Protein AF-0000000066253822 (afdb_homodimer)

pLDDT: mean 93.33, std 9.47, range [41.06, 98.94]

Foldseek 3Di:
DPDDPLVLLLVLLLLLCVLLVFDAPLDFLVVLLVLLQLLQVLLLVVCLDPLNCVLLVDDLVVLLLLLNLLLLLLCLQLSPDDSQLSNLSSNLVSLLVSLLPDLDQCVVQCPCVVVCVVVVHAGSRSSSNVNVVSLCSNLVQADPVLSVLLVVLVVLQNVLSNVCSVVDLDAAQPQVVLLSSLLSNVSQSNVLSSLAGPVHDDCVVCVVVSVVSSVLSSQQLSLLCLSLLVVVLVPDPSNCRGSLNSCCRHHVDDSSVSSVVSSVVNSVSSNCLCVVPVPDDPVSNVSNSSNVNSNNLSSLAPCSSVVVVSLVVLPPPDDPSSVSSVVSSVSSCVRSHDDCVSRNPPRSVVSNVVVVVVVVVVVVVVVCVVDVVVVVVVVVVVD/DPDDPLVLLLVLLLLLCVLLVFDAPLDFLVVLLVLLQLLQVLLLVVCLDPLNCVLLVDDLVVLLLLLNLLLLLLCLQLSPDDSQLSNLSSNLVSLLVSLLPDLDQCVVQCPCVVVCVVVVHAGSRSSSNVNVVSLCSNLVQADPVLSVLLVVLVVLQNVLSNVCSVVDLDAAQPQVVLLSSLLSNVSQSNVLSSLAGPVHDDCVVCVVVSVVSSVLSSQQLSLLCLSLLVVVLVPDPSNCRGSLNSCCRHHVDDSSVSSVVSSVVNSVSSNCLCVVPVPDDPVSNVSNSSNVNSNNLSSLAPVSSVVVVSLVVLPPPDDPSSVSSVVSSVSSCVNSHDDCVSRNPPRSVVSNVVVVVVVVVVVVVVVCVVDVPVVVVVVVVVD

Secondary structure (DSSP, 8-state):
-PPP-HHHHHHHHHHHHHHTT----S--HHHHHHHHHHHHHHHHHHHTSHHHHHHH---HHHHHHHHHHHHHHHHHH-TTS-HHHHHHHHHHHHHHHHHHT-----GGGGTTHHHHHHHTPPPSSHHHHHHHHHHHHHHTTS-HHHHHHHHHHHHHHHHHHHHHTT-----TT-THHHHHHHHHHS-HHHHHHTT--TTT--TTTTHHHHHHHHHHHHHHHHHHHHHHTHHHHHT-GGGTT-HHHHHHHHH---HHHHHHHHHHHHHHHHHHHHHHHTTS-HHHHHHHHHHHHHHHHHHHH-GGG-HHHHHHHHTT--SHHHHHHHHHHHHHHHHH---GGGTS-S-HHHHHHHHHHHHHHHHHHHHHHH-HHHHHHHHHH--/-PPP-HHHHHHHHHHHHHHTT----S--HHHHHHHHHHHHHHHHHHHTSHHHHHHH---HHHHHHHHHHHHHHHHHH-TTS-HHHHHHHHHHHHHHHHHHT-----GGGGTTHHHHHHHTPPPSSHHHHHHHHHHHHHHTTS-HHHHHHHHHHHHHHHHHHHHHTT-----TT-THHHHHHHHHHS-HHHHHHTT--TTT--TTTTHHHHHHHHHHHHHHHHHHHHHHTHHHHHS-GGGTT-HHHHHHHHH---HHHHHHHHHHHHHHHHHHHHHHHTTS-HHHHHHHHHHHHHHHHHHHH-GGG-HHHHHHHHTT--SHHHHHHHHHHHHHHHHH---GGGT--S-HHHHHHHHHHHHHHHHHHHHHHH-HHHHHHHHHH--

Solvent-accessible surface area (backbone atoms only — not comparable to full-atom values): 39645 Å² total; per-residue (Å²): 127,86,73,79,60,58,70,61,49,34,44,48,52,38,51,45,40,60,68,65,60,63,68,76,73,81,61,54,66,69,55,46,46,52,48,37,25,52,22,33,47,52,31,38,54,57,55,46,34,68,66,47,50,69,58,70,70,67,57,53,66,60,50,44,55,44,44,55,53,31,29,45,43,34,49,38,16,55,62,84,59,56,65,67,55,39,17,38,48,23,42,53,50,30,54,51,52,55,51,66,71,52,81,75,78,59,65,80,40,37,69,50,47,65,61,21,38,58,63,33,43,77,52,70,35,56,69,55,39,54,49,60,68,47,43,60,69,48,39,71,46,34,47,44,70,36,33,48,32,36,53,50,23,51,52,32,25,54,54,27,45,59,55,53,68,65,68,59,42,50,53,61,48,33,68,45,32,36,60,44,47,46,52,23,52,44,34,12,35,28,55,30,28,68,74,51,39,44,91,81,33,59,57,82,83,41,39,67,61,50,51,50,45,20,33,45,24,35,48,39,59,38,41,48,48,51,62,60,33,38,71,49,34,69,79,31,79,86,44,60,61,37,62,46,51,11,36,21,46,8,64,70,45,52,65,68,57,25,48,48,52,51,46,51,53,38,47,51,44,48,47,25,56,52,61,50,34,68,83,46,61,63,68,59,37,49,49,51,50,41,24,55,29,18,44,49,29,34,49,60,41,38,72,86,26,47,41,61,60,52,52,61,64,32,72,83,42,85,49,70,42,38,49,51,37,47,51,52,48,51,56,36,37,75,71,48,60,66,63,57,85,78,28,57,64,79,41,41,57,56,48,40,52,51,50,52,49,50,50,50,49,51,52,50,50,49,49,40,67,73,39,52,66,63,53,53,49,58,55,53,70,77,94,128,85,73,79,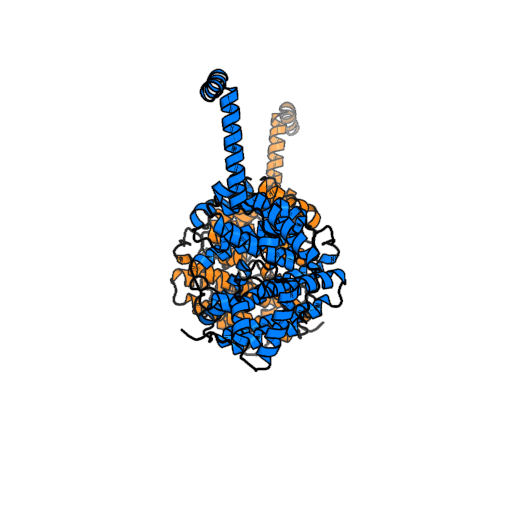62,59,70,60,49,34,45,49,52,38,52,46,41,59,67,64,61,66,68,76,72,83,60,54,66,69,56,46,45,53,47,38,26,53,21,33,47,53,30,36,55,56,55,46,33,68,66,48,48,69,57,68,69,66,56,53,68,59,50,42,54,43,43,55,54,31,28,45,44,34,51,38,18,56,61,85,58,56,66,68,55,39,16,39,48,22,41,53,50,29,54,51,53,55,52,64,71,51,80,74,77,60,64,80,40,37,67,50,46,65,63,22,37,57,62,33,43,79,51,69,35,57,68,55,38,55,50,62,68,46,43,61,70,46,38,71,46,35,47,45,70,35,33,49,31,36,53,51,23,50,53,32,25,54,53,27,44,60,54,53,69,65,68,59,40,53,53,62,48,32,69,43,32,35,61,45,48,46,53,22,51,45,35,12,34,28,55,31,28,68,72,49,38,46,90,81,34,58,59,81,84,42,39,68,62,51,53,50,44,20,33,45,25,36,48,38,58,36,41,48,48,52,62,60,33,39,70,47,34,68,78,31,79,87,45,60,61,38,60,46,51,10,37,22,48,8,66,69,45,52,66,67,57,26,47,48,51,52,47,51,52,36,47,52,43,47,47,26,54,51,62,50,33,68,80,46,62,63,69,57,36,49,50,51,51,40,25,56,30,17,44,50,30,34,51,60,41,38,72,85,26,47,42,58,57,51,50,61,64,32,73,84,41,85,48,70,42,39,49,50,37,48,52,53,48,51,56,35,37,73,70,48,58,68,65,58,86,77,29,58,62,79,41,40,58,54,47,41,52,50,50,52,49,50,49,51,49,52,53,49,49,50,49,40,66,71,40,53,66,63,52,52,48,57,55,52,69,77,93

Structure (mmCIF, N/CA/C/O backbone):
data_AF-0000000066253822-model_v1
#
loop_
_entity.id
_entity.type
_entity.pdbx_description
1 polymer 'Trichodiene synthase'
#
loop_
_atom_site.group_PDB
_atom_site.id
_atom_site.type_symbol
_atom_site.label_atom_id
_atom_site.label_alt_id
_atom_site.label_comp_id
_atom_site.label_asym_id
_atom_site.label_entity_id
_atom_site.label_seq_id
_atom_site.pdbx_PDB_ins_code
_atom_site.Cartn_x
_atom_site.Cartn_y
_atom_site.Cartn_z
_atom_site.occupancy
_atom_site.B_iso_or_equiv
_atom_site.auth_seq_id
_atom_site.auth_comp_id
_atom_site.auth_asym_id
_atom_site.auth_atom_id
_atom_site.pdbx_PDB_model_num
ATOM 1 N N . MET A 1 1 ? 24.234 26.953 -7.176 1 48.47 1 MET A N 1
ATOM 2 C CA . MET A 1 1 ? 22.922 26.422 -6.82 1 48.47 1 MET A CA 1
ATOM 3 C C . MET A 1 1 ? 21.844 27.016 -7.719 1 48.47 1 MET A C 1
ATOM 5 O O . MET A 1 1 ? 21.859 28.203 -8.023 1 48.47 1 MET A O 1
ATOM 9 N N . GLU A 1 2 ? 21.219 26.219 -8.531 1 67.94 2 GLU A N 1
ATOM 10 C CA . GLU A 1 2 ? 20.188 26.734 -9.438 1 67.94 2 GLU A CA 1
ATOM 11 C C . GLU A 1 2 ? 19.125 27.516 -8.688 1 67.94 2 GLU A C 1
ATOM 13 O O . GLU A 1 2 ? 18.766 27.172 -7.559 1 67.94 2 GLU A O 1
ATOM 18 N N . ALA A 1 3 ? 18.953 28.734 -9.016 1 83.19 3 ALA A N 1
ATOM 19 C CA . ALA A 1 3 ? 17.938 29.609 -8.422 1 83.19 3 ALA A CA 1
ATOM 20 C C . ALA A 1 3 ? 16.562 28.953 -8.469 1 83.19 3 ALA A C 1
ATOM 22 O O . ALA A 1 3 ? 16.25 28.234 -9.414 1 83.19 3 ALA A O 1
ATOM 23 N N . PHE A 1 4 ? 15.828 29.141 -7.336 1 88.69 4 PHE A N 1
ATOM 24 C CA . PHE A 1 4 ? 14.461 28.641 -7.293 1 88.69 4 PHE A CA 1
ATOM 25 C C . PHE A 1 4 ? 13.633 29.203 -8.445 1 88.69 4 PHE A C 1
ATOM 27 O O . PHE A 1 4 ? 13.648 30.406 -8.695 1 88.69 4 PHE A O 1
ATOM 34 N N . PRO A 1 5 ? 13.016 28.328 -9.172 1 88.62 5 PRO A N 1
ATOM 35 C CA . PRO A 1 5 ? 12.219 28.781 -10.305 1 88.62 5 PRO A CA 1
ATOM 36 C C . PRO A 1 5 ? 10.898 29.422 -9.883 1 88.62 5 PRO A C 1
ATOM 38 O O . PRO A 1 5 ? 9.828 28.828 -10.07 1 88.62 5 PRO A O 1
ATOM 41 N N . THR A 1 6 ? 10.945 30.641 -9.469 1 91.06 6 THR A N 1
ATOM 42 C CA . THR A 1 6 ? 9.828 31.344 -8.844 1 91.06 6 THR A CA 1
ATOM 43 C C . THR A 1 6 ? 8.656 31.453 -9.812 1 91.06 6 THR A C 1
ATOM 45 O O . THR A 1 6 ? 7.516 31.125 -9.461 1 91.06 6 THR A O 1
ATOM 48 N N . GLU A 1 7 ? 8.891 31.906 -11.008 1 90.31 7 GLU A N 1
ATOM 49 C CA . GLU A 1 7 ? 7.82 32.125 -11.977 1 90.31 7 GLU A CA 1
ATOM 50 C C . GLU A 1 7 ? 7.129 30.812 -12.344 1 90.31 7 GLU A C 1
ATOM 52 O O . GLU A 1 7 ? 5.906 30.766 -12.492 1 90.31 7 GLU A O 1
ATOM 57 N N . TYR A 1 8 ? 7.914 29.875 -12.5 1 90.44 8 TYR A N 1
ATOM 58 C CA . TYR A 1 8 ? 7.352 28.562 -12.812 1 90.44 8 TYR A CA 1
ATOM 59 C C . TYR A 1 8 ? 6.496 28.047 -11.664 1 90.44 8 TYR A C 1
ATOM 61 O O . TYR A 1 8 ? 5.402 27.516 -11.891 1 90.44 8 TYR A O 1
ATOM 69 N N . PHE A 1 9 ? 7 28.188 -10.477 1 92.5 9 PHE A N 1
ATOM 70 C CA . PHE A 1 9 ? 6.262 27.75 -9.305 1 92.5 9 PHE A CA 1
ATOM 71 C C . PHE A 1 9 ? 4.941 28.5 -9.18 1 92.5 9 PHE A C 1
ATOM 73 O O . PHE A 1 9 ? 3.904 27.906 -8.891 1 92.5 9 PHE A O 1
ATOM 80 N N . LEU A 1 10 ? 4.949 29.781 -9.383 1 95.38 10 LEU A N 1
ATOM 81 C CA . LEU A 1 10 ? 3.74 30.594 -9.312 1 95.38 10 LEU A CA 1
ATOM 82 C C . LEU A 1 10 ? 2.699 30.109 -10.312 1 95.38 10 LEU A C 1
ATOM 84 O O . LEU A 1 10 ? 1.519 29.984 -9.984 1 95.38 10 LEU A O 1
ATOM 88 N N . GLY A 1 11 ? 3.152 29.812 -11.484 1 94.88 11 GLY A N 1
ATOM 89 C CA . GLY A 1 11 ? 2.252 29.297 -12.5 1 94.88 11 GLY A CA 1
ATOM 90 C C . GLY A 1 11 ? 1.6 27.984 -12.094 1 94.88 11 GLY A C 1
ATOM 91 O O . GLY A 1 11 ? 0.403 27.781 -12.32 1 94.88 11 GLY A O 1
ATOM 92 N N . THR A 1 12 ? 2.385 27.125 -11.484 1 93.81 12 THR A N 1
ATOM 93 C CA . THR A 1 12 ? 1.901 25.828 -11.031 1 93.81 12 THR A CA 1
ATOM 94 C C . THR A 1 12 ? 0.888 26 -9.898 1 93.81 12 THR A C 1
ATOM 96 O O . THR A 1 12 ? -0.165 25.359 -9.906 1 93.81 12 THR A O 1
ATOM 99 N N . ALA A 1 13 ? 1.227 26.797 -8.953 1 95.81 13 ALA A N 1
ATOM 100 C CA . ALA A 1 13 ? 0.346 27.031 -7.809 1 95.81 13 ALA A CA 1
ATOM 101 C C . ALA A 1 13 ? -0.989 27.625 -8.25 1 95.81 13 ALA A C 1
ATOM 103 O O . ALA A 1 13 ? -2.049 27.172 -7.801 1 95.81 13 ALA A O 1
ATOM 104 N N . VAL A 1 14 ? -0.952 28.578 -9.141 1 97.69 14 VAL A N 1
ATOM 105 C CA . VAL A 1 14 ? -2.156 29.25 -9.625 1 97.69 14 VAL A CA 1
ATOM 106 C C . VAL A 1 14 ? -3.023 28.266 -10.398 1 97.69 14 VAL A C 1
ATOM 108 O O . VAL A 1 14 ? -4.242 28.219 -10.219 1 97.69 14 VAL A O 1
ATOM 111 N N . ARG A 1 15 ? -2.408 27.484 -11.25 1 97.38 15 ARG A N 1
ATOM 112 C CA . ARG A 1 15 ? -3.15 26.469 -12.008 1 97.38 15 ARG A CA 1
ATOM 113 C C . ARG A 1 15 ? -3.875 25.516 -11.078 1 97.38 15 ARG A C 1
ATOM 115 O O . ARG A 1 15 ? -5.02 25.141 -11.336 1 97.38 15 ARG A O 1
ATOM 122 N N . LEU A 1 16 ? -3.168 25.094 -10.023 1 96.94 16 LEU A N 1
ATOM 123 C CA . LEU A 1 16 ? -3.797 24.219 -9.039 1 96.94 16 LEU A CA 1
ATOM 124 C C . LEU A 1 16 ? -4.984 24.906 -8.375 1 96.94 16 LEU A C 1
ATOM 126 O O . LEU A 1 16 ? -6.07 24.328 -8.289 1 96.94 16 LEU A O 1
ATOM 130 N N . LEU A 1 17 ? -4.812 26.125 -7.906 1 98.12 17 LEU A N 1
ATOM 131 C CA . LEU A 1 17 ? -5.836 26.859 -7.168 1 98.12 17 LEU A CA 1
ATOM 132 C C . LEU A 1 17 ? -7.051 27.141 -8.047 1 98.12 17 LEU A C 1
ATOM 134 O O . LEU A 1 17 ? -8.188 27.031 -7.586 1 98.12 17 LEU A O 1
ATOM 138 N N . GLU A 1 18 ? -6.809 27.422 -9.289 1 97.69 18 GLU A N 1
ATOM 139 C CA . GLU A 1 18 ? -7.902 27.625 -10.234 1 97.69 18 GLU A CA 1
ATOM 140 C C . GLU A 1 18 ? -8.617 26.312 -10.539 1 97.69 18 GLU A C 1
ATOM 142 O O . GLU A 1 18 ? -9.844 26.281 -10.648 1 97.69 18 GLU A O 1
ATOM 147 N N . ASN A 1 19 ? -7.812 25.281 -10.688 1 96.38 19 ASN A N 1
ATOM 148 C CA . ASN A 1 19 ? -8.352 23.969 -11.039 1 96.38 19 ASN A CA 1
ATOM 149 C C . ASN A 1 19 ? -9.312 23.469 -9.969 1 96.38 19 ASN A C 1
ATOM 151 O O . ASN A 1 19 ? -10.344 22.859 -10.289 1 96.38 19 ASN A O 1
ATOM 155 N N . VAL A 1 20 ? -9.055 23.719 -8.703 1 95.88 20 VAL A N 1
ATOM 156 C CA . VAL A 1 20 ? -9.891 23.203 -7.621 1 95.88 20 VAL A CA 1
ATOM 157 C C . VAL A 1 20 ? -10.93 24.266 -7.234 1 95.88 20 VAL A C 1
ATOM 159 O O . VAL A 1 20 ? -11.672 24.078 -6.266 1 95.88 20 VAL A O 1
ATOM 162 N N . LYS A 1 21 ? -10.977 25.375 -7.977 1 95.81 21 LYS A N 1
ATOM 163 C CA . LYS A 1 21 ? -11.875 26.484 -7.633 1 95.81 21 LYS A CA 1
ATOM 164 C C . LYS A 1 21 ? -11.734 26.859 -6.16 1 95.81 21 LYS A C 1
ATOM 166 O O . LYS A 1 21 ? -12.727 26.891 -5.43 1 95.81 21 LYS A O 1
ATOM 171 N N . TYR A 1 22 ? -10.562 27.219 -5.777 1 97.44 22 TYR A N 1
ATOM 172 C CA . TYR A 1 22 ? -10.195 27.391 -4.375 1 97.44 22 TYR A CA 1
ATOM 173 C C . TYR A 1 22 ? -11.047 28.484 -3.721 1 97.44 22 TYR A C 1
ATOM 175 O O . TYR A 1 22 ? -11.133 29.594 -4.23 1 97.44 22 TYR A O 1
ATOM 183 N N . ARG A 1 23 ? -11.695 28.172 -2.727 1 95.62 23 ARG A N 1
ATOM 184 C CA . ARG A 1 23 ? -12.492 29.016 -1.855 1 95.62 23 ARG A CA 1
ATOM 185 C C . ARG A 1 23 ? -12.719 28.359 -0.498 1 95.62 23 ARG A C 1
ATOM 187 O O . ARG A 1 23 ? -13.68 27.609 -0.316 1 95.62 23 ARG A O 1
ATOM 194 N N . ASP A 1 24 ? -11.914 28.703 0.469 1 96.69 24 ASP A N 1
ATOM 195 C CA . ASP A 1 24 ? -12.062 28.094 1.787 1 96.69 24 ASP A CA 1
ATOM 196 C C . ASP A 1 24 ? -13.125 28.828 2.613 1 96.69 24 ASP A C 1
ATOM 198 O O . ASP A 1 24 ? -12.883 29.938 3.09 1 96.69 24 ASP A O 1
ATOM 202 N N . SER A 1 25 ? -14.242 28.234 2.781 1 94.81 25 SER A N 1
ATOM 203 C CA . SER A 1 25 ? -15.328 28.766 3.596 1 94.81 25 SER A CA 1
ATOM 204 C C . SER A 1 25 ? -15.695 27.797 4.723 1 94.81 25 SER A C 1
ATOM 206 O O . SER A 1 25 ? -16.828 27.812 5.207 1 94.81 25 SER A O 1
ATOM 208 N N . ASN A 1 26 ? -14.789 26.969 5.121 1 96.69 26 ASN A N 1
ATOM 209 C CA . ASN A 1 26 ? -15.047 25.875 6.059 1 96.69 26 ASN A CA 1
ATOM 210 C C . ASN A 1 26 ? -15.477 26.391 7.426 1 96.69 26 ASN A C 1
ATOM 212 O O . ASN A 1 26 ? -16.328 25.797 8.086 1 96.69 26 ASN A O 1
ATOM 216 N N . TYR A 1 27 ? -14.852 27.453 7.91 1 95.69 27 TYR A N 1
ATOM 217 C CA . TYR A 1 27 ? -15.055 27.938 9.273 1 95.69 27 TYR A CA 1
ATOM 218 C C . TYR A 1 27 ? -15.094 29.469 9.297 1 95.69 27 TYR A C 1
ATOM 220 O O . TYR A 1 27 ? -14.477 30.125 8.461 1 95.69 27 TYR A O 1
ATOM 228 N N . THR A 1 28 ? -15.805 29.938 10.32 1 94.69 28 THR A N 1
ATOM 229 C CA . THR A 1 28 ? -15.5 31.281 10.781 1 94.69 28 THR A CA 1
ATOM 230 C C . THR A 1 28 ? -14.188 31.297 11.57 1 94.69 28 THR A C 1
ATOM 232 O O . THR A 1 28 ? -13.664 30.25 11.938 1 94.69 28 THR A O 1
ATOM 235 N N . ARG A 1 29 ? -13.641 32.469 11.727 1 94.12 29 ARG A N 1
ATOM 236 C CA . ARG A 1 29 ? -12.414 32.594 12.5 1 94.12 29 ARG A CA 1
ATOM 237 C C . ARG A 1 29 ? -12.586 32.031 13.906 1 94.12 29 ARG A C 1
ATOM 239 O O . ARG A 1 29 ? -11.719 31.312 14.398 1 94.12 29 ARG A O 1
ATOM 246 N N . GLU A 1 30 ? -13.75 32.312 14.539 1 95.38 30 GLU A N 1
ATOM 247 C CA . GLU A 1 30 ? -14.023 31.875 15.906 1 95.38 30 GLU A CA 1
ATOM 248 C C . GLU A 1 30 ? -14.094 30.344 15.984 1 95.38 30 GLU A C 1
ATOM 250 O O . GLU A 1 30 ? -13.531 29.734 16.906 1 95.38 30 GLU A O 1
ATOM 255 N N . GLU A 1 31 ? -14.75 29.781 15.055 1 96.81 31 GLU A N 1
ATOM 256 C CA . GLU A 1 31 ? -14.859 28.328 15.016 1 96.81 31 GLU A CA 1
ATOM 257 C C . GLU A 1 31 ? -13.492 27.672 14.836 1 96.81 31 GLU A C 1
ATOM 259 O O . GLU A 1 31 ? -13.203 26.656 15.461 1 96.81 31 GLU A O 1
ATOM 264 N N . ARG A 1 32 ? -12.711 28.203 13.953 1 97.31 32 ARG A N 1
ATOM 265 C CA . ARG A 1 32 ? -11.383 27.672 13.68 1 97.31 32 ARG A CA 1
ATOM 266 C C . ARG A 1 32 ? -10.508 27.734 14.922 1 97.31 32 ARG A C 1
ATOM 268 O O . ARG A 1 32 ? -9.812 26.766 15.25 1 97.31 32 ARG A O 1
ATOM 275 N N . VAL A 1 33 ? -10.492 28.875 15.602 1 97.69 33 VAL A N 1
ATOM 276 C CA . VAL A 1 33 ? -9.695 29.031 16.812 1 97.69 33 VAL A CA 1
ATOM 277 C C . VAL A 1 33 ? -10.141 28.031 17.875 1 97.69 33 VAL A C 1
ATOM 279 O O . VAL A 1 33 ? -9.312 27.406 18.547 1 97.69 33 VAL A O 1
ATOM 282 N N . GLU A 1 34 ? -11.422 27.875 18.031 1 98.12 34 GLU A N 1
ATOM 283 C CA . GLU A 1 34 ? -11.969 26.938 19.016 1 98.12 34 GLU A CA 1
ATOM 284 C C . GLU A 1 34 ? -11.531 25.516 18.719 1 98.12 34 GLU A C 1
ATOM 286 O O . GLU A 1 34 ? -11.133 24.781 19.625 1 98.12 34 GLU A O 1
ATOM 291 N N . ASN A 1 35 ? -11.648 25.125 17.469 1 98.56 35 ASN A N 1
ATOM 292 C CA . ASN A 1 35 ? -11.25 23.781 17.078 1 98.56 35 ASN A CA 1
ATOM 293 C C . ASN A 1 35 ? -9.75 23.562 17.234 1 98.56 35 ASN A C 1
ATOM 295 O O . ASN A 1 35 ? -9.312 22.484 17.641 1 98.56 35 ASN A O 1
ATOM 299 N N . LEU A 1 36 ? -8.938 24.578 16.875 1 98.69 36 LEU A N 1
ATOM 300 C CA . LEU A 1 36 ? -7.492 24.5 17.062 1 98.69 36 LEU A CA 1
ATOM 301 C C . LEU A 1 36 ? -7.145 24.312 18.531 1 98.69 36 LEU A C 1
ATOM 303 O O . LEU A 1 36 ? -6.336 23.438 18.875 1 98.69 36 LEU A O 1
ATOM 307 N N . GLN A 1 37 ? -7.785 25.109 19.344 1 98.56 37 GLN A N 1
ATOM 308 C CA . GLN A 1 37 ? -7.52 25.047 20.766 1 98.56 37 GLN A CA 1
ATOM 309 C C . GLN A 1 37 ? -7.875 23.688 21.344 1 98.56 37 GLN A C 1
ATOM 311 O O . GLN A 1 37 ? -7.117 23.125 22.141 1 98.56 37 GLN A O 1
ATOM 316 N N . TYR A 1 38 ? -9 23.188 20.984 1 98.69 38 TYR A N 1
ATOM 317 C CA . TYR A 1 38 ? -9.453 21.906 21.5 1 98.69 38 TYR A CA 1
ATOM 318 C C . TYR A 1 38 ? -8.492 20.797 21.094 1 98.69 38 TYR A C 1
ATOM 320 O O . TYR A 1 38 ? -8.023 20.031 21.953 1 98.69 38 TYR A O 1
ATOM 328 N N . ALA A 1 39 ? -8.211 20.688 19.797 1 98.75 39 ALA A N 1
ATOM 329 C CA . ALA A 1 39 ? -7.344 19.625 19.297 1 98.75 39 ALA A CA 1
ATOM 330 C C . ALA A 1 39 ? -5.938 19.75 19.875 1 98.75 39 ALA A C 1
ATOM 332 O O . ALA A 1 39 ? -5.332 18.75 20.25 1 98.75 39 ALA A O 1
ATOM 333 N N . TYR A 1 40 ? -5.48 20.984 19.953 1 98.75 40 TYR A N 1
ATOM 334 C CA . TYR A 1 40 ? -4.141 21.219 20.484 1 98.75 40 TYR A CA 1
ATOM 335 C C . TYR A 1 40 ? -4.055 20.797 21.938 1 98.75 40 TYR A C 1
ATOM 337 O O . TYR A 1 40 ? -3.117 20.094 22.344 1 98.75 40 TYR A O 1
ATOM 345 N N . ASN A 1 41 ? -4.965 21.203 22.734 1 98.44 41 ASN A N 1
ATOM 346 C CA . ASN A 1 41 ? -4.91 20.938 24.156 1 98.44 41 ASN A CA 1
ATOM 347 C C . ASN A 1 41 ? -4.961 19.438 24.453 1 98.44 41 ASN A C 1
ATOM 349 O O . ASN A 1 41 ? -4.242 18.953 25.328 1 98.44 41 ASN A O 1
ATOM 353 N N . LYS A 1 42 ? -5.773 18.781 23.75 1 98.5 42 LYS A N 1
ATOM 354 C CA . LYS A 1 42 ? -5.844 17.328 23.938 1 98.5 42 LYS A CA 1
ATOM 355 C C . LYS A 1 42 ? -4.539 16.656 23.5 1 98.5 42 LYS A C 1
ATOM 357 O O . LYS A 1 42 ? -4.039 15.773 24.188 1 98.5 42 LYS A O 1
ATOM 362 N N . ALA A 1 43 ? -4.012 17.062 22.359 1 98.56 43 ALA A N 1
ATOM 363 C CA . ALA A 1 43 ? -2.777 16.469 21.844 1 98.56 43 ALA A CA 1
ATOM 364 C C . ALA A 1 43 ? -1.589 16.828 22.734 1 98.56 43 ALA A C 1
ATOM 366 O O . ALA A 1 43 ? -0.753 15.969 23.031 1 98.56 43 ALA A O 1
ATOM 367 N N . ALA A 1 44 ? -1.542 18.094 23.141 1 98.06 44 ALA A N 1
ATOM 368 C CA . ALA A 1 44 ? -0.457 18.531 24.016 1 98.06 44 ALA A CA 1
ATOM 369 C C . ALA A 1 44 ? -0.478 17.781 25.344 1 98.06 44 ALA A C 1
ATOM 371 O O . ALA A 1 44 ? 0.573 17.391 25.859 1 98.06 44 ALA A O 1
ATOM 372 N N . ALA A 1 45 ? -1.621 17.641 25.906 1 97.19 45 ALA A N 1
ATOM 373 C CA . ALA A 1 45 ? -1.761 16.891 27.141 1 97.19 45 ALA A CA 1
ATOM 374 C C . ALA A 1 45 ? -1.288 15.445 26.969 1 97.19 45 ALA A C 1
ATOM 376 O O . ALA A 1 45 ? -0.644 14.883 27.859 1 97.19 45 ALA A O 1
ATOM 377 N N . HIS A 1 46 ? -1.622 14.82 25.875 1 97.75 46 HIS A N 1
ATOM 378 C CA . HIS A 1 46 ? -1.201 13.461 25.547 1 97.75 46 HIS A CA 1
ATOM 379 C C . HIS A 1 46 ? 0.319 13.344 25.531 1 97.75 46 HIS A C 1
ATOM 381 O O . HIS A 1 46 ? 0.888 12.445 26.156 1 97.75 46 HIS A O 1
ATOM 387 N N . PHE A 1 47 ? 0.981 14.234 24.859 1 97.44 47 PHE A N 1
ATOM 388 C CA . PHE A 1 47 ? 2.42 14.117 24.656 1 97.44 47 PHE A CA 1
ATOM 389 C C . PHE A 1 47 ? 3.188 14.594 25.875 1 97.44 47 PHE A C 1
ATOM 391 O O . PHE A 1 47 ? 4.383 14.328 26.016 1 97.44 47 PHE A O 1
ATOM 398 N N . ALA A 1 48 ? 2.525 15.336 26.781 1 95.56 48 ALA A N 1
ATOM 399 C CA . ALA A 1 48 ? 3.16 15.805 28 1 95.56 48 ALA A CA 1
ATOM 400 C C . ALA A 1 48 ? 3.176 14.719 29.062 1 95.56 48 ALA A C 1
ATOM 402 O O . ALA A 1 48 ? 3.828 14.859 30.109 1 95.56 48 ALA A O 1
ATOM 403 N N . GLN A 1 49 ? 2.514 13.633 28.844 1 94.75 49 GLN A N 1
ATOM 404 C CA . GLN A 1 49 ? 2.504 12.539 29.812 1 94.75 49 GLN A CA 1
ATOM 405 C C . GLN A 1 49 ? 3.898 11.945 29.984 1 94.75 49 GLN A C 1
ATOM 407 O O . GLN A 1 49 ? 4.699 11.953 29.047 1 94.75 49 GLN A O 1
ATOM 412 N N . GLU A 1 50 ? 4.199 11.375 31.172 1 93.06 50 GLU A N 1
ATOM 413 C CA . GLU A 1 50 ? 5.504 10.82 31.516 1 93.06 50 GLU A CA 1
ATOM 414 C C . GLU A 1 50 ? 5.891 9.688 30.562 1 93.06 50 GLU A C 1
ATOM 416 O O . GLU A 1 50 ? 7.039 9.609 30.125 1 93.06 50 GLU A O 1
ATOM 421 N N . ARG A 1 51 ? 4.984 8.906 30.234 1 95 51 ARG A N 1
ATOM 422 C CA . ARG A 1 51 ? 5.242 7.754 29.375 1 95 51 ARG A CA 1
ATOM 423 C C . ARG A 1 51 ? 5.75 8.188 28.016 1 95 51 ARG A C 1
ATOM 425 O O . ARG A 1 51 ? 6.758 7.676 27.516 1 95 51 ARG A O 1
ATOM 432 N N . GLN A 1 52 ? 5.035 9.141 27.375 1 96.19 52 GLN A N 1
ATOM 433 C CA . GLN A 1 52 ? 5.426 9.641 26.078 1 96.19 52 GLN A CA 1
ATOM 434 C C . GLN A 1 52 ? 6.801 10.305 26.125 1 96.19 52 GLN A C 1
ATOM 436 O O . GLN A 1 52 ? 7.633 10.094 25.25 1 96.19 52 GLN A O 1
ATOM 441 N N . GLN A 1 53 ? 7.07 11.055 27.219 1 94.31 53 GLN A N 1
ATOM 442 C CA . GLN A 1 53 ? 8.336 11.758 27.375 1 94.31 53 GLN A CA 1
ATOM 443 C C . GLN A 1 53 ? 9.492 10.773 27.547 1 94.31 53 GLN A C 1
ATOM 445 O O . GLN A 1 53 ? 10.578 10.984 27 1 94.31 53 GLN A O 1
ATOM 450 N N . GLN A 1 54 ? 9.266 9.742 28.219 1 94.75 54 GLN A N 1
ATOM 451 C CA . GLN A 1 54 ? 10.305 8.766 28.5 1 94.75 54 GLN A CA 1
ATOM 452 C C . GLN A 1 54 ? 10.625 7.922 27.266 1 94.75 54 GLN A C 1
ATOM 454 O O . GLN A 1 54 ? 11.773 7.543 27.047 1 94.75 54 GLN A O 1
ATOM 459 N N . ILE A 1 55 ? 9.648 7.684 26.469 1 95.5 55 ILE A N 1
ATOM 460 C CA . ILE A 1 55 ? 9.812 6.727 25.391 1 95.5 55 ILE A CA 1
ATOM 461 C C . ILE A 1 55 ? 10.289 7.449 24.125 1 95.5 55 ILE A C 1
ATOM 463 O O . ILE A 1 55 ? 11.18 6.969 23.422 1 95.5 55 ILE A O 1
ATOM 467 N N . LEU A 1 56 ? 9.711 8.586 23.656 1 91.5 56 LEU A N 1
ATOM 468 C CA . LEU A 1 56 ? 10.016 9.266 22.406 1 91.5 56 LEU A CA 1
ATOM 469 C C . LEU A 1 56 ? 11.336 10.023 22.516 1 91.5 56 LEU A C 1
ATOM 471 O O . LEU A 1 56 ? 12.086 10.102 21.531 1 91.5 56 LEU A O 1
ATOM 475 N N . LYS A 1 57 ? 11.75 10.469 23.609 1 88 57 LYS A N 1
ATOM 476 C CA . LYS A 1 57 ? 12.977 11.219 23.859 1 88 57 LYS A CA 1
ATOM 477 C C . LYS A 1 57 ? 13.125 12.375 22.875 1 88 57 LYS A C 1
ATOM 479 O O . LYS A 1 57 ? 14.188 12.555 22.281 1 88 57 LYS A O 1
ATOM 484 N N . VAL A 1 58 ? 12.125 13.086 22.453 1 91.75 58 VAL A N 1
ATOM 485 C CA . VAL A 1 58 ? 12.102 14.266 21.594 1 91.75 58 VAL A CA 1
ATOM 486 C C . VAL A 1 58 ? 12.062 15.523 22.469 1 91.75 58 VAL A C 1
ATOM 488 O O . VAL A 1 58 ? 11.375 15.562 23.484 1 91.75 58 VAL A O 1
ATOM 491 N N . SER A 1 59 ? 12.812 16.5 22.062 1 92.31 59 SER A N 1
ATOM 492 C CA . SER A 1 59 ? 12.828 17.734 22.812 1 92.31 59 SER A CA 1
ATOM 493 C C . SER A 1 59 ? 11.445 18.391 22.844 1 92.31 59 SER A C 1
ATOM 495 O O . SER A 1 59 ? 10.711 18.328 21.859 1 92.31 59 SER A O 1
ATOM 497 N N . PRO A 1 60 ? 11.07 19.016 23.891 1 91.81 60 PRO A N 1
ATOM 498 C CA . PRO A 1 60 ? 9.766 19.672 24 1 91.81 60 PRO A CA 1
ATOM 499 C C . PRO A 1 60 ? 9.562 20.734 22.906 1 91.81 60 PRO A C 1
ATOM 501 O O . PRO A 1 60 ? 8.438 20.922 22.422 1 91.81 60 PRO A O 1
ATOM 504 N N . LYS A 1 61 ? 10.594 21.406 22.594 1 91.38 61 LYS A N 1
ATOM 505 C CA . LYS A 1 61 ? 10.5 22.422 21.562 1 91.38 61 LYS A CA 1
ATOM 506 C C . LYS A 1 61 ? 10.133 21.812 20.219 1 91.38 61 LYS A C 1
ATOM 508 O O . LYS A 1 61 ? 9.273 22.344 19.5 1 91.38 61 LYS A O 1
ATOM 513 N N . ARG A 1 62 ? 10.781 20.766 19.891 1 91.94 62 ARG A N 1
ATOM 514 C CA . ARG A 1 62 ? 10.492 20.062 18.641 1 91.94 62 ARG A CA 1
ATOM 515 C C . ARG A 1 62 ? 9.078 19.484 18.656 1 91.94 62 ARG A C 1
ATOM 517 O O . ARG A 1 62 ? 8.375 19.516 17.641 1 91.94 62 ARG A O 1
ATOM 524 N N . LEU A 1 63 ? 8.789 18.953 19.734 1 94.69 63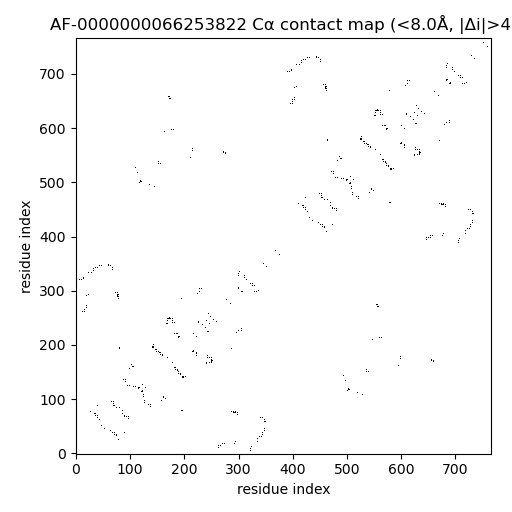 LEU A N 1
ATOM 525 C CA . LEU A 1 63 ? 7.445 18.406 19.891 1 94.69 63 LEU A CA 1
ATOM 526 C C . LEU A 1 63 ? 6.387 19.5 19.703 1 94.69 63 LEU A C 1
ATOM 528 O O . LEU A 1 63 ? 5.371 19.266 19.047 1 94.69 63 LEU A O 1
ATOM 532 N N . GLU A 1 64 ? 6.641 20.656 20.297 1 94.81 64 GLU A N 1
ATOM 533 C CA . GLU A 1 64 ? 5.723 21.781 20.172 1 94.81 64 GLU A CA 1
ATOM 534 C C . GLU A 1 64 ? 5.57 22.203 18.719 1 94.81 64 GLU A C 1
ATOM 536 O O . GLU A 1 64 ? 4.457 22.469 18.266 1 94.81 64 GLU A O 1
ATOM 541 N N . ALA A 1 65 ? 6.613 22.312 18.031 1 93.69 65 ALA A N 1
ATOM 542 C CA . ALA A 1 65 ? 6.582 22.688 16.625 1 93.69 65 ALA A CA 1
ATOM 543 C C . ALA A 1 65 ? 5.785 21.672 15.805 1 93.69 65 ALA A C 1
ATOM 545 O O . ALA A 1 65 ? 4.98 22.047 14.945 1 93.69 65 ALA A O 1
ATOM 546 N N . SER A 1 66 ? 5.977 20.375 16.062 1 95.25 66 SER A N 1
ATOM 547 C CA . SER A 1 66 ? 5.258 19.312 15.383 1 95.25 66 SER A CA 1
ATOM 548 C C . SER A 1 66 ? 3.762 19.375 15.672 1 95.25 66 SER A C 1
ATOM 550 O O . SER A 1 66 ? 2.943 19.219 14.766 1 95.25 66 SER A O 1
ATOM 552 N N . LEU A 1 67 ? 3.451 19.641 16.875 1 97 67 LEU A N 1
ATOM 553 C CA . LEU A 1 67 ? 2.055 19.719 17.281 1 97 67 LEU A CA 1
ATOM 554 C C . LEU A 1 67 ? 1.336 20.859 16.578 1 97 67 LEU A C 1
ATOM 556 O O . LEU A 1 67 ? 0.225 20.688 16.062 1 97 67 LEU A O 1
ATOM 560 N N . ARG A 1 68 ? 1.966 21.969 16.594 1 96.81 68 ARG A N 1
ATOM 561 C CA . ARG A 1 68 ? 1.341 23.125 15.977 1 96.81 68 ARG A CA 1
ATOM 562 C C . ARG A 1 68 ? 1.07 22.891 14.492 1 96.81 68 ARG A C 1
ATOM 564 O O . ARG A 1 68 ? -0.013 23.203 13.992 1 96.81 68 ARG A O 1
ATOM 571 N N . THR A 1 69 ? 2.027 22.297 13.844 1 96.5 69 THR A N 1
ATOM 572 C CA . THR A 1 69 ? 1.895 22.016 12.414 1 96.5 69 THR A CA 1
ATOM 573 C C . THR A 1 69 ? 0.779 21.016 12.164 1 96.5 69 THR A C 1
ATOM 575 O O . THR A 1 69 ? -0.081 21.234 11.312 1 96.5 69 THR A O 1
ATOM 578 N N . ILE A 1 70 ? 0.749 19.969 12.922 1 98.25 70 ILE A N 1
ATOM 579 C CA . ILE A 1 70 ? -0.172 18.859 12.664 1 98.25 70 ILE A CA 1
ATOM 580 C C . ILE A 1 70 ? -1.585 19.266 13.078 1 98.25 70 ILE A C 1
ATOM 582 O O . ILE A 1 70 ? -2.559 18.938 12.398 1 98.25 70 ILE A O 1
ATOM 586 N N . VAL A 1 71 ? -1.702 19.906 14.195 1 98.62 71 VAL A N 1
ATOM 587 C CA . VAL A 1 71 ? -3.02 20.359 14.617 1 98.62 71 VAL A CA 1
ATOM 588 C C . VAL A 1 71 ? -3.602 21.297 13.562 1 98.62 71 VAL A C 1
ATOM 590 O O . VAL A 1 71 ? -4.781 21.203 13.219 1 98.62 71 VAL A O 1
ATOM 593 N N . GLY A 1 72 ? -2.756 22.234 13.086 1 98.38 72 GLY A N 1
ATOM 594 C CA . GLY A 1 72 ? -3.195 23.062 11.977 1 98.38 72 GLY A CA 1
ATOM 595 C C . GLY A 1 72 ? -3.699 22.266 10.789 1 98.38 72 GLY A C 1
ATOM 596 O O . GLY A 1 72 ? -4.797 22.5 10.289 1 98.38 72 GLY A O 1
ATOM 597 N N . MET A 1 73 ? -2.971 21.266 10.367 1 98.56 73 MET A N 1
ATOM 598 C CA . MET A 1 73 ? -3.346 20.422 9.234 1 98.56 73 MET A CA 1
ATOM 599 C C . MET A 1 73 ? -4.711 19.781 9.453 1 98.56 73 MET A C 1
ATOM 601 O O . MET A 1 73 ? -5.582 19.844 8.586 1 98.56 73 MET A O 1
ATOM 605 N N . VAL A 1 74 ? -4.852 19.188 10.641 1 98.81 74 VAL A N 1
ATOM 606 C CA . VAL A 1 74 ? -6.047 18.406 10.906 1 98.81 74 VAL A CA 1
ATOM 607 C C . VAL A 1 74 ? -7.266 19.312 10.984 1 98.81 74 VAL A C 1
ATOM 609 O O . VAL A 1 74 ? -8.281 19.062 10.336 1 98.81 74 VAL A O 1
ATOM 612 N N . VAL A 1 75 ? -7.18 20.375 11.719 1 98.75 75 VAL A N 1
ATOM 613 C CA . VAL A 1 75 ? -8.32 21.25 11.93 1 98.75 75 VAL A CA 1
ATOM 614 C C . VAL A 1 75 ? -8.719 21.906 10.609 1 98.75 75 VAL A C 1
ATOM 616 O O . VAL A 1 75 ? -9.906 22.062 10.312 1 98.75 75 VAL A O 1
ATOM 619 N N . TYR A 1 76 ? -7.77 22.297 9.812 1 98.5 76 TYR A N 1
ATOM 620 C CA . TYR A 1 76 ? -8.086 22.969 8.555 1 98.5 76 TYR A CA 1
ATOM 621 C C . TYR A 1 76 ? -8.688 22 7.555 1 98.5 76 TYR A C 1
ATOM 623 O O . TYR A 1 76 ? -9.609 22.344 6.812 1 98.5 76 TYR A O 1
ATOM 631 N N . SER A 1 77 ? -8.227 20.766 7.555 1 98.5 77 SER A N 1
ATOM 632 C CA . SER A 1 77 ? -8.547 19.844 6.473 1 98.5 77 SER A CA 1
ATOM 633 C C . SER A 1 77 ? -9.773 19.016 6.809 1 98.5 77 SER A C 1
ATOM 635 O O . SER A 1 77 ? -10.648 18.812 5.965 1 98.5 77 SER A O 1
ATOM 637 N N . TRP A 1 78 ? -9.836 18.453 8.031 1 98.62 78 TRP A N 1
ATOM 638 C CA . TRP A 1 78 ? -10.961 17.625 8.445 1 98.62 78 TRP A CA 1
ATOM 639 C C . TRP A 1 78 ? -12.078 18.484 9.031 1 98.62 78 TRP A C 1
ATOM 641 O O . TRP A 1 78 ? -12.484 18.281 10.18 1 98.62 78 TRP A O 1
ATOM 651 N N . ALA A 1 79 ? -12.68 19.266 8.219 1 97.44 79 ALA A N 1
ATOM 652 C CA . ALA A 1 79 ? -13.57 20.344 8.656 1 97.44 79 ALA A CA 1
ATOM 653 C C . ALA A 1 79 ? -14.961 19.797 8.984 1 97.44 79 ALA A C 1
ATOM 655 O O . ALA A 1 79 ? -15.766 20.484 9.617 1 97.44 79 ALA A O 1
ATOM 656 N N . LYS A 1 80 ? -15.258 18.562 8.625 1 96.94 80 LYS A N 1
ATOM 657 C CA . LYS A 1 80 ? -16.609 18.047 8.758 1 96.94 80 LYS A CA 1
ATOM 658 C C . LYS A 1 80 ? -16.688 16.953 9.828 1 96.94 80 LYS A C 1
ATOM 660 O O . LYS A 1 80 ? -17.672 16.234 9.93 1 96.94 80 LYS A O 1
ATOM 665 N N . VAL A 1 81 ? -15.648 16.844 10.633 1 98.12 81 VAL A N 1
ATOM 666 C CA . VAL A 1 81 ? -15.641 15.766 11.625 1 98.12 81 VAL A CA 1
ATOM 667 C C . VAL A 1 81 ? -15.758 16.359 13.023 1 98.12 81 VAL A C 1
ATOM 669 O O . VAL A 1 81 ? -15.703 17.578 13.203 1 98.12 81 VAL A O 1
ATOM 672 N N . SER A 1 82 ? -15.977 15.516 14.07 1 98.31 82 SER A N 1
ATOM 673 C CA . SER A 1 82 ? -16.109 15.961 15.453 1 98.31 82 SER A CA 1
ATOM 674 C C . SER A 1 82 ? -14.773 16.469 16 1 98.31 82 SER A C 1
ATOM 676 O O . SER A 1 82 ? -13.711 16.062 15.516 1 98.31 82 SER A O 1
ATOM 678 N N . LYS A 1 83 ? -14.828 17.312 16.984 1 98.25 83 LYS A N 1
ATOM 679 C CA . LYS A 1 83 ? -13.625 17.812 17.656 1 98.25 83 LYS A CA 1
ATOM 680 C C . LYS A 1 83 ? -12.812 16.672 18.25 1 98.25 83 LYS A C 1
ATOM 682 O O . LYS A 1 83 ? -11.578 16.719 18.25 1 98.25 83 LYS A O 1
ATOM 687 N N . GLU A 1 84 ? -13.5 15.703 18.781 1 98.62 84 GLU A N 1
ATOM 688 C CA . GLU A 1 84 ? -12.82 14.562 19.375 1 98.62 84 GLU A CA 1
ATOM 689 C C . GLU A 1 84 ? -12 13.805 18.328 1 98.62 84 GLU A C 1
ATOM 691 O O . GLU A 1 84 ? -10.875 13.383 18.609 1 98.62 84 GLU A O 1
ATOM 696 N N . LEU A 1 85 ? -12.609 13.602 17.172 1 98.81 85 LEU A N 1
ATOM 697 C CA . LEU A 1 85 ? -11.867 12.945 16.094 1 98.81 85 LEU A CA 1
ATOM 698 C C . LEU A 1 85 ? -10.68 13.797 15.656 1 98.81 85 LEU A C 1
ATOM 700 O O . LEU A 1 85 ? -9.594 13.273 15.406 1 98.81 85 LEU A O 1
ATOM 704 N N . MET A 1 86 ? -10.844 15.125 15.555 1 98.81 86 MET A N 1
ATOM 705 C CA . MET A 1 86 ? -9.734 16.016 15.219 1 98.81 86 MET A CA 1
ATOM 706 C C . MET A 1 86 ? -8.578 15.836 16.188 1 98.81 86 MET A C 1
ATOM 708 O O . MET A 1 86 ? -7.414 15.797 15.781 1 98.81 86 MET A O 1
ATOM 712 N N . ALA A 1 87 ? -8.922 15.734 17.438 1 98.88 87 ALA A N 1
ATOM 713 C CA . ALA A 1 87 ? -7.898 15.578 18.469 1 98.88 87 ALA A CA 1
ATOM 714 C C . ALA A 1 87 ? -7.156 14.25 18.312 1 98.88 87 ALA A C 1
ATOM 716 O O . ALA A 1 87 ? -5.926 14.211 18.344 1 98.88 87 ALA A O 1
ATOM 717 N N . ASP A 1 88 ? -7.875 13.172 18.125 1 98.88 88 ASP A N 1
ATOM 718 C CA . ASP A 1 88 ? -7.266 11.852 18 1 98.88 88 ASP A CA 1
ATOM 719 C C . ASP A 1 88 ? -6.406 11.773 16.734 1 98.88 88 ASP A C 1
ATOM 721 O O . ASP A 1 88 ? -5.34 11.156 16.75 1 98.88 88 ASP A O 1
ATOM 725 N N . LEU A 1 89 ? -6.879 12.375 15.648 1 98.94 89 LEU A N 1
ATOM 726 C CA . LEU A 1 89 ? -6.09 12.422 14.422 1 98.94 89 LEU A CA 1
ATOM 727 C C . LEU A 1 89 ? -4.844 13.281 14.609 1 98.94 89 LEU A C 1
ATOM 729 O O . LEU A 1 89 ? -3.777 12.961 14.086 1 98.94 89 LEU A O 1
ATOM 733 N N . SER A 1 90 ? -4.984 14.414 15.305 1 98.88 90 SER A N 1
ATOM 734 C CA . SER A 1 90 ? -3.832 15.266 15.578 1 98.88 90 SER A CA 1
ATOM 735 C C . SER A 1 90 ? -2.736 14.5 16.312 1 98.88 90 SER A C 1
ATOM 737 O O . SER A 1 90 ? -1.555 14.625 15.977 1 98.88 90 SER A O 1
ATOM 739 N N . ILE A 1 91 ? -3.131 13.734 17.297 1 98.81 91 ILE A N 1
ATOM 740 C CA . ILE A 1 91 ? -2.17 12.914 18.031 1 98.81 91 ILE A CA 1
ATOM 741 C C . ILE A 1 91 ? -1.529 11.898 17.094 1 98.81 91 ILE A C 1
ATOM 743 O O . ILE A 1 91 ? -0.303 11.781 17.031 1 98.81 91 ILE A O 1
ATOM 747 N N . HIS A 1 92 ? -2.314 11.227 16.312 1 98.88 92 HIS A N 1
ATOM 748 C CA . HIS A 1 92 ? -1.822 10.195 15.406 1 98.88 92 HIS A CA 1
ATOM 749 C C . HIS A 1 92 ? -0.831 10.773 14.406 1 98.88 92 HIS A C 1
ATOM 751 O O . HIS A 1 92 ? 0.255 10.219 14.211 1 98.88 92 HIS A O 1
ATOM 757 N N . TYR A 1 93 ? -1.204 11.852 13.766 1 98.62 93 TYR A N 1
ATOM 758 C CA . TYR A 1 93 ? -0.36 12.422 12.727 1 98.62 93 TYR A CA 1
ATOM 759 C C . TYR A 1 93 ? 0.868 13.094 13.32 1 98.62 93 TYR A C 1
ATOM 761 O O . TYR A 1 93 ? 1.896 13.234 12.656 1 98.62 93 TYR A O 1
ATOM 769 N N . THR A 1 94 ? 0.795 13.539 14.57 1 98.38 94 THR A N 1
ATOM 770 C CA . THR A 1 94 ? 2.002 14.031 15.219 1 98.38 94 THR A CA 1
ATOM 771 C C . THR A 1 94 ? 3.016 12.914 15.406 1 98.38 94 THR A C 1
ATOM 773 O O . THR A 1 94 ? 4.215 13.102 15.195 1 98.38 94 THR A O 1
ATOM 776 N N . TYR A 1 95 ? 2.541 11.719 15.828 1 98.12 95 TYR A N 1
ATOM 777 C CA . TYR A 1 95 ? 3.434 10.562 15.883 1 98.12 95 TYR A CA 1
ATOM 778 C C . TYR A 1 95 ? 4.109 10.336 14.539 1 98.12 95 TYR A C 1
ATOM 780 O O . TYR A 1 95 ? 5.301 10.023 14.477 1 98.12 95 TYR A O 1
ATOM 788 N N . THR A 1 96 ? 3.371 10.453 13.461 1 97.38 96 THR A N 1
ATOM 789 C CA . THR A 1 96 ? 3.932 10.211 12.141 1 97.38 96 THR A CA 1
ATOM 790 C C . THR A 1 96 ? 5 11.242 11.805 1 97.38 96 THR A C 1
ATOM 792 O O . THR A 1 96 ? 6.043 10.914 11.242 1 97.38 96 THR A O 1
ATOM 795 N N . LEU A 1 97 ? 4.727 12.5 12.164 1 95.94 97 LEU A N 1
ATOM 796 C CA . LEU A 1 97 ? 5.711 13.547 11.891 1 95.94 97 LEU A CA 1
ATOM 797 C C . LEU A 1 97 ? 6.988 13.305 12.695 1 95.94 97 LEU A C 1
ATOM 799 O O . LEU A 1 97 ? 8.094 13.523 12.188 1 95.94 97 LEU A O 1
ATOM 803 N N . ILE A 1 98 ? 6.867 12.883 13.906 1 94.69 98 ILE A N 1
ATOM 804 C CA . ILE A 1 98 ? 8.016 12.586 14.758 1 94.69 98 ILE A CA 1
ATOM 805 C C . ILE A 1 98 ? 8.852 11.477 14.133 1 94.69 98 ILE A C 1
ATOM 807 O O . ILE A 1 98 ? 10.086 11.555 14.117 1 94.69 98 ILE A O 1
ATOM 811 N N . LEU A 1 99 ? 8.242 10.484 13.617 1 95.25 99 LEU A N 1
ATOM 812 C CA . LEU A 1 99 ? 8.953 9.391 12.969 1 95.25 99 LEU A CA 1
ATOM 813 C C . LEU A 1 99 ? 9.672 9.875 11.719 1 95.25 99 LEU A C 1
ATOM 815 O O . LEU A 1 99 ? 10.812 9.477 11.461 1 95.25 99 LEU A O 1
ATOM 819 N N . ASP A 1 100 ? 8.977 10.641 10.961 1 90.06 100 ASP A N 1
ATOM 820 C CA . ASP A 1 100 ? 9.508 11.172 9.711 1 90.06 100 ASP A CA 1
ATOM 821 C C . ASP A 1 100 ? 10.828 11.906 9.945 1 90.06 100 ASP A C 1
ATOM 823 O O . ASP A 1 100 ? 11.703 11.922 9.078 1 90.06 100 ASP A O 1
ATOM 827 N N . ASP A 1 101 ? 11.016 12.438 11.117 1 83.88 101 ASP A N 1
ATOM 828 C CA . ASP A 1 101 ? 12.203 13.234 11.445 1 83.88 101 ASP A CA 1
ATOM 829 C C . ASP A 1 101 ? 13.273 12.367 12.102 1 83.88 101 ASP A C 1
ATOM 831 O O . ASP A 1 101 ? 14.391 12.828 12.344 1 83.88 101 ASP A O 1
ATOM 835 N N . SER A 1 102 ? 12.938 11.125 12.312 1 85.06 102 SER A N 1
ATOM 836 C CA . SER A 1 102 ? 13.875 10.242 13 1 85.06 102 SER A CA 1
ATOM 837 C C . SER A 1 102 ? 14.953 9.734 12.055 1 85.06 102 SER A C 1
ATOM 839 O O . SER A 1 102 ? 14.711 9.578 10.852 1 85.06 102 SER A O 1
ATOM 841 N N . GLU A 1 103 ? 16.125 9.453 12.656 1 84.88 103 GLU A N 1
ATOM 842 C CA . GLU A 1 103 ? 17.234 8.898 11.898 1 84.88 103 GLU A CA 1
ATOM 843 C C . GLU A 1 103 ? 17.656 7.535 12.445 1 84.88 103 GLU A C 1
ATOM 845 O O . GLU A 1 103 ? 18.672 6.977 12.023 1 84.88 103 GLU A O 1
ATOM 850 N N . ASP A 1 104 ? 16.875 6.992 13.297 1 88.62 104 ASP A N 1
ATOM 851 C CA . ASP A 1 104 ? 17.234 5.727 13.93 1 88.62 104 ASP A CA 1
ATOM 852 C C . ASP A 1 104 ? 17.062 4.559 12.961 1 88.62 104 ASP A C 1
ATOM 854 O O . ASP A 1 104 ? 16.156 4.562 12.133 1 88.62 104 ASP A O 1
ATOM 858 N N . ASP A 1 105 ? 17.969 3.631 13.07 1 91.81 105 ASP A N 1
ATOM 859 C CA . ASP A 1 105 ? 17.844 2.375 12.336 1 91.81 105 ASP A CA 1
ATOM 860 C C . ASP A 1 105 ? 16.812 1.454 13 1 91.81 105 ASP A C 1
ATOM 862 O O . ASP A 1 105 ? 17.062 0.948 14.102 1 91.81 105 ASP A O 1
ATOM 866 N N . PRO A 1 106 ? 15.781 1.215 12.289 1 95.94 106 PRO A N 1
ATOM 867 C CA . PRO A 1 106 ? 14.742 0.421 12.945 1 95.94 106 PRO A CA 1
ATOM 868 C C . PRO A 1 106 ? 15.055 -1.073 12.953 1 95.94 106 PRO A C 1
ATOM 870 O O . PRO A 1 106 ? 14.391 -1.842 13.656 1 95.94 106 PRO A O 1
ATOM 873 N N . HIS A 1 107 ? 16.078 -1.526 12.281 1 96.38 107 HIS A N 1
ATOM 874 C CA . HIS A 1 107 ? 16.328 -2.938 12.023 1 96.38 107 HIS A CA 1
ATOM 875 C C . HIS A 1 107 ? 16.359 -3.74 13.32 1 96.38 107 HIS A C 1
ATOM 877 O O . HIS A 1 107 ? 15.648 -4.73 13.461 1 96.38 107 HIS A O 1
ATOM 883 N N . PRO A 1 108 ? 17.109 -3.355 14.336 1 96.38 108 PRO A N 1
ATOM 884 C CA . PRO A 1 108 ? 17.219 -4.188 15.539 1 96.38 108 PRO A CA 1
ATOM 885 C C . PRO A 1 108 ? 15.883 -4.328 16.281 1 96.38 108 PRO A C 1
ATOM 887 O O . PRO A 1 108 ? 15.609 -5.379 16.859 1 96.38 108 PRO A O 1
ATOM 890 N N . GLN A 1 109 ? 15.062 -3.348 16.234 1 96.75 109 GLN A N 1
ATOM 891 C CA . GLN A 1 109 ? 13.82 -3.348 17.016 1 96.75 109 GLN A CA 1
ATOM 892 C C . GLN A 1 109 ? 12.688 -4.004 16.234 1 96.75 109 GLN A C 1
ATOM 894 O O . GLN A 1 109 ? 11.641 -4.312 16.797 1 96.75 109 GLN A O 1
ATOM 899 N N . MET A 1 110 ? 12.922 -4.27 14.969 1 97.69 110 MET A N 1
ATOM 900 C CA . MET A 1 110 ? 11.844 -4.801 14.141 1 97.69 110 MET A CA 1
ATOM 901 C C . MET A 1 110 ? 11.992 -6.305 13.945 1 97.69 110 MET A C 1
ATOM 903 O O . MET A 1 110 ? 11.172 -6.934 13.273 1 97.69 110 MET A O 1
ATOM 907 N N . LEU A 1 111 ? 12.953 -6.93 14.602 1 97.06 111 LEU A N 1
ATOM 908 C CA . LEU A 1 111 ? 13.258 -8.344 14.438 1 97.06 111 LEU A CA 1
ATOM 909 C C . LEU A 1 111 ? 12.094 -9.211 14.891 1 97.06 111 LEU A C 1
ATOM 911 O O . LEU A 1 111 ? 11.859 -10.289 14.328 1 97.06 111 LEU A O 1
ATOM 915 N N . THR A 1 112 ? 11.328 -8.734 15.891 1 96.69 112 THR A N 1
ATOM 916 C CA . THR A 1 112 ? 10.281 -9.562 16.469 1 96.69 112 THR A CA 1
ATOM 917 C C . THR A 1 112 ? 8.914 -8.906 16.281 1 96.69 112 THR A C 1
ATOM 919 O O . THR A 1 112 ? 7.969 -9.219 17.016 1 96.69 112 THR A O 1
ATOM 922 N N . TYR A 1 113 ? 8.797 -7.988 15.375 1 97.06 113 TYR A N 1
ATOM 923 C CA . TYR A 1 113 ? 7.625 -7.133 15.219 1 97.06 113 TYR A CA 1
ATOM 924 C C . TYR A 1 113 ? 6.348 -7.965 15.172 1 97.06 113 TYR A C 1
ATOM 926 O O . TYR A 1 113 ? 5.43 -7.754 15.969 1 97.06 113 TYR A O 1
ATOM 934 N N . PHE A 1 114 ? 6.246 -8.93 14.242 1 96.75 114 PHE A N 1
ATOM 935 C CA . PHE A 1 114 ? 5.016 -9.688 14.055 1 96.75 114 PHE A CA 1
ATOM 936 C C . PHE A 1 114 ? 4.785 -10.648 15.219 1 96.75 114 PHE A C 1
ATOM 938 O O . PHE A 1 114 ? 3.646 -10.844 15.648 1 96.75 114 PHE A O 1
ATOM 945 N N . ASP A 1 115 ? 5.863 -11.266 15.703 1 95.75 115 ASP A N 1
ATOM 946 C CA . ASP A 1 115 ? 5.738 -12.172 16.844 1 95.75 115 ASP A CA 1
ATOM 947 C C . ASP A 1 115 ? 5.168 -11.445 18.062 1 95.75 115 ASP A C 1
ATOM 949 O O . ASP A 1 115 ? 4.305 -11.977 18.766 1 95.75 115 ASP A O 1
ATOM 953 N N . ASP A 1 116 ? 5.66 -10.258 18.266 1 96.25 116 ASP A N 1
ATOM 954 C CA . ASP A 1 116 ? 5.156 -9.453 19.375 1 96.25 116 ASP A CA 1
ATOM 955 C C . ASP A 1 116 ? 3.691 -9.078 19.172 1 96.25 116 ASP A C 1
ATOM 957 O O . ASP A 1 116 ? 2.895 -9.117 20.109 1 96.25 116 ASP A O 1
ATOM 961 N N . LEU A 1 117 ? 3.33 -8.727 17.969 1 93.31 117 LEU A N 1
ATOM 962 C CA . LEU A 1 117 ? 1.948 -8.383 17.656 1 93.31 117 LEU A CA 1
ATOM 963 C C . LEU A 1 117 ? 1.025 -9.578 17.891 1 93.31 117 LEU A C 1
ATOM 965 O O . LEU A 1 117 ? -0.025 -9.445 18.516 1 93.31 117 LEU A O 1
ATOM 969 N N . GLN A 1 118 ? 1.414 -10.695 17.375 1 93 118 GLN A N 1
ATOM 970 C CA . GLN A 1 118 ? 0.601 -11.906 17.438 1 93 118 GLN A CA 1
ATOM 971 C C . GLN A 1 118 ? 0.403 -12.359 18.875 1 93 118 GLN A C 1
ATOM 973 O O . GLN A 1 118 ? -0.649 -12.898 19.234 1 93 118 GLN A O 1
ATOM 978 N N . SER A 1 119 ? 1.353 -12.117 19.703 1 94.88 119 SER A N 1
ATOM 979 C CA . SER A 1 119 ? 1.316 -12.586 21.078 1 94.88 119 SER A CA 1
ATOM 980 C C . SER A 1 119 ? 0.781 -11.508 22.016 1 94.88 119 SER A C 1
ATOM 982 O O . SER A 1 119 ? 0.635 -11.734 23.219 1 94.88 119 SER A O 1
ATOM 984 N N . GLY A 1 120 ? 0.502 -10.305 21.547 1 93.69 120 GLY A N 1
ATOM 985 C CA . GLY A 1 120 ? 0.035 -9.211 22.375 1 93.69 120 GLY A CA 1
ATOM 986 C C . GLY A 1 120 ? 1.128 -8.609 23.234 1 93.69 120 GLY A C 1
ATOM 987 O O . GLY A 1 120 ? 0.846 -8 24.266 1 93.69 120 GLY A O 1
ATOM 988 N N . ASN A 1 121 ? 2.379 -8.859 22.859 1 95.38 121 ASN A N 1
ATOM 989 C CA . ASN A 1 121 ? 3.51 -8.258 23.562 1 95.38 121 ASN A CA 1
ATOM 990 C C . ASN A 1 121 ? 3.764 -6.832 23.094 1 95.38 121 ASN A C 1
ATOM 992 O O . ASN A 1 121 ? 3.479 -6.496 21.938 1 95.38 121 ASN A O 1
ATOM 996 N N . PRO A 1 122 ? 4.332 -6.027 24 1 93.81 122 PRO A N 1
ATOM 997 C CA . PRO A 1 122 ? 4.719 -4.688 23.547 1 93.81 122 PRO A CA 1
ATOM 998 C C . PRO A 1 122 ? 5.777 -4.711 22.453 1 93.81 122 PRO A C 1
ATOM 1000 O O . PRO A 1 122 ? 6.695 -5.531 22.5 1 93.81 122 PRO A O 1
ATOM 1003 N N . GLN A 1 123 ? 5.613 -3.84 21.547 1 96.69 123 GLN A N 1
ATOM 1004 C CA . GLN A 1 123 ? 6.609 -3.693 20.484 1 96.69 123 GLN A CA 1
ATOM 1005 C C . GLN A 1 123 ? 7.938 -3.197 21.047 1 96.69 123 GLN A C 1
ATOM 1007 O O . GLN A 1 123 ? 7.969 -2.469 22.047 1 96.69 123 GLN A O 1
ATOM 1012 N N . LYS A 1 124 ? 8.992 -3.59 20.406 1 97.19 124 LYS A N 1
ATOM 1013 C CA . LYS A 1 124 ? 10.32 -3.141 20.828 1 97.19 124 LYS A CA 1
ATOM 1014 C C . LYS A 1 124 ? 10.609 -1.737 20.297 1 97.19 124 LYS A C 1
ATOM 1016 O O . LYS A 1 124 ? 11.273 -0.944 20.984 1 97.19 124 LYS A O 1
ATOM 1021 N N . HIS A 1 125 ? 10.172 -1.449 19.156 1 97.19 125 HIS A N 1
ATOM 1022 C CA . HIS A 1 125 ? 10.367 -0.11 18.609 1 97.19 125 HIS A CA 1
ATOM 1023 C C . HIS A 1 125 ? 9.539 0.919 19.375 1 97.19 125 HIS A C 1
ATOM 1025 O O . HIS A 1 125 ? 8.312 0.788 19.469 1 97.19 125 HIS A O 1
ATOM 1031 N N . PRO A 1 126 ? 10.109 1.974 19.875 1 96.19 126 PRO A N 1
ATOM 1032 C CA . PRO A 1 126 ? 9.406 2.928 20.734 1 96.19 126 PRO A CA 1
ATOM 1033 C C . PRO A 1 126 ? 8.227 3.594 20.031 1 96.19 126 PRO A C 1
ATOM 1035 O O . PRO A 1 126 ? 7.164 3.777 20.641 1 96.19 126 PRO A O 1
ATOM 1038 N N . TRP A 1 127 ? 8.406 3.955 18.828 1 97.06 127 TRP A N 1
ATOM 1039 C CA . TRP A 1 127 ? 7.332 4.59 18.062 1 97.06 127 TRP A CA 1
ATOM 1040 C C . TRP A 1 127 ? 6.109 3.68 17.984 1 97.06 127 TRP A C 1
ATOM 1042 O O . TRP A 1 127 ? 4.98 4.121 18.219 1 97.06 127 TRP A O 1
ATOM 1052 N N . TRP A 1 128 ? 6.336 2.395 17.672 1 97.38 128 TRP A N 1
ATOM 1053 C CA . TRP A 1 128 ? 5.242 1.439 17.547 1 97.38 128 TRP A CA 1
ATOM 1054 C C . TRP A 1 128 ? 4.566 1.211 18.891 1 97.38 128 TRP A C 1
ATOM 1056 O O . TRP A 1 128 ? 3.354 0.995 18.953 1 97.38 128 TRP A O 1
ATOM 1066 N N . MET A 1 129 ? 5.305 1.265 19.969 1 97.38 129 MET A N 1
ATOM 1067 C CA . MET A 1 129 ? 4.703 1.134 21.297 1 97.38 129 MET A CA 1
ATOM 1068 C C . MET A 1 129 ? 3.609 2.176 21.5 1 97.38 129 MET A C 1
ATOM 1070 O O . MET A 1 129 ? 2.48 1.833 21.859 1 97.38 129 MET A O 1
ATOM 1074 N N . LEU A 1 130 ? 3.941 3.365 21.203 1 97.62 130 LEU A N 1
ATOM 1075 C CA . LEU A 1 130 ? 3.047 4.48 21.484 1 97.62 130 LEU A CA 1
ATOM 1076 C C . LEU A 1 130 ? 1.93 4.562 20.453 1 97.62 130 LEU A C 1
ATOM 1078 O O . LEU A 1 130 ? 0.781 4.852 20.797 1 97.62 130 LEU A O 1
ATOM 1082 N N . VAL A 1 131 ? 2.229 4.301 19.188 1 97.81 131 VAL A N 1
ATOM 1083 C CA . VAL A 1 131 ? 1.226 4.359 18.125 1 97.81 131 VAL A CA 1
ATOM 1084 C C . VAL A 1 131 ? 0.189 3.258 18.344 1 97.81 131 VAL A C 1
ATOM 1086 O O . VAL A 1 131 ? -1.013 3.492 18.188 1 97.81 131 VAL A O 1
ATOM 1089 N N . ASN A 1 132 ? 0.657 2.066 18.703 1 96.88 132 ASN A N 1
ATOM 1090 C CA . ASN A 1 132 ? -0.271 0.971 18.969 1 96.88 132 ASN A CA 1
ATOM 1091 C C . ASN A 1 132 ? -1.198 1.284 20.141 1 96.88 132 ASN A C 1
ATOM 1093 O O . ASN A 1 132 ? -2.369 0.898 20.125 1 96.88 132 ASN A O 1
ATOM 1097 N N . GLU A 1 133 ? -0.716 1.952 21.109 1 96.62 133 GLU A N 1
ATOM 1098 C CA . GLU A 1 133 ? -1.516 2.311 22.266 1 96.62 133 GLU A CA 1
ATOM 1099 C C . GLU A 1 133 ? -2.584 3.34 21.906 1 96.62 133 GLU A C 1
ATOM 1101 O O . GLU A 1 133 ? -3.676 3.332 22.484 1 96.62 133 GLU A O 1
ATOM 1106 N N . HIS A 1 134 ? -2.27 4.191 20.984 1 97.81 134 HIS A N 1
ATOM 1107 C CA . HIS A 1 134 ? -3.162 5.289 20.641 1 97.81 134 HIS A CA 1
ATOM 1108 C C . HIS A 1 134 ? -4.148 4.875 19.547 1 97.81 134 HIS A C 1
ATOM 1110 O O . HIS A 1 134 ? -5.246 5.43 19.453 1 97.81 134 HIS A O 1
ATOM 1116 N N . PHE A 1 135 ? -3.838 3.906 18.766 1 97.38 135 PHE A N 1
ATOM 1117 C CA . PHE A 1 135 ? -4.551 3.561 17.547 1 97.38 135 PHE A CA 1
ATOM 1118 C C . PHE A 1 135 ? -6.012 3.246 17.844 1 97.38 135 PHE A C 1
ATOM 1120 O O . PHE A 1 135 ? -6.898 3.631 17.078 1 97.38 135 PHE A O 1
ATOM 1127 N N . PRO A 1 136 ? -6.344 2.574 18.953 1 97.38 136 PRO A N 1
ATOM 1128 C CA . PRO A 1 136 ? -7.754 2.305 19.25 1 97.38 136 PRO A CA 1
ATOM 1129 C C . PRO A 1 136 ? -8.578 3.58 19.406 1 97.38 136 PRO A C 1
ATOM 1131 O O . PRO A 1 136 ? -9.758 3.607 19.047 1 97.38 136 PRO A O 1
ATOM 1134 N N . ASN A 1 137 ? -7.961 4.648 19.922 1 98.06 137 ASN A N 1
ATOM 1135 C CA . ASN A 1 137 ? -8.656 5.922 20.062 1 98.06 137 ASN A CA 1
ATOM 1136 C C . ASN A 1 137 ? -9.039 6.504 18.703 1 98.06 137 ASN A C 1
ATOM 1138 O O . ASN A 1 137 ? -10.07 7.16 18.578 1 98.06 137 ASN A O 1
ATOM 1142 N N . VAL A 1 138 ? -8.203 6.281 17.719 1 98.62 138 VAL A N 1
ATOM 1143 C CA . VAL A 1 138 ? -8.484 6.77 16.375 1 98.62 138 VAL A CA 1
ATOM 1144 C C . VAL A 1 138 ? -9.5 5.859 15.695 1 98.62 138 VAL A C 1
ATOM 1146 O O . VAL A 1 138 ? -10.5 6.332 15.148 1 98.62 138 VAL A O 1
ATOM 1149 N N . LEU A 1 139 ? -9.32 4.562 15.789 1 98.5 139 LEU A N 1
ATOM 1150 C CA . LEU A 1 139 ? -10.07 3.586 15.008 1 98.5 139 LEU A CA 1
ATOM 1151 C C . LEU A 1 139 ? -11.516 3.506 15.492 1 98.5 139 LEU A C 1
ATOM 1153 O O . LEU A 1 139 ? -12.422 3.201 14.703 1 98.5 139 LEU A O 1
ATOM 1157 N N . ARG A 1 140 ? -11.773 3.848 16.703 1 98.06 140 ARG A N 1
ATOM 1158 C CA . ARG A 1 140 ? -13.117 3.752 17.25 1 98.06 140 ARG A CA 1
ATOM 1159 C C . ARG A 1 140 ? -14.078 4.668 16.5 1 98.06 140 ARG A C 1
ATOM 1161 O O . ARG A 1 140 ? -15.297 4.512 16.609 1 98.06 140 ARG A O 1
ATOM 1168 N N . HIS A 1 141 ? -13.594 5.625 15.773 1 98.69 141 HIS A N 1
ATOM 1169 C CA . HIS A 1 141 ? -14.43 6.586 15.07 1 98.69 141 HIS A CA 1
ATOM 1170 C C . HIS A 1 141 ? -14.875 6.039 13.711 1 98.69 141 HIS A C 1
ATOM 1172 O O . HIS A 1 141 ? -15.703 6.645 13.039 1 98.69 141 HIS A O 1
ATOM 1178 N N . PHE A 1 142 ? -14.398 4.887 13.281 1 98.56 142 PHE A N 1
ATOM 1179 C CA . PHE A 1 142 ? -14.594 4.434 11.906 1 98.56 142 PHE A CA 1
ATOM 1180 C C . PHE A 1 142 ? -15.109 3.002 11.875 1 98.56 142 PHE A C 1
ATOM 1182 O O . PHE A 1 142 ? -15.023 2.281 12.867 1 98.56 142 PHE A O 1
ATOM 1189 N N . GLY A 1 143 ? -15.75 2.623 10.742 1 98.12 143 GLY A N 1
ATOM 1190 C CA . GLY A 1 143 ? -16.031 1.221 10.477 1 98.12 143 GLY A CA 1
ATOM 1191 C C . GLY A 1 143 ? -14.781 0.414 10.156 1 98.12 143 GLY A C 1
ATOM 1192 O O . GLY A 1 143 ? -13.688 0.972 10.039 1 98.12 143 GLY A O 1
ATOM 1193 N N . PRO A 1 144 ? -14.945 -0.866 10.047 1 98.19 144 PRO A N 1
ATOM 1194 C CA . PRO A 1 144 ? -13.773 -1.729 9.898 1 98.19 144 PRO A CA 1
ATOM 1195 C C . PRO A 1 144 ? -13.031 -1.499 8.578 1 98.19 144 PRO A C 1
ATOM 1197 O O . PRO A 1 144 ? -11.812 -1.664 8.516 1 98.19 144 PRO A O 1
ATOM 1200 N N . PHE A 1 145 ? -13.711 -1.144 7.496 1 98.31 145 PHE A N 1
ATOM 1201 C CA . PHE A 1 145 ? -13.055 -0.931 6.215 1 98.31 145 PHE A CA 1
ATOM 1202 C C . PHE A 1 145 ? -12.117 0.271 6.277 1 98.31 145 PHE A C 1
ATOM 1204 O O . PHE A 1 145 ? -10.961 0.181 5.875 1 98.31 145 PHE A O 1
ATOM 1211 N N . CYS A 1 146 ? -12.594 1.4 6.75 1 98.69 146 CYS A N 1
ATOM 1212 C CA . CYS A 1 146 ? -11.773 2.594 6.902 1 98.69 146 CYS A CA 1
ATOM 1213 C C . CYS A 1 146 ? -10.664 2.367 7.93 1 98.69 146 CYS A C 1
ATOM 1215 O O . CYS A 1 146 ? -9.539 2.818 7.742 1 98.69 146 CYS A O 1
ATOM 1217 N N . SER A 1 147 ? -11 1.646 8.992 1 98.5 147 SER A N 1
ATOM 1218 C CA . SER A 1 147 ? -10 1.323 10.008 1 98.5 147 SER A CA 1
ATOM 1219 C C . SER A 1 147 ? -8.828 0.555 9.398 1 98.5 147 SER A C 1
ATOM 1221 O O . SER A 1 147 ? -7.668 0.82 9.719 1 98.5 147 SER A O 1
ATOM 1223 N N . LEU A 1 148 ? -9.164 -0.354 8.555 1 98.19 148 LEU A N 1
ATOM 1224 C CA . LEU A 1 148 ? -8.109 -1.15 7.934 1 98.19 148 LEU A CA 1
ATOM 1225 C C . LEU A 1 148 ? -7.215 -0.28 7.062 1 98.19 148 LEU A C 1
ATOM 1227 O O . LEU A 1 148 ? -6 -0.496 7 1 98.19 148 LEU A O 1
ATOM 1231 N N . ASN A 1 149 ? -7.781 0.702 6.359 1 98.5 149 ASN A N 1
ATOM 1232 C CA . ASN A 1 149 ? -6.98 1.643 5.586 1 98.5 149 ASN A CA 1
ATOM 1233 C C . ASN A 1 149 ? -6.004 2.412 6.469 1 98.5 149 ASN A C 1
ATOM 1235 O O . ASN A 1 149 ? -4.852 2.625 6.09 1 98.5 149 ASN A O 1
ATOM 1239 N N . LEU A 1 150 ? -6.453 2.834 7.621 1 98.56 150 LEU A N 1
ATOM 1240 C CA . LEU A 1 150 ? -5.598 3.57 8.547 1 98.56 150 LEU A CA 1
ATOM 1241 C C . LEU A 1 150 ? -4.457 2.691 9.047 1 98.56 150 LEU A C 1
ATOM 1243 O O . LEU A 1 150 ? -3.309 3.135 9.109 1 98.56 150 LEU A O 1
ATOM 1247 N N . ILE A 1 151 ? -4.77 1.46 9.336 1 97.88 151 ILE A N 1
ATOM 1248 C CA . ILE A 1 151 ? -3.775 0.519 9.836 1 97.88 151 ILE A CA 1
ATOM 1249 C C . ILE A 1 151 ? -2.721 0.255 8.766 1 97.88 151 ILE A C 1
ATOM 1251 O O . ILE A 1 151 ? -1.524 0.443 9 1 97.88 151 ILE A O 1
ATOM 1255 N N . ARG A 1 152 ? -3.119 -0.104 7.59 1 97.12 152 ARG A N 1
ATOM 1256 C CA . ARG A 1 152 ? -2.213 -0.46 6.5 1 97.12 152 ARG A CA 1
ATOM 1257 C C . ARG A 1 152 ? -1.354 0.732 6.094 1 97.12 152 ARG A C 1
ATOM 1259 O O . ARG A 1 152 ? -0.15 0.588 5.863 1 97.12 152 ARG A O 1
ATOM 1266 N N . SER A 1 153 ? -1.992 1.835 5.973 1 98.06 153 SER A N 1
ATOM 1267 C CA . SER A 1 153 ? -1.294 3.045 5.551 1 98.06 153 SER A CA 1
ATOM 1268 C C . SER A 1 153 ? -0.241 3.461 6.574 1 98.06 153 SER A C 1
ATOM 1270 O O . SER A 1 153 ? 0.815 3.98 6.211 1 98.06 153 SER A O 1
ATOM 1272 N N . THR A 1 154 ? -0.512 3.244 7.836 1 98.25 154 THR A N 1
ATOM 1273 C CA . THR A 1 154 ? 0.459 3.555 8.883 1 98.25 154 THR A CA 1
ATOM 1274 C C . THR A 1 154 ? 1.649 2.602 8.812 1 98.25 154 THR A C 1
ATOM 1276 O O . THR A 1 154 ? 2.795 3.018 9.008 1 98.25 154 THR A O 1
ATOM 1279 N N . LEU A 1 155 ? 1.392 1.383 8.5 1 97.81 155 LEU A N 1
ATOM 1280 C CA . LEU A 1 155 ? 2.473 0.425 8.297 1 97.81 155 LEU A CA 1
ATOM 1281 C C . LEU A 1 155 ? 3.334 0.82 7.102 1 97.81 155 LEU A C 1
ATOM 1283 O O . LEU A 1 155 ? 4.562 0.771 7.176 1 97.81 155 LEU A O 1
ATOM 1287 N N . ASP A 1 156 ? 2.652 1.188 6.02 1 97.75 156 ASP A N 1
ATOM 1288 C CA . ASP A 1 156 ? 3.365 1.67 4.84 1 97.75 156 ASP A CA 1
ATOM 1289 C C . ASP A 1 156 ? 4.27 2.85 5.191 1 97.75 156 ASP A C 1
ATOM 1291 O O . ASP A 1 156 ? 5.434 2.889 4.789 1 97.75 156 ASP A O 1
ATOM 1295 N N . PHE A 1 157 ? 3.703 3.723 5.922 1 98.06 157 PHE A N 1
ATOM 1296 C CA . PHE A 1 157 ? 4.422 4.938 6.285 1 98.06 157 PHE A CA 1
ATOM 1297 C C . PHE A 1 157 ? 5.707 4.602 7.035 1 98.06 157 PHE A C 1
ATOM 1299 O O . PHE A 1 157 ? 6.77 5.148 6.734 1 98.06 157 PHE A O 1
ATOM 1306 N N . PHE A 1 158 ? 5.613 3.752 8.008 1 98.06 158 PHE A N 1
ATOM 1307 C CA . PHE A 1 158 ? 6.785 3.348 8.781 1 98.06 158 PHE A CA 1
ATOM 1308 C C . PHE A 1 158 ? 7.875 2.799 7.867 1 98.06 158 PHE A C 1
ATOM 1310 O O . PHE A 1 158 ? 9.039 3.195 7.973 1 98.06 158 PHE A O 1
ATOM 1317 N N . GLU A 1 159 ? 7.465 1.901 7.023 1 97.62 159 GLU A N 1
ATOM 1318 C CA . GLU A 1 159 ? 8.461 1.299 6.141 1 97.62 159 GLU A CA 1
ATOM 1319 C C . GLU A 1 159 ? 9 2.32 5.145 1 97.62 159 GLU A C 1
ATOM 1321 O O . GLU A 1 159 ? 10.172 2.266 4.77 1 97.62 159 GLU A O 1
ATOM 1326 N N . GLY A 1 160 ? 8.109 3.193 4.629 1 96.62 160 GLY A N 1
ATOM 1327 C CA . GLY A 1 160 ? 8.578 4.281 3.787 1 96.62 160 GLY A CA 1
ATOM 1328 C C . GLY A 1 160 ? 9.633 5.145 4.457 1 96.62 160 GLY A C 1
ATOM 1329 O O . GLY A 1 160 ? 10.633 5.516 3.828 1 96.62 160 GLY A O 1
ATOM 1330 N N . CYS A 1 161 ? 9.445 5.465 5.73 1 96.19 161 CYS A N 1
ATOM 1331 C CA . CYS A 1 161 ? 10.422 6.238 6.488 1 96.19 161 CYS A CA 1
ATOM 1332 C C . CYS A 1 161 ? 11.727 5.461 6.641 1 96.19 161 CYS A C 1
ATOM 1334 O O . CYS A 1 161 ? 12.812 6.047 6.617 1 96.19 161 CYS A O 1
ATOM 1336 N N . TRP A 1 162 ? 11.57 4.125 6.828 1 96.38 162 TRP A N 1
ATOM 1337 C CA . TRP A 1 162 ? 12.734 3.256 6.895 1 96.38 162 TRP A CA 1
ATOM 1338 C C . TRP A 1 162 ? 13.586 3.389 5.637 1 96.38 162 TRP A C 1
ATOM 1340 O O . TRP A 1 162 ? 14.805 3.561 5.715 1 96.38 162 TRP A O 1
ATOM 1350 N N . ILE A 1 163 ? 12.992 3.371 4.477 1 96.12 163 ILE A N 1
ATOM 1351 C CA . ILE A 1 163 ? 13.672 3.49 3.189 1 96.12 163 ILE A CA 1
ATOM 1352 C C . ILE A 1 163 ? 14.289 4.879 3.062 1 96.12 163 ILE A C 1
ATOM 1354 O O . ILE A 1 163 ? 15.438 5.016 2.635 1 96.12 163 ILE A O 1
ATOM 1358 N N . GLU A 1 164 ? 13.594 5.891 3.438 1 92.81 164 GLU A N 1
ATOM 1359 C CA . GLU A 1 164 ? 14.008 7.277 3.248 1 92.81 164 GLU A CA 1
ATOM 1360 C C . GLU A 1 164 ? 15.289 7.582 4.027 1 92.81 164 GLU A C 1
ATOM 1362 O O . GLU A 1 164 ? 16.047 8.477 3.652 1 92.81 164 GLU A O 1
ATOM 1367 N N . GLN A 1 165 ? 15.531 6.898 5.051 1 91.06 165 GLN A N 1
ATOM 1368 C CA . GLN A 1 165 ? 16.703 7.137 5.887 1 91.06 165 GLN A CA 1
ATOM 1369 C C . GLN A 1 165 ? 18 6.875 5.113 1 91.06 165 GLN A C 1
ATOM 1371 O O . GLN A 1 165 ? 19.062 7.332 5.512 1 91.06 165 GLN A O 1
ATOM 1376 N N . TYR A 1 166 ? 17.875 6.23 4 1 92.25 166 TYR A N 1
ATOM 1377 C CA . TYR A 1 166 ? 19.047 5.898 3.209 1 92.25 166 TYR A CA 1
ATOM 1378 C C . TYR A 1 166 ? 19.312 6.965 2.154 1 92.25 166 TYR A C 1
ATOM 1380 O O . TYR A 1 166 ? 20.234 6.836 1.35 1 92.25 166 TYR A O 1
ATOM 1388 N N . ASN A 1 167 ? 18.516 8.008 2.139 1 90.69 167 ASN A N 1
ATOM 1389 C CA . ASN A 1 167 ? 18.656 9.094 1.169 1 90.69 167 ASN A CA 1
ATOM 1390 C C . ASN A 1 167 ? 18.844 8.555 -0.247 1 90.69 167 ASN A C 1
ATOM 1392 O O . ASN A 1 167 ? 19.734 8.992 -0.974 1 90.69 167 ASN A O 1
ATOM 1396 N N . PHE A 1 168 ? 18.078 7.551 -0.53 1 94.19 168 PHE A N 1
ATOM 1397 C CA . PHE A 1 168 ? 18.125 6.832 -1.798 1 94.19 168 PHE A CA 1
ATOM 1398 C C . PHE A 1 168 ? 17.109 7.398 -2.783 1 94.19 168 PHE A C 1
ATOM 1400 O O . PHE A 1 168 ? 15.922 7.488 -2.473 1 94.19 168 PHE A O 1
ATOM 1407 N N . HIS A 1 169 ? 17.5 7.762 -3.992 1 94.19 169 HIS A N 1
ATOM 1408 C CA . HIS A 1 169 ? 16.625 8.414 -4.969 1 94.19 169 HIS A CA 1
ATOM 1409 C C . HIS A 1 169 ? 16.125 7.418 -6.012 1 94.19 169 HIS A C 1
ATOM 1411 O O . HIS A 1 169 ? 15.43 7.801 -6.953 1 94.19 169 HIS A O 1
ATOM 1417 N N . GLY A 1 170 ? 16.422 6.094 -5.809 1 95.25 170 GLY A N 1
ATOM 1418 C CA . GLY A 1 170 ? 16.188 5.109 -6.852 1 95.25 170 GLY A CA 1
ATOM 1419 C C . GLY A 1 170 ? 17.344 4.992 -7.828 1 95.25 170 GLY A C 1
ATOM 1420 O O . GLY A 1 170 ? 18.109 5.938 -8.008 1 95.25 170 GLY A O 1
ATOM 1421 N N . PHE A 1 171 ? 17.531 3.84 -8.375 1 96.69 171 PHE A N 1
ATOM 1422 C CA . PHE A 1 171 ? 18.531 3.668 -9.422 1 96.69 171 PHE A CA 1
ATOM 1423 C C . PHE A 1 171 ? 18.062 4.309 -10.719 1 96.69 171 PHE A C 1
ATOM 1425 O O . PHE A 1 171 ? 16.875 4.352 -11 1 96.69 171 PHE A O 1
ATOM 1432 N N . PRO A 1 172 ? 19.047 4.805 -11.516 1 95.62 172 PRO A N 1
ATOM 1433 C CA . PRO A 1 172 ? 18.656 5.219 -12.867 1 95.62 172 PRO A CA 1
ATOM 1434 C C . PRO A 1 172 ? 17.938 4.117 -13.641 1 95.62 172 PRO A C 1
ATOM 1436 O O . PRO A 1 172 ? 18.406 2.975 -13.672 1 95.62 172 PRO A O 1
ATOM 1439 N N . GLY A 1 173 ? 16.734 4.43 -14.203 1 94.69 173 GLY A N 1
ATOM 1440 C CA . GLY A 1 173 ? 15.953 3.447 -14.945 1 94.69 173 GLY A CA 1
ATOM 1441 C C . GLY A 1 173 ? 14.836 2.824 -14.125 1 94.69 173 GLY A C 1
ATOM 1442 O O . GLY A 1 173 ? 13.953 2.166 -14.68 1 94.69 173 GLY A O 1
ATOM 1443 N N . SER A 1 174 ? 14.875 3.018 -12.797 1 95.31 174 SER A N 1
ATOM 1444 C CA . SER A 1 174 ? 13.828 2.477 -11.938 1 95.31 174 SER A CA 1
ATOM 1445 C C . SER A 1 174 ? 12.625 3.416 -11.867 1 95.31 174 SER A C 1
ATOM 1447 O O . SER A 1 174 ? 12.352 4.008 -10.82 1 95.31 174 SER A O 1
ATOM 1449 N N . PHE A 1 175 ? 11.805 3.445 -12.867 1 95.06 175 PHE A N 1
ATOM 1450 C CA . PHE A 1 175 ? 10.734 4.418 -13.023 1 95.06 175 PHE A CA 1
ATOM 1451 C C . PHE A 1 175 ? 9.625 4.176 -12.008 1 95.06 175 PHE A C 1
ATOM 1453 O O . PHE A 1 175 ? 8.852 5.082 -11.695 1 95.06 175 PHE A O 1
ATOM 1460 N N . ASP A 1 176 ? 9.594 3.004 -11.453 1 95.06 176 ASP A N 1
ATOM 1461 C CA . ASP A 1 176 ? 8.539 2.654 -10.516 1 95.06 176 ASP A CA 1
ATOM 1462 C C . ASP A 1 176 ? 8.883 3.125 -9.102 1 95.06 176 ASP A C 1
ATOM 1464 O O . ASP A 1 176 ? 7.996 3.293 -8.266 1 95.06 176 ASP A O 1
ATOM 1468 N N . TYR A 1 177 ? 10.148 3.426 -8.812 1 96.94 177 TYR A N 1
ATOM 1469 C CA . TYR A 1 177 ? 10.633 3.641 -7.453 1 96.94 177 TYR A CA 1
ATOM 1470 C C . TYR A 1 177 ? 10.055 4.926 -6.867 1 96.94 177 TYR A C 1
ATOM 1472 O O . TYR A 1 177 ? 9.562 4.93 -5.738 1 96.94 177 TYR A O 1
ATOM 1480 N N . PRO A 1 178 ? 10.055 6.082 -7.633 1 97.06 178 PRO A N 1
ATOM 1481 C CA . PRO A 1 178 ? 9.562 7.32 -7.023 1 97.06 178 PRO A CA 1
ATOM 1482 C C . PRO A 1 178 ? 8.109 7.211 -6.559 1 97.06 178 PRO A C 1
ATOM 1484 O O . PRO A 1 178 ? 7.785 7.59 -5.43 1 97.06 178 PRO A O 1
ATOM 1487 N N . GLY A 1 179 ? 7.25 6.684 -7.434 1 96.5 179 GLY A N 1
ATOM 1488 C CA . GLY A 1 179 ? 5.852 6.52 -7.066 1 96.5 179 GLY A CA 1
ATOM 1489 C C . GLY A 1 179 ? 5.645 5.523 -5.938 1 96.5 179 GLY A C 1
ATOM 1490 O O . GLY A 1 179 ? 4.82 5.742 -5.051 1 96.5 179 GLY A O 1
ATOM 1491 N N . PHE A 1 180 ? 6.465 4.449 -5.973 1 97.12 180 PHE A N 1
ATOM 1492 C CA . PHE A 1 180 ? 6.422 3.432 -4.934 1 97.12 180 PHE A CA 1
ATOM 1493 C C . PHE A 1 180 ? 6.727 4.039 -3.568 1 97.12 180 PHE A C 1
ATOM 1495 O O . PHE A 1 180 ? 5.941 3.893 -2.629 1 97.12 180 PHE A O 1
ATOM 1502 N N . LEU A 1 181 ? 7.824 4.719 -3.461 1 97.44 181 LEU A N 1
ATOM 1503 C CA . LEU A 1 181 ? 8.242 5.301 -2.189 1 97.44 181 LEU A CA 1
ATOM 1504 C C . LEU A 1 181 ? 7.23 6.344 -1.716 1 97.44 181 LEU A C 1
ATOM 1506 O O . LEU A 1 181 ? 6.871 6.375 -0.537 1 97.44 181 LEU A O 1
ATOM 1510 N N . ARG A 1 182 ? 6.762 7.129 -2.639 1 96.88 182 ARG A N 1
ATOM 1511 C CA . ARG A 1 182 ? 5.891 8.227 -2.23 1 96.88 182 ARG A CA 1
ATOM 1512 C C . ARG A 1 182 ? 4.531 7.707 -1.773 1 96.88 182 ARG A C 1
ATOM 1514 O O . ARG A 1 182 ? 3.928 8.258 -0.853 1 96.88 182 ARG A O 1
ATOM 1521 N N . ARG A 1 183 ? 4.023 6.688 -2.381 1 96.19 183 ARG A N 1
ATOM 1522 C CA . ARG A 1 183 ? 2.775 6.082 -1.921 1 96.19 183 ARG A CA 1
ATOM 1523 C C . ARG A 1 183 ? 2.934 5.504 -0.52 1 96.19 183 ARG A C 1
ATOM 1525 O O . ARG A 1 183 ? 1.998 5.543 0.282 1 96.19 183 ARG A O 1
ATOM 1532 N N . MET A 1 184 ? 4.086 5.004 -0.226 1 96.31 184 MET A N 1
ATOM 1533 C CA . MET A 1 184 ? 4.324 4.398 1.082 1 96.31 184 MET A CA 1
ATOM 1534 C C . MET A 1 184 ? 4.406 5.469 2.168 1 96.31 184 MET A C 1
ATOM 1536 O O . MET A 1 184 ? 3.854 5.297 3.256 1 96.31 184 MET A O 1
ATOM 1540 N N . ASN A 1 185 ? 5.098 6.5 1.875 1 95 185 ASN A N 1
ATOM 1541 C CA . ASN A 1 185 ? 5.367 7.445 2.951 1 95 185 ASN A CA 1
ATOM 1542 C C . ASN A 1 185 ? 4.414 8.633 2.902 1 95 185 ASN A C 1
ATOM 1544 O O . ASN A 1 185 ? 4.562 9.594 3.666 1 95 185 ASN A O 1
ATOM 1548 N N . GLY A 1 186 ? 3.391 8.602 2.027 1 95.69 186 GLY A N 1
ATOM 1549 C CA . GLY A 1 186 ? 2.514 9.742 1.83 1 95.69 186 GLY A CA 1
ATOM 1550 C C . GLY A 1 186 ? 1.286 9.719 2.721 1 95.69 186 GLY A C 1
ATOM 1551 O O . GLY A 1 186 ? 0.604 10.727 2.881 1 95.69 186 GLY A O 1
ATOM 1552 N N . LEU A 1 187 ? 0.881 8.594 3.24 1 97.81 187 LEU A N 1
ATOM 1553 C CA . LEU A 1 187 ? -0.26 8.414 4.133 1 97.81 187 LEU A CA 1
ATOM 1554 C C . LEU A 1 187 ? -1.571 8.656 3.391 1 97.81 187 LEU A C 1
ATOM 1556 O O 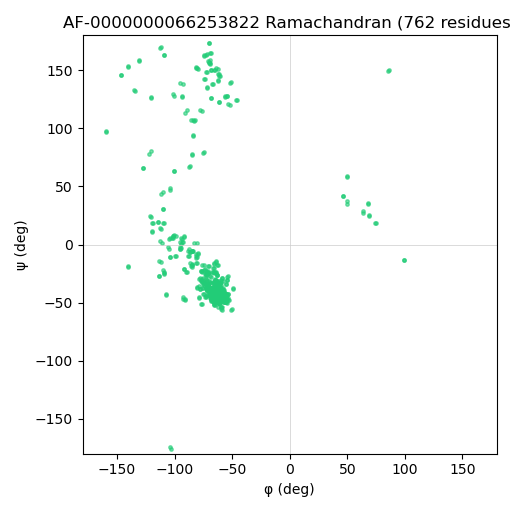. LEU A 1 187 ? -2.559 9.086 3.994 1 97.81 187 LEU A O 1
ATOM 1560 N N . GLY A 1 188 ? -1.588 8.477 2.117 1 97.38 188 GLY A N 1
ATOM 1561 C CA . GLY A 1 188 ? -2.766 8.75 1.308 1 97.38 188 GLY A CA 1
ATOM 1562 C C . GLY A 1 188 ? -3.982 7.949 1.742 1 97.38 188 GLY A C 1
ATOM 1563 O O . GLY A 1 188 ? -5.094 8.477 1.783 1 97.38 188 GLY A O 1
ATOM 1564 N N . HIS A 1 189 ? -3.787 6.699 2.094 1 97.94 189 HIS A N 1
ATOM 1565 C CA . HIS A 1 189 ? -4.91 5.852 2.477 1 97.94 189 HIS A CA 1
ATOM 1566 C C . HIS A 1 189 ? -5.402 6.188 3.881 1 97.94 189 HIS A C 1
ATOM 1568 O O . HIS A 1 189 ? -6.594 6.066 4.172 1 97.94 189 HIS A O 1
ATOM 1574 N N . CYS A 1 190 ? -4.477 6.617 4.719 1 98.12 190 CYS A N 1
ATOM 1575 C CA . CYS A 1 190 ? -4.859 7.07 6.051 1 98.12 190 CYS A CA 1
ATOM 1576 C C . CYS A 1 190 ? -5.754 8.305 5.973 1 98.12 190 CYS A C 1
ATOM 1578 O O . CYS A 1 190 ? -6.793 8.359 6.633 1 98.12 190 CYS A O 1
ATOM 1580 N N . VAL A 1 191 ? -5.32 9.203 5.18 1 98.31 191 VAL A N 1
ATOM 1581 C CA . VAL A 1 191 ? -6.082 10.438 5 1 98.31 191 VAL A CA 1
ATOM 1582 C C . VAL A 1 191 ? -7.418 10.125 4.328 1 98.31 191 VAL A C 1
ATOM 1584 O O . VAL A 1 191 ? -8.477 10.531 4.82 1 98.31 191 VAL A O 1
ATOM 1587 N N . GLY A 1 192 ? -7.387 9.375 3.252 1 98.25 192 GLY A N 1
ATOM 1588 C CA . GLY A 1 192 ? -8.617 9.023 2.561 1 98.25 192 GLY A CA 1
ATOM 1589 C C . GLY A 1 192 ? -9.609 8.289 3.439 1 98.25 192 GLY A C 1
ATOM 1590 O O . GLY A 1 192 ? -10.812 8.547 3.381 1 98.25 192 GLY A O 1
ATOM 1591 N N . GLY A 1 193 ? -9.086 7.406 4.27 1 98.44 193 GLY A N 1
ATOM 1592 C CA . GLY A 1 193 ? -9.938 6.605 5.133 1 98.44 193 GLY A CA 1
ATOM 1593 C C . GLY A 1 193 ? -10.469 7.371 6.324 1 98.44 193 GLY A C 1
ATOM 1594 O O . GLY A 1 193 ? -11.523 7.027 6.875 1 98.44 193 GLY A O 1
ATOM 1595 N N . SER A 1 194 ? -9.805 8.445 6.73 1 98.75 194 SER A N 1
ATOM 1596 C CA . SER A 1 194 ? -10.164 9.148 7.957 1 98.75 194 SER A CA 1
ATOM 1597 C C . SER A 1 194 ? -11.164 10.273 7.684 1 98.75 194 SER A C 1
ATOM 1599 O O . SER A 1 194 ? -11.523 11.031 8.594 1 98.75 194 SER A O 1
ATOM 1601 N N . LEU A 1 195 ? -11.648 10.328 6.449 1 98.62 195 LEU A N 1
ATOM 1602 C CA . LEU A 1 195 ? -12.625 11.359 6.098 1 98.62 195 LEU A CA 1
ATOM 1603 C C . LEU A 1 195 ? -14.047 10.883 6.391 1 98.62 195 LEU A C 1
ATOM 1605 O O . LEU A 1 195 ? -14.992 11.672 6.34 1 98.62 195 LEU A O 1
ATOM 1609 N N . TRP A 1 196 ? -14.195 9.578 6.805 1 98.75 196 TRP A N 1
ATOM 1610 C CA . TRP A 1 196 ? -15.531 9 6.801 1 98.75 196 TRP A CA 1
ATOM 1611 C C . TRP A 1 196 ? -15.859 8.383 8.156 1 98.75 196 TRP A C 1
ATOM 1613 O O . TRP A 1 196 ? -16.062 7.164 8.258 1 98.75 196 TRP A O 1
ATOM 1623 N N . PRO A 1 197 ? -15.961 9.227 9.188 1 98.75 197 PRO A N 1
ATOM 1624 C CA . PRO A 1 197 ? -16.344 8.672 10.492 1 98.75 197 PRO A CA 1
ATOM 1625 C C . PRO A 1 197 ? -17.719 8.031 10.484 1 98.75 197 PRO A C 1
ATOM 1627 O O . PRO A 1 197 ? -18.625 8.516 9.789 1 98.75 197 PRO A O 1
ATOM 1630 N N . LYS A 1 198 ? -17.859 6.996 11.266 1 97.88 198 LYS A N 1
ATOM 1631 C CA . LYS A 1 198 ? -19.094 6.223 11.281 1 97.88 198 LYS A CA 1
ATOM 1632 C C . LYS A 1 198 ? -20.266 7.051 11.828 1 97.88 198 LYS A C 1
ATOM 1634 O O . LYS A 1 198 ? -21.422 6.723 11.594 1 97.88 198 LYS A O 1
ATOM 1639 N N . GLU A 1 199 ? -19.984 8.117 12.562 1 97.25 199 GLU A N 1
ATOM 1640 C CA . GLU A 1 199 ? -21.031 9.008 13.062 1 97.25 199 GLU A CA 1
ATOM 1641 C C . GLU A 1 199 ? -21.734 9.727 11.922 1 97.25 199 GLU A C 1
ATOM 1643 O O . GLU A 1 199 ? -22.906 10.109 12.055 1 97.25 199 GLU A O 1
ATOM 1648 N N . ASN A 1 200 ? -21.078 9.859 10.797 1 97.19 200 ASN A N 1
ATOM 1649 C CA . ASN A 1 200 ? -21.625 10.625 9.68 1 97.19 200 ASN A CA 1
ATOM 1650 C C . ASN A 1 200 ? -21.938 9.734 8.477 1 97.19 200 ASN A C 1
ATOM 1652 O O . ASN A 1 200 ? -22.781 10.07 7.648 1 97.19 200 ASN A O 1
ATOM 1656 N N . PHE A 1 201 ? -21.188 8.609 8.391 1 97.81 201 PHE A N 1
ATOM 1657 C CA . PHE A 1 201 ? -21.312 7.785 7.195 1 97.81 201 PHE A CA 1
ATOM 1658 C C . PHE A 1 201 ? -21.422 6.309 7.559 1 97.81 201 PHE A C 1
ATOM 1660 O O . PHE A 1 201 ? -20.656 5.816 8.406 1 97.81 201 PHE A O 1
ATOM 1667 N N . ASN A 1 202 ? -22.391 5.672 6.961 1 96.94 202 ASN A N 1
ATOM 1668 C CA . ASN A 1 202 ? -22.422 4.211 6.941 1 96.94 202 ASN A CA 1
ATOM 1669 C C . ASN A 1 202 ? -21.531 3.648 5.832 1 96.94 202 ASN A C 1
ATOM 1671 O O . ASN A 1 202 ? -21.891 3.717 4.652 1 96.94 202 ASN A O 1
ATOM 1675 N N . GLU A 1 203 ? -20.391 3.078 6.18 1 95.25 203 GLU A N 1
ATOM 1676 C CA . GLU A 1 203 ? -19.406 2.705 5.168 1 95.25 203 GLU A CA 1
ATOM 1677 C C . GLU A 1 203 ? -19.938 1.615 4.246 1 95.25 203 GLU A C 1
ATOM 1679 O O . GLU A 1 203 ? -19.578 1.555 3.07 1 95.25 203 GLU A O 1
ATOM 1684 N N . GLN A 1 204 ? -20.844 0.733 4.75 1 95.69 204 GLN A N 1
ATOM 1685 C CA . GLN A 1 204 ? -21.406 -0.285 3.879 1 95.69 204 GLN A CA 1
ATOM 1686 C C . GLN A 1 204 ? -22.328 0.342 2.824 1 95.69 204 GLN A C 1
ATOM 1688 O O . GLN A 1 204 ? -22.312 -0.073 1.663 1 95.69 204 GLN A O 1
ATOM 1693 N N . GLU A 1 205 ? -23.062 1.339 3.225 1 96.56 205 GLU A N 1
ATOM 1694 C CA . GLU A 1 205 ? -23.969 2.035 2.311 1 96.56 205 GLU A CA 1
ATOM 1695 C C . GLU A 1 205 ? -23.188 2.854 1.284 1 96.56 205 GLU A C 1
ATOM 1697 O O . GLU A 1 205 ? -23.609 2.963 0.128 1 96.56 205 GLU A O 1
ATOM 1702 N N . HIS A 1 206 ? -22.078 3.436 1.704 1 97.5 206 HIS A N 1
ATOM 1703 C CA . HIS A 1 206 ? -21.297 4.32 0.842 1 97.5 206 HIS A CA 1
ATOM 1704 C C . HIS A 1 206 ? -19.969 3.682 0.448 1 97.5 206 HIS A C 1
ATOM 1706 O O . HIS A 1 206 ? -18.984 4.387 0.203 1 97.5 206 HIS A O 1
ATOM 1712 N N . PHE A 1 207 ? -19.984 2.363 0.354 1 97.69 207 PHE A N 1
ATOM 1713 C CA . PHE A 1 207 ? -18.75 1.603 0.205 1 97.69 207 PHE A CA 1
ATOM 1714 C C . PHE A 1 207 ? -18 2.018 -1.061 1 97.69 207 PHE A C 1
ATOM 1716 O O . PHE A 1 207 ? -16.797 2.252 -1.028 1 97.69 207 PHE A O 1
ATOM 1723 N N . LEU A 1 208 ? -18.656 2.139 -2.152 1 97.31 208 LEU A N 1
ATOM 1724 C CA . LEU A 1 208 ? -18.016 2.398 -3.438 1 97.31 208 LEU A CA 1
ATOM 1725 C C . LEU A 1 208 ? -17.484 3.828 -3.506 1 97.31 208 LEU A C 1
ATOM 1727 O O . LEU A 1 208 ? -16.391 4.07 -4.02 1 97.31 208 LEU A O 1
ATOM 1731 N N . GLU A 1 209 ? -18.203 4.777 -2.986 1 97.75 209 GLU A N 1
ATOM 1732 C CA . GLU A 1 209 ? -17.766 6.164 -2.939 1 97.75 209 GLU A CA 1
ATOM 1733 C C . GLU A 1 209 ? -16.547 6.32 -2.037 1 97.75 209 GLU A C 1
ATOM 1735 O O . GLU A 1 209 ? -15.586 7.008 -2.393 1 97.75 209 GLU A O 1
ATOM 1740 N N . ILE A 1 210 ? -16.594 5.668 -0.879 1 98.12 210 ILE A N 1
ATOM 1741 C CA . ILE A 1 210 ? -15.492 5.734 0.075 1 98.12 210 ILE A CA 1
ATOM 1742 C C . ILE A 1 210 ? -14.242 5.102 -0.532 1 98.12 210 ILE A C 1
ATOM 1744 O O . ILE A 1 210 ? -13.156 5.68 -0.474 1 98.12 210 ILE A O 1
ATOM 1748 N N . THR A 1 211 ? -14.438 3.941 -1.168 1 98.19 211 THR A N 1
ATOM 1749 C CA . THR A 1 211 ? -13.32 3.268 -1.829 1 98.19 211 THR A CA 1
ATOM 1750 C C . THR A 1 211 ? -12.711 4.16 -2.906 1 98.19 211 THR A C 1
ATOM 1752 O O . THR A 1 211 ? -11.492 4.289 -2.996 1 98.19 211 THR A O 1
ATOM 1755 N N . SER A 1 212 ? -13.531 4.773 -3.689 1 97.62 212 SER A N 1
ATOM 1756 C CA . SER A 1 212 ? -13.07 5.652 -4.758 1 97.62 212 SER A CA 1
ATOM 1757 C C . SER A 1 212 ? -12.336 6.867 -4.199 1 97.62 212 SER A C 1
ATOM 1759 O O . SER A 1 212 ? -11.328 7.305 -4.754 1 97.62 212 SER A O 1
ATOM 1761 N N . ALA A 1 213 ? -12.844 7.422 -3.135 1 97.75 213 ALA A N 1
ATOM 1762 C CA . ALA A 1 213 ? -12.211 8.578 -2.506 1 97.75 213 ALA A CA 1
ATOM 1763 C C . ALA A 1 213 ? -10.828 8.219 -1.967 1 97.75 213 ALA A C 1
ATOM 1765 O O . ALA A 1 213 ? -9.875 8.992 -2.105 1 97.75 213 ALA A O 1
ATOM 1766 N N . ILE A 1 214 ? -10.719 7.066 -1.33 1 98.25 214 ILE A N 1
ATOM 1767 C CA . ILE A 1 214 ? -9.438 6.598 -0.807 1 98.25 214 ILE A CA 1
ATOM 1768 C C . ILE A 1 214 ? -8.453 6.414 -1.955 1 98.25 214 ILE A C 1
ATOM 1770 O O . ILE A 1 214 ? -7.293 6.832 -1.858 1 98.25 214 ILE A O 1
ATOM 1774 N N . ALA A 1 215 ? -8.906 5.828 -3.043 1 97.75 215 ALA A N 1
ATOM 1775 C CA . ALA A 1 215 ? -8.07 5.629 -4.223 1 97.75 215 ALA A CA 1
ATOM 1776 C C . ALA A 1 215 ? -7.551 6.965 -4.754 1 97.75 215 ALA A C 1
ATOM 1778 O O . ALA A 1 215 ? -6.375 7.082 -5.105 1 97.75 215 ALA A O 1
ATOM 1779 N N . GLN A 1 216 ? -8.391 7.953 -4.77 1 96.69 216 GLN A N 1
ATOM 1780 C CA . GLN A 1 216 ? -8.008 9.266 -5.285 1 96.69 216 GLN A CA 1
ATOM 1781 C C . GLN A 1 216 ? -7.066 9.984 -4.316 1 96.69 216 GLN A C 1
ATOM 1783 O O . GLN A 1 216 ? -6.102 10.625 -4.742 1 96.69 216 GLN A O 1
ATOM 1788 N N . MET A 1 217 ? -7.309 9.828 -3.064 1 97.44 217 MET A N 1
ATOM 1789 C CA . MET A 1 217 ? -6.531 10.531 -2.045 1 97.44 217 MET A CA 1
ATOM 1790 C C . MET A 1 217 ? -5.121 9.961 -1.951 1 97.44 217 MET A C 1
ATOM 1792 O O . MET A 1 217 ? -4.203 10.641 -1.484 1 97.44 217 MET A O 1
ATOM 1796 N N . GLU A 1 218 ? -4.953 8.719 -2.383 1 97.31 218 GLU A N 1
ATOM 1797 C CA . GLU A 1 218 ? -3.627 8.109 -2.404 1 97.31 218 GLU A CA 1
ATOM 1798 C C . GLU A 1 218 ? -2.605 9.031 -3.061 1 97.31 218 GLU A C 1
ATOM 1800 O O . GLU A 1 218 ? -1.468 9.141 -2.598 1 97.31 218 GLU A O 1
ATOM 1805 N N . ASN A 1 219 ? -3.068 9.695 -4.105 1 96.19 219 ASN A N 1
ATOM 1806 C CA . ASN A 1 219 ? -2.148 10.516 -4.887 1 96.19 219 ASN A CA 1
ATOM 1807 C C . ASN A 1 219 ? -2.389 12.008 -4.652 1 96.19 219 ASN A C 1
ATOM 1809 O O . ASN A 1 219 ? -1.439 12.766 -4.453 1 96.19 219 ASN A O 1
ATOM 1813 N N . TRP A 1 220 ? -3.629 12.414 -4.613 1 97.31 220 TRP A N 1
ATOM 1814 C CA . TRP A 1 220 ? -3.939 13.844 -4.652 1 97.31 220 TRP A CA 1
ATOM 1815 C C . TRP A 1 220 ? -3.297 14.57 -3.477 1 97.31 220 TRP A C 1
ATOM 1817 O O . TRP A 1 220 ? -2.568 15.547 -3.668 1 97.31 220 TRP A O 1
ATOM 1827 N N . MET A 1 221 ? -3.574 14.133 -2.316 1 97.06 221 MET A N 1
ATOM 1828 C CA . MET A 1 221 ? -3.078 14.844 -1.142 1 97.06 221 MET A CA 1
ATOM 1829 C C . MET A 1 221 ? -1.554 14.852 -1.116 1 97.06 221 MET A C 1
ATOM 1831 O O . MET A 1 221 ? -0.942 15.852 -0.735 1 97.06 221 MET A O 1
ATOM 1835 N N . VAL A 1 222 ? -0.983 13.789 -1.52 1 96.44 222 VAL A N 1
ATOM 1836 C CA . VAL A 1 222 ? 0.469 13.633 -1.513 1 96.44 222 VAL A CA 1
ATOM 1837 C C . VAL A 1 222 ? 1.089 14.562 -2.555 1 96.44 222 VAL A C 1
ATOM 1839 O O . VAL A 1 222 ? 2.084 15.242 -2.281 1 96.44 222 VAL A O 1
ATOM 1842 N N . TRP A 1 223 ? 0.503 14.609 -3.701 1 97.25 223 TRP A N 1
ATOM 1843 C CA . TRP A 1 223 ? 1.025 15.43 -4.789 1 97.25 223 TRP A CA 1
ATOM 1844 C C . TRP A 1 223 ? 0.847 16.906 -4.488 1 97.25 223 TRP A C 1
ATOM 1846 O O . TRP A 1 223 ? 1.727 17.719 -4.793 1 97.25 223 TRP A O 1
ATOM 1856 N N . VAL A 1 224 ? -0.251 17.25 -3.873 1 97.31 224 VAL A N 1
ATOM 1857 C CA . VAL A 1 224 ? -0.45 18.641 -3.453 1 97.31 224 VAL A CA 1
ATOM 1858 C C . VAL A 1 224 ? 0.608 19.031 -2.42 1 97.31 224 VAL A C 1
ATOM 1860 O O . VAL A 1 224 ? 1.19 20.109 -2.494 1 97.31 224 VAL A O 1
ATOM 1863 N N . ASN A 1 225 ? 0.832 18.141 -1.49 1 96.31 225 ASN A N 1
ATOM 1864 C CA . ASN A 1 225 ? 1.875 18.391 -0.501 1 96.31 225 ASN A CA 1
ATOM 1865 C C . ASN A 1 225 ? 3.232 18.625 -1.162 1 96.31 225 ASN A C 1
ATOM 1867 O O . ASN A 1 225 ? 3.963 19.547 -0.789 1 96.31 225 ASN A O 1
ATOM 1871 N N . ASP A 1 226 ? 3.561 17.797 -2.113 1 95 226 ASP A N 1
ATOM 1872 C CA . ASP A 1 226 ? 4.863 17.906 -2.764 1 95 226 ASP A CA 1
ATOM 1873 C C . ASP A 1 226 ? 4.98 19.188 -3.574 1 95 226 ASP A C 1
ATOM 1875 O O . ASP A 1 226 ? 6.051 19.797 -3.643 1 95 226 ASP A O 1
ATOM 1879 N N . LEU A 1 227 ? 3.902 19.562 -4.176 1 94.75 227 LEU A N 1
ATOM 1880 C CA . LEU A 1 227 ? 3.895 20.797 -4.957 1 94.75 227 LEU A CA 1
ATOM 1881 C C . LEU A 1 227 ? 4.035 22.016 -4.051 1 94.75 227 LEU A C 1
ATOM 1883 O O . LEU A 1 227 ? 4.863 22.891 -4.305 1 94.75 227 LEU A O 1
ATOM 1887 N N . MET A 1 228 ? 3.258 22.016 -2.994 1 94.62 228 MET A N 1
ATOM 1888 C CA . MET A 1 228 ? 3.197 23.188 -2.117 1 94.62 228 MET A CA 1
ATOM 1889 C C . MET A 1 228 ? 4.434 23.266 -1.226 1 94.62 228 MET A C 1
ATOM 1891 O O . MET A 1 228 ? 4.805 24.344 -0.76 1 94.62 228 MET A O 1
ATOM 1895 N N . SER A 1 229 ? 5.078 22.156 -1.007 1 93 229 SER A N 1
ATOM 1896 C CA . SER A 1 229 ? 6.258 22.141 -0.15 1 93 229 SER A CA 1
ATOM 1897 C C . SER A 1 229 ? 7.539 22.281 -0.969 1 93 229 SER A C 1
ATOM 1899 O O . SER A 1 229 ? 8.641 22.25 -0.416 1 93 229 SER A O 1
ATOM 1901 N N . PHE A 1 230 ? 7.422 22.406 -2.246 1 92.5 230 PHE A N 1
ATOM 1902 C CA . PHE A 1 230 ? 8.586 22.391 -3.129 1 92.5 230 PHE A CA 1
ATOM 1903 C C . PHE A 1 230 ? 9.578 23.469 -2.736 1 92.5 230 PHE A C 1
ATOM 1905 O O . PHE A 1 230 ? 10.789 23.25 -2.742 1 92.5 230 PHE A O 1
ATOM 1912 N N . TYR A 1 231 ? 9.102 24.641 -2.412 1 91.5 231 TYR A N 1
ATOM 1913 C CA . TYR A 1 231 ? 9.977 25.75 -2.045 1 91.5 231 TYR A CA 1
ATOM 1914 C C . TYR A 1 231 ? 10.781 25.422 -0.793 1 91.5 231 TYR A C 1
ATOM 1916 O O . TYR A 1 231 ? 11.992 25.641 -0.754 1 91.5 231 TYR A O 1
ATOM 1924 N N . LYS A 1 232 ? 10.094 24.922 0.188 1 89.88 232 LYS A N 1
ATOM 1925 C CA . LYS A 1 232 ? 10.75 24.531 1.436 1 89.88 232 LYS A CA 1
ATOM 1926 C C . LYS A 1 232 ? 11.836 23.5 1.189 1 89.88 232 LYS A C 1
ATOM 1928 O O . LYS A 1 232 ? 12.891 23.516 1.834 1 89.88 232 LYS A O 1
ATOM 1933 N N . GLU A 1 233 ? 11.586 22.578 0.311 1 86.12 233 GLU A N 1
ATOM 1934 C CA . GLU A 1 233 ? 12.453 21.422 0.109 1 86.12 233 GLU A CA 1
ATOM 1935 C C . GLU A 1 233 ? 13.594 21.75 -0.857 1 86.12 233 GLU A C 1
ATOM 1937 O O . GLU A 1 233 ? 14.578 21.016 -0.926 1 86.12 233 GLU A O 1
ATOM 1942 N N . PHE A 1 234 ? 13.469 22.766 -1.567 1 84.31 234 PHE A N 1
ATOM 1943 C CA . PHE A 1 234 ? 14.422 23.109 -2.617 1 84.31 234 PHE A CA 1
ATOM 1944 C C . PHE A 1 234 ? 15.82 23.312 -2.037 1 84.31 234 PHE A C 1
ATOM 1946 O O . PHE A 1 234 ? 16.812 22.859 -2.623 1 84.31 234 PHE A O 1
ATOM 1953 N N . ASP A 1 235 ? 15.938 23.828 -0.94 1 76.38 235 ASP A N 1
ATOM 1954 C CA . ASP A 1 235 ? 17.25 24.125 -0.379 1 76.38 235 ASP A CA 1
ATOM 1955 C C . ASP A 1 235 ? 17.547 23.25 0.837 1 76.38 235 ASP A C 1
ATOM 1957 O O . ASP A 1 235 ? 18.594 23.391 1.476 1 76.38 235 ASP A O 1
ATOM 1961 N N . ASP A 1 236 ? 16.656 22.375 1.129 1 72.38 236 ASP A N 1
ATOM 1962 C CA . ASP A 1 236 ? 16.812 21.609 2.359 1 72.38 236 ASP A CA 1
ATOM 1963 C C . ASP A 1 236 ? 17.594 20.328 2.109 1 72.38 236 ASP A C 1
ATOM 1965 O O . ASP A 1 236 ? 17.125 19.438 1.392 1 72.38 236 ASP A O 1
ATOM 1969 N N . PRO A 1 237 ? 18.719 20.297 2.656 1 63.91 237 PRO A N 1
ATOM 1970 C CA . PRO A 1 237 ? 19.531 19.078 2.465 1 63.91 237 PRO A CA 1
ATOM 1971 C C . PRO A 1 237 ? 18.812 17.812 2.949 1 63.91 237 PRO A C 1
ATOM 1973 O O . PRO A 1 237 ? 19.094 16.719 2.449 1 63.91 237 PRO A O 1
ATOM 1976 N N . ARG A 1 238 ? 17.984 17.953 3.973 1 59.06 238 ARG A N 1
ATOM 1977 C CA . ARG A 1 238 ? 17.344 16.797 4.57 1 59.06 238 ARG A CA 1
ATOM 1978 C C . ARG A 1 238 ? 16.234 16.25 3.664 1 59.06 238 ARG A C 1
ATOM 1980 O O . ARG A 1 238 ? 15.852 15.086 3.777 1 59.06 238 ARG A O 1
ATOM 1987 N N . ASP A 1 239 ? 15.844 17.156 2.85 1 60.19 239 ASP A N 1
ATOM 1988 C CA . ASP A 1 239 ? 14.68 16.781 2.045 1 60.19 239 ASP A CA 1
ATOM 1989 C C . ASP A 1 239 ? 15.094 16.438 0.614 1 60.19 239 ASP A C 1
ATOM 1991 O O . ASP A 1 239 ? 14.406 16.812 -0.34 1 60.19 239 ASP A O 1
ATOM 1995 N N . GLN A 1 240 ? 16.078 15.633 0.654 1 65.19 240 GLN A N 1
ATOM 1996 C CA . GLN A 1 240 ? 16.672 15.406 -0.658 1 65.19 240 GLN A CA 1
ATOM 1997 C C . GLN A 1 240 ? 15.961 14.273 -1.393 1 65.19 240 GLN A C 1
ATOM 1999 O O . GLN A 1 240 ? 16.156 14.094 -2.598 1 65.19 240 GLN A O 1
ATOM 2004 N N . THR A 1 241 ? 15.016 13.602 -0.667 1 75.62 241 THR A N 1
ATOM 2005 C CA . THR A 1 241 ? 14.383 12.492 -1.359 1 75.62 241 THR A CA 1
ATOM 2006 C C . THR A 1 241 ? 12.922 12.812 -1.682 1 75.62 241 THR A C 1
ATOM 2008 O O . THR A 1 241 ? 12.047 11.969 -1.518 1 75.62 241 THR A O 1
ATOM 2011 N N . SER A 1 242 ? 12.734 13.977 -2.162 1 86.94 242 SER A N 1
ATOM 2012 C CA . SER A 1 242 ? 11.406 14.367 -2.621 1 86.94 242 SER A CA 1
ATOM 2013 C C . SER A 1 242 ? 11.023 13.633 -3.902 1 86.94 242 SER A C 1
ATOM 2015 O O . SER A 1 242 ? 11.891 13.094 -4.598 1 86.94 242 SER A O 1
ATOM 2017 N N . LEU A 1 243 ? 9.75 13.555 -4.16 1 94.5 243 LEU A N 1
ATOM 2018 C CA . LEU A 1 243 ? 9.234 12.914 -5.367 1 94.5 243 LEU A CA 1
ATOM 2019 C C . LEU A 1 243 ? 9.875 13.516 -6.613 1 94.5 243 LEU A C 1
ATOM 2021 O O . LEU A 1 243 ? 10.297 12.789 -7.516 1 94.5 243 LEU A O 1
ATOM 2025 N N . VAL A 1 244 ? 9.992 14.805 -6.672 1 93.06 244 VAL A N 1
ATOM 2026 C CA . VAL A 1 244 ? 10.539 15.523 -7.82 1 93.06 244 VAL A CA 1
ATOM 2027 C C . VAL A 1 244 ? 12 15.125 -8.031 1 93.06 244 VAL A C 1
ATOM 2029 O O . VAL A 1 244 ? 12.414 14.828 -9.156 1 93.06 244 VAL A O 1
ATOM 2032 N N . LYS A 1 245 ? 12.781 15.125 -6.965 1 92.75 245 LYS A N 1
ATOM 2033 C CA . LYS A 1 245 ? 14.188 14.75 -7.066 1 92.75 245 LYS A CA 1
ATOM 2034 C C . LYS A 1 245 ? 14.344 13.281 -7.457 1 92.75 245 LYS A C 1
ATOM 2036 O O . LYS A 1 245 ? 15.266 12.93 -8.195 1 92.75 245 LYS A O 1
ATOM 2041 N N . ASN A 1 246 ? 13.477 12.438 -6.938 1 95.5 246 ASN A N 1
ATOM 2042 C CA . ASN A 1 246 ? 13.516 11.023 -7.309 1 95.5 246 ASN A CA 1
ATOM 2043 C C . ASN A 1 246 ? 13.219 10.828 -8.789 1 95.5 246 ASN A C 1
ATOM 2045 O O . ASN A 1 246 ? 13.812 9.969 -9.438 1 95.5 246 ASN A O 1
ATOM 2049 N N . TYR A 1 247 ? 12.281 11.609 -9.352 1 96.31 247 TYR A N 1
ATOM 2050 C CA . TYR A 1 247 ? 12.023 11.586 -10.789 1 96.31 247 TYR A CA 1
ATOM 2051 C C . TYR A 1 247 ? 13.273 11.938 -11.578 1 96.31 247 TYR A C 1
ATOM 2053 O O . TYR A 1 247 ? 13.602 11.273 -12.562 1 96.31 247 TYR A O 1
ATOM 2061 N N . VAL A 1 248 ? 13.953 12.977 -11.109 1 95.12 248 VAL A N 1
ATOM 2062 C CA . VAL A 1 248 ? 15.141 13.461 -11.812 1 95.12 248 VAL A CA 1
ATOM 2063 C C . VAL A 1 248 ? 16.172 12.344 -11.922 1 95.12 248 VAL A C 1
ATOM 2065 O O . VAL A 1 248 ? 16.719 12.094 -13 1 95.12 248 VAL A O 1
ATOM 2068 N N . VAL A 1 249 ? 16.391 11.664 -10.859 1 95.56 249 VAL A N 1
ATOM 2069 C CA . VAL A 1 249 ? 17.438 10.648 -10.82 1 95.56 249 VAL A CA 1
ATOM 2070 C C . VAL A 1 249 ? 16.969 9.398 -11.547 1 95.56 249 VAL A C 1
ATOM 2072 O O . VAL A 1 249 ? 17.672 8.875 -12.414 1 95.56 249 VAL A O 1
ATOM 2075 N N . SER A 1 250 ? 15.812 8.859 -11.25 1 95.88 250 SER A N 1
ATOM 2076 C CA . SER A 1 250 ? 15.344 7.57 -11.75 1 95.88 250 SER A CA 1
ATOM 2077 C C . SER A 1 250 ? 15 7.645 -13.234 1 95.88 250 SER A C 1
ATOM 2079 O O . SER A 1 250 ? 15.195 6.68 -13.969 1 95.88 250 SER A O 1
ATOM 2081 N N . GLU A 1 251 ? 14.484 8.805 -13.664 1 95.56 251 GLU A N 1
ATOM 2082 C CA . GLU A 1 251 ? 14.008 8.914 -15.031 1 95.56 251 GLU A CA 1
ATOM 2083 C C . GLU A 1 251 ? 14.992 9.703 -15.898 1 95.56 251 GLU A C 1
ATOM 2085 O O . GLU A 1 251 ? 14.867 9.727 -17.125 1 95.56 251 GLU A O 1
ATOM 2090 N N . GLY A 1 252 ? 15.977 10.344 -15.328 1 96.06 252 GLY A N 1
ATOM 2091 C CA . GLY A 1 252 ? 16.969 11.109 -16.078 1 96.06 252 GLY A CA 1
ATOM 2092 C C . GLY A 1 252 ? 16.391 12.344 -16.734 1 96.06 252 GLY A C 1
ATOM 2093 O O . GLY A 1 252 ? 16.766 12.688 -17.859 1 96.06 252 GLY A O 1
ATOM 2094 N N . ILE A 1 253 ? 15.438 12.945 -16.047 1 96.5 253 ILE A N 1
ATOM 2095 C CA . ILE A 1 253 ? 14.82 14.148 -16.609 1 96.5 253 ILE A CA 1
ATOM 2096 C C . ILE A 1 253 ? 15.266 15.367 -15.805 1 96.5 253 ILE A C 1
ATOM 2098 O O . ILE A 1 253 ? 15.875 15.234 -14.742 1 96.5 253 ILE A O 1
ATOM 2102 N N . THR A 1 254 ? 15.094 16.578 -16.359 1 94.38 254 THR A N 1
ATOM 2103 C CA . THR A 1 254 ? 15.492 17.812 -15.672 1 94.38 254 THR A CA 1
ATOM 2104 C C . THR A 1 254 ? 14.547 18.109 -14.516 1 94.38 254 THR A C 1
ATOM 2106 O O . THR A 1 254 ? 13.445 17.562 -14.445 1 94.38 254 THR A O 1
ATOM 2109 N N . LEU A 1 255 ? 14.953 18.953 -13.648 1 90.81 255 LEU A N 1
ATOM 2110 C CA . LEU A 1 255 ? 14.148 19.391 -12.508 1 90.81 255 LEU A CA 1
ATOM 2111 C C . LEU A 1 255 ? 12.836 20 -12.977 1 90.81 255 LEU A C 1
ATOM 2113 O O . LEU A 1 255 ? 11.781 19.719 -12.406 1 90.81 255 LEU A O 1
ATOM 2117 N N . ASN A 1 256 ? 12.836 20.797 -13.992 1 90.56 256 ASN A N 1
ATOM 2118 C CA . ASN A 1 256 ? 11.641 21.438 -14.523 1 90.56 256 ASN A CA 1
ATOM 2119 C C . ASN A 1 256 ? 10.672 20.422 -15.109 1 90.56 256 ASN A C 1
ATOM 2121 O O . ASN A 1 256 ? 9.453 20.547 -14.938 1 90.56 256 ASN A O 1
ATOM 2125 N N . GLN A 1 257 ? 11.234 19.453 -15.805 1 94.81 257 GLN A N 1
ATOM 2126 C CA . GLN A 1 257 ? 10.391 18.391 -16.359 1 94.81 257 GLN A CA 1
ATOM 2127 C C . GLN A 1 257 ? 9.719 17.594 -15.25 1 94.81 257 GLN A C 1
ATOM 2129 O O . GLN A 1 257 ? 8.547 17.219 -15.375 1 94.81 257 GLN A O 1
ATOM 2134 N N . ALA A 1 258 ? 10.5 17.328 -14.219 1 94.62 258 ALA A N 1
ATOM 2135 C CA . ALA A 1 258 ? 9.961 16.594 -13.078 1 94.62 258 ALA A CA 1
ATOM 2136 C C . ALA A 1 258 ? 8.859 17.375 -12.383 1 94.62 258 ALA A C 1
ATOM 2138 O O . ALA A 1 258 ? 7.824 16.812 -12.008 1 94.62 258 ALA A O 1
ATOM 2139 N N . LEU A 1 259 ? 9.062 18.641 -12.195 1 93.19 259 LEU A N 1
ATOM 2140 C CA . LEU A 1 259 ? 8.055 19.5 -11.57 1 93.19 259 LEU A CA 1
ATOM 2141 C C . LEU A 1 259 ? 6.805 19.578 -12.438 1 93.19 259 LEU A C 1
ATOM 2143 O O . LEU A 1 259 ? 5.688 19.578 -11.914 1 93.19 259 LEU A O 1
ATOM 2147 N N . GLU A 1 260 ? 6.98 19.703 -13.695 1 95.94 260 GLU A N 1
ATOM 2148 C CA . GLU A 1 260 ? 5.844 19.75 -14.609 1 95.94 260 GLU A CA 1
ATOM 2149 C C . GLU A 1 260 ? 5.059 18.438 -14.578 1 95.94 260 GLU A C 1
ATOM 2151 O O . GLU A 1 260 ? 3.828 18.438 -14.633 1 95.94 260 GLU A O 1
ATOM 2156 N N . LYS A 1 261 ? 5.789 17.359 -14.539 1 96.62 261 LYS A N 1
ATOM 2157 C CA . LYS A 1 261 ? 5.137 16.062 -14.414 1 96.62 261 LYS A CA 1
ATOM 2158 C C . LYS A 1 261 ? 4.246 16 -13.172 1 96.62 261 LYS A C 1
ATOM 2160 O O . LYS A 1 261 ? 3.09 15.594 -13.25 1 96.62 261 LYS A O 1
ATOM 2165 N N . LEU A 1 262 ? 4.781 16.406 -12.039 1 96.56 262 LEU A N 1
ATOM 2166 C CA . LEU A 1 262 ? 4.016 16.453 -10.797 1 96.56 262 LEU A CA 1
ATOM 2167 C C . LEU A 1 262 ? 2.824 17.391 -10.93 1 96.56 262 LEU A C 1
ATOM 2169 O O . LEU A 1 262 ? 1.725 17.078 -10.469 1 96.56 262 LEU A O 1
ATOM 2173 N N . THR A 1 263 ? 3.02 18.516 -11.547 1 96.5 263 THR A N 1
ATOM 2174 C CA . THR A 1 263 ? 1.961 19.5 -11.719 1 96.5 263 THR A CA 1
ATOM 2175 C C . THR A 1 263 ? 0.813 18.938 -12.547 1 96.5 263 THR A C 1
ATOM 2177 O O . THR A 1 263 ? -0.35 19.016 -12.148 1 96.5 263 THR A O 1
ATOM 2180 N N . GLN A 1 264 ? 1.138 18.312 -13.625 1 97.25 264 GLN A N 1
ATOM 2181 C CA . GLN A 1 264 ? 0.119 17.75 -14.508 1 97.25 264 GLN A CA 1
ATOM 2182 C C . GLN A 1 264 ? -0.659 16.641 -13.805 1 97.25 264 GLN A C 1
ATOM 2184 O O . GLN A 1 264 ? -1.885 16.562 -13.914 1 97.25 264 GLN A O 1
ATOM 2189 N N . ASP A 1 265 ? 0.067 15.82 -13.133 1 96.69 265 ASP A N 1
ATOM 2190 C CA . ASP A 1 265 ? -0.578 14.742 -12.391 1 96.69 265 ASP A CA 1
ATOM 2191 C C . ASP A 1 265 ? -1.515 15.305 -11.32 1 96.69 265 ASP A C 1
ATOM 2193 O O . ASP A 1 265 ? -2.617 14.789 -11.125 1 96.69 265 ASP A O 1
ATOM 2197 N N . THR A 1 266 ? -1.06 16.328 -10.648 1 97.19 266 THR A N 1
ATOM 2198 C CA . THR A 1 266 ? -1.854 16.938 -9.586 1 97.19 266 THR A CA 1
ATOM 2199 C C . THR A 1 266 ? -3.127 17.562 -10.156 1 97.19 266 THR A C 1
ATOM 2201 O O . THR A 1 266 ? -4.207 17.422 -9.586 1 97.19 266 THR A O 1
ATOM 2204 N N . LEU A 1 267 ? -3 18.266 -11.258 1 97.06 267 LEU A N 1
ATOM 2205 C CA . LEU A 1 267 ? -4.148 18.906 -11.898 1 97.06 267 LEU A CA 1
ATOM 2206 C C . LEU A 1 267 ? -5.156 17.859 -12.367 1 97.06 267 LEU A C 1
ATOM 2208 O O . LEU A 1 267 ? -6.359 18 -12.141 1 97.06 267 LEU A O 1
ATOM 2212 N N . GLN A 1 268 ? -4.645 16.828 -12.969 1 96.44 268 GLN A N 1
ATOM 2213 C CA . GLN A 1 268 ? -5.52 15.766 -13.43 1 96.44 268 GLN A CA 1
ATOM 2214 C C . GLN A 1 268 ? -6.25 15.109 -12.258 1 96.44 268 GLN A C 1
ATOM 2216 O O . GLN A 1 268 ? -7.453 14.844 -12.344 1 96.44 268 GLN A O 1
ATOM 2221 N N . SER A 1 269 ? -5.508 14.805 -11.242 1 96.38 269 SER A N 1
ATOM 2222 C CA . SER A 1 269 ? -6.109 14.195 -10.062 1 96.38 269 SER A CA 1
ATOM 2223 C C . SER A 1 269 ? -7.172 15.102 -9.453 1 96.38 269 SER A C 1
ATOM 2225 O O . SER A 1 269 ? -8.203 14.617 -8.977 1 96.38 269 SER A O 1
ATOM 2227 N N . SER A 1 270 ? -6.945 16.359 -9.43 1 96 270 SER A N 1
ATOM 2228 C CA . SER A 1 270 ? -7.914 17.328 -8.93 1 96 270 SER A CA 1
ATOM 2229 C C . SER A 1 270 ? -9.188 17.328 -9.766 1 96 270 SER A C 1
ATOM 2231 O O . SER A 1 270 ? -10.297 17.344 -9.227 1 96 270 SER A O 1
ATOM 2233 N N . GLU A 1 271 ? -8.984 17.281 -11 1 94.19 271 GLU A N 1
ATOM 2234 C CA . GLU A 1 271 ? -10.125 17.234 -11.906 1 94.19 271 GLU A CA 1
ATOM 2235 C C . GLU A 1 271 ? -10.945 15.969 -11.703 1 94.19 271 GLU A C 1
ATOM 2237 O O . GLU A 1 271 ? -12.172 16 -11.719 1 94.19 271 GLU A O 1
ATOM 2242 N N . GLN A 1 272 ? -10.266 14.867 -11.57 1 94.31 272 GLN A N 1
ATOM 2243 C CA . GLN A 1 272 ? -10.938 13.594 -11.344 1 94.31 272 GLN A CA 1
ATOM 2244 C C . GLN A 1 272 ? -11.812 13.648 -10.094 1 94.31 272 GLN A C 1
ATOM 2246 O O . GLN A 1 272 ? -12.945 13.164 -10.094 1 94.31 272 GLN A O 1
ATOM 2251 N N . MET A 1 273 ? -11.273 14.211 -9.039 1 93.44 273 MET A N 1
ATOM 2252 C CA . MET A 1 273 ? -12.008 14.305 -7.781 1 93.44 273 MET A CA 1
ATOM 2253 C C . MET A 1 273 ? -13.312 15.062 -7.969 1 93.44 273 MET A C 1
ATOM 2255 O O . MET A 1 273 ? -14.359 14.633 -7.469 1 93.44 273 MET A O 1
ATOM 2259 N N . MET A 1 274 ? -13.227 16.109 -8.695 1 90.5 274 MET A N 1
ATOM 2260 C CA . MET A 1 274 ? -14.406 16.953 -8.906 1 90.5 274 MET A CA 1
ATOM 2261 C C . MET A 1 274 ? -15.422 16.234 -9.797 1 90.5 274 MET A C 1
ATOM 2263 O O . MET A 1 274 ? -16.625 16.25 -9.516 1 90.5 274 MET A O 1
ATOM 2267 N N . VAL A 1 275 ? -14.945 15.555 -10.781 1 90.62 275 VAL A N 1
ATOM 2268 C CA . VAL A 1 275 ? -15.82 14.898 -11.742 1 90.62 275 VAL A CA 1
ATOM 2269 C C . VAL A 1 275 ? -16.469 13.672 -11.102 1 90.62 275 VAL A C 1
ATOM 2271 O O . VAL A 1 275 ? -17.688 13.477 -11.211 1 90.62 275 VAL A O 1
ATOM 2274 N N . VAL A 1 276 ? -15.789 12.867 -10.422 1 94.88 276 VAL A N 1
ATOM 2275 C CA . VAL A 1 276 ? -16.234 11.578 -9.898 1 94.88 276 VAL A CA 1
ATOM 2276 C C . VAL A 1 276 ? -17.297 11.789 -8.82 1 94.88 276 VAL A C 1
ATOM 2278 O O . VAL A 1 276 ? -18.281 11.055 -8.773 1 94.88 276 VAL A O 1
ATOM 2281 N N . PHE A 1 277 ? -17.156 12.797 -8.008 1 95.56 277 PHE A N 1
ATOM 2282 C CA . PHE A 1 277 ? -18.016 12.891 -6.836 1 95.56 277 PHE A CA 1
ATOM 2283 C C . PHE A 1 277 ? -19.078 13.961 -7.027 1 95.56 277 PHE A C 1
ATOM 2285 O O . PHE A 1 277 ? -19.969 14.117 -6.191 1 95.56 277 PHE A O 1
ATOM 2292 N N . SER A 1 278 ? -19.062 14.68 -8.156 1 91.5 278 SER A N 1
ATOM 2293 C CA . SER A 1 278 ? -20.016 15.758 -8.398 1 91.5 278 SER A CA 1
ATOM 2294 C C . SER A 1 278 ? -21.438 15.219 -8.477 1 91.5 278 SER A C 1
ATOM 2296 O O . SER A 1 278 ? -22.391 15.938 -8.172 1 91.5 278 SER A O 1
ATOM 2298 N N . GLN A 1 279 ? -21.656 13.953 -8.812 1 89 279 GLN A N 1
ATOM 2299 C CA . GLN A 1 279 ? -23 13.422 -8.977 1 89 279 GLN A CA 1
ATOM 2300 C C . GLN A 1 279 ? -23.312 12.367 -7.914 1 89 279 GLN A C 1
ATOM 2302 O O . GLN A 1 279 ? -24.188 11.531 -8.102 1 89 279 GLN A O 1
ATOM 2307 N N . LYS A 1 280 ? -22.562 12.422 -6.898 1 93.69 280 LYS A N 1
ATOM 2308 C CA . LYS A 1 280 ? -22.781 11.484 -5.801 1 93.69 280 LYS A CA 1
ATOM 2309 C C . LYS A 1 280 ? -23.5 12.172 -4.637 1 93.69 280 LYS A C 1
ATOM 2311 O O . LYS A 1 280 ? -24.016 13.281 -4.781 1 93.69 280 LYS A O 1
ATOM 2316 N N . ASP A 1 281 ? -23.688 11.461 -3.527 1 94.19 281 ASP A N 1
ATOM 2317 C CA . ASP A 1 281 ? -24.266 12.039 -2.316 1 94.19 281 ASP A CA 1
ATOM 2318 C C . ASP A 1 281 ? -23.625 13.391 -1.99 1 94.19 281 ASP A C 1
ATOM 2320 O O . ASP A 1 281 ? -22.406 13.5 -1.906 1 94.19 281 ASP A O 1
ATOM 2324 N N . PRO A 1 282 ? -24.438 14.398 -1.868 1 95.38 282 PRO A N 1
ATOM 2325 C CA . PRO A 1 282 ? -23.922 15.75 -1.606 1 95.38 282 PRO A CA 1
ATOM 2326 C C . PRO A 1 282 ? -23.031 15.812 -0.361 1 95.38 282 PRO A C 1
ATOM 2328 O O . PRO A 1 282 ? -22.094 16.609 -0.306 1 95.38 282 PRO A O 1
ATOM 2331 N N . LYS A 1 283 ? -23.328 15.047 0.599 1 96.38 283 LYS A N 1
ATOM 2332 C CA . LYS A 1 283 ? -22.516 15.039 1.811 1 96.38 283 LYS A CA 1
ATOM 2333 C C . LYS A 1 283 ? -21.094 14.562 1.515 1 96.38 283 LYS A C 1
ATOM 2335 O O . LYS A 1 283 ? -20.141 15.039 2.125 1 96.38 283 LYS A O 1
ATOM 2340 N N . ILE A 1 284 ? -20.969 13.641 0.654 1 96.88 284 ILE A N 1
ATOM 2341 C CA . ILE A 1 284 ? -19.672 13.102 0.272 1 96.88 284 ILE A CA 1
ATOM 2342 C C . ILE A 1 284 ? -18.875 14.172 -0.476 1 96.88 284 ILE A C 1
ATOM 2344 O O . ILE A 1 284 ? -17.719 14.438 -0.149 1 96.88 284 ILE A O 1
ATOM 2348 N N . MET A 1 285 ? -19.531 14.773 -1.428 1 96.31 285 MET A N 1
ATOM 2349 C CA . MET A 1 285 ? -18.859 15.828 -2.193 1 96.31 285 MET A CA 1
ATOM 2350 C C . MET A 1 285 ? -18.453 16.984 -1.285 1 96.31 285 MET A C 1
ATOM 2352 O O . MET A 1 285 ? -17.344 17.516 -1.416 1 96.31 285 MET A O 1
ATOM 2356 N N . ASP A 1 286 ? -19.328 17.328 -0.407 1 96.88 286 ASP A N 1
ATOM 2357 C CA . ASP A 1 286 ? -19.031 18.422 0.524 1 96.88 286 ASP A CA 1
ATOM 2358 C C . ASP A 1 286 ? -17.828 18.094 1.392 1 96.88 286 ASP A C 1
ATOM 2360 O O . ASP A 1 286 ? -16.984 18.953 1.637 1 96.88 286 ASP A O 1
ATOM 2364 N N . THR A 1 287 ? -17.734 16.875 1.88 1 97.75 287 THR A N 1
ATOM 2365 C CA . THR A 1 287 ? -16.609 16.438 2.699 1 97.75 287 THR A CA 1
ATOM 2366 C C . THR A 1 287 ? -15.297 16.531 1.92 1 97.75 287 THR A C 1
ATOM 2368 O O . THR A 1 287 ? -14.297 17.031 2.436 1 97.75 287 THR A O 1
ATOM 2371 N N . ILE A 1 288 ? -15.289 16.094 0.681 1 97.25 288 ILE A N 1
ATOM 2372 C CA . ILE A 1 288 ? -14.102 16.094 -0.164 1 97.25 288 ILE A CA 1
ATOM 2373 C C . ILE A 1 288 ? -13.688 17.531 -0.484 1 97.25 288 ILE A C 1
ATOM 2375 O O . ILE A 1 288 ? -12.508 17.875 -0.368 1 97.25 288 ILE A O 1
ATOM 2379 N N . GLU A 1 289 ? -14.641 18.328 -0.835 1 96.69 289 GLU A N 1
ATOM 2380 C CA . GLU A 1 289 ? -14.359 19.719 -1.191 1 96.69 289 GLU A CA 1
ATOM 2381 C C . GLU A 1 289 ? -13.805 20.484 0.002 1 96.69 289 GLU A C 1
ATOM 2383 O O . GLU A 1 289 ? -12.844 21.25 -0.132 1 96.69 289 GLU A O 1
ATOM 2388 N N . CYS A 1 290 ? -14.43 20.312 1.117 1 97.75 290 CYS A N 1
ATOM 2389 C CA . CYS A 1 290 ? -13.969 20.984 2.328 1 97.75 290 CYS A CA 1
ATOM 2390 C C . CYS A 1 290 ? -12.547 20.547 2.676 1 97.75 290 CYS A C 1
ATOM 2392 O O . CYS A 1 290 ? -11.719 21.375 3.064 1 97.75 290 CYS A O 1
ATOM 2394 N N . PHE A 1 291 ? -12.289 19.297 2.529 1 98.25 291 PHE A N 1
ATOM 2395 C CA . PHE A 1 291 ? -10.938 18.812 2.777 1 98.25 291 PHE A CA 1
ATOM 2396 C C . PHE A 1 291 ? -9.945 19.469 1.829 1 98.25 291 PHE A C 1
ATOM 2398 O O . PHE A 1 291 ? -8.898 19.969 2.262 1 98.25 291 PHE A O 1
ATOM 2405 N N . MET A 1 292 ? -10.234 19.453 0.535 1 97.69 292 MET A N 1
ATOM 2406 C CA . MET A 1 292 ? -9.32 19.984 -0.476 1 97.69 292 MET A CA 1
ATOM 2407 C C . MET A 1 292 ? -8.984 21.438 -0.197 1 97.69 292 MET A C 1
ATOM 2409 O O . MET A 1 292 ? -7.809 21.812 -0.191 1 97.69 292 MET A O 1
ATOM 2413 N N . HIS A 1 293 ? -9.977 22.219 0.084 1 98 293 HIS A N 1
ATOM 2414 C CA . HIS A 1 293 ? -9.766 23.641 0.319 1 98 293 HIS A CA 1
ATOM 2415 C C . HIS A 1 293 ? -9.031 23.875 1.631 1 98 293 HIS A C 1
ATOM 2417 O O . HIS A 1 293 ? -8.109 24.703 1.691 1 98 293 HIS A O 1
ATOM 2423 N N . GLY A 1 294 ? -9.43 23.156 2.65 1 98.44 294 GLY A N 1
ATOM 2424 C CA . GLY A 1 294 ? -8.758 23.281 3.932 1 98.44 294 GLY A CA 1
ATOM 2425 C C . GLY A 1 294 ? -7.301 22.875 3.887 1 98.44 294 GLY A C 1
ATOM 2426 O O . GLY A 1 294 ? -6.445 23.516 4.496 1 98.44 294 GLY A O 1
ATOM 2427 N N . TYR A 1 295 ? -7.027 21.797 3.18 1 98.38 295 TYR A N 1
ATOM 2428 C CA . TYR A 1 295 ? -5.668 21.297 3.047 1 98.38 295 TYR A CA 1
ATOM 2429 C C . TYR A 1 295 ? -4.773 22.297 2.342 1 98.38 295 TYR A C 1
ATOM 2431 O O . TYR A 1 295 ? -3.629 22.516 2.748 1 98.38 295 TYR A O 1
ATOM 2439 N N . ILE A 1 296 ? -5.262 22.922 1.388 1 98.12 296 ILE A N 1
ATOM 2440 C CA . ILE A 1 296 ? -4.527 23.938 0.644 1 98.12 296 ILE A CA 1
ATOM 2441 C C . ILE A 1 296 ? -4.324 25.172 1.52 1 98.12 296 ILE A C 1
ATOM 2443 O O . ILE A 1 296 ? -3.23 25.734 1.561 1 98.12 296 ILE A O 1
ATOM 2447 N N . THR A 1 297 ? -5.379 25.594 2.242 1 98.38 297 THR A N 1
ATOM 2448 C CA . THR A 1 297 ? -5.262 26.719 3.156 1 98.38 297 THR A CA 1
ATOM 2449 C C . THR A 1 297 ? -4.145 26.484 4.168 1 98.38 297 THR A C 1
ATOM 2451 O O . THR A 1 297 ? -3.359 27.391 4.457 1 98.38 297 THR A O 1
ATOM 2454 N N . TRP A 1 298 ? -4.129 25.297 4.668 1 98.12 298 TRP A N 1
ATOM 2455 C CA . TRP A 1 298 ? -3.092 24.938 5.629 1 98.12 298 TRP A CA 1
ATOM 2456 C C . TRP A 1 298 ? -1.703 25.141 5.027 1 98.12 298 TRP A C 1
ATOM 2458 O O . TRP A 1 298 ? -0.828 25.734 5.66 1 98.12 298 TRP A O 1
ATOM 2468 N N . HIS A 1 299 ? -1.458 24.719 3.805 1 97.5 299 HIS A N 1
ATOM 2469 C CA . HIS A 1 299 ? -0.159 24.859 3.158 1 97.5 299 HIS A CA 1
ATOM 2470 C C . HIS A 1 299 ? 0.18 26.328 2.928 1 97.5 299 HIS A C 1
ATOM 2472 O O . HIS A 1 299 ? 1.33 26.734 3.098 1 97.5 299 HIS A O 1
ATOM 2478 N N . LEU A 1 300 ? -0.795 27.094 2.523 1 97.56 300 LEU A N 1
ATOM 2479 C CA . LEU A 1 300 ? -0.57 28.5 2.205 1 97.56 300 LEU A CA 1
ATOM 2480 C C . LEU A 1 300 ? -0.239 29.297 3.461 1 97.56 300 LEU A C 1
ATOM 2482 O O . LEU A 1 300 ? 0.528 30.266 3.406 1 97.56 300 LEU A O 1
ATOM 2486 N N . CYS A 1 301 ? -0.741 28.844 4.582 1 96.56 301 CYS A N 1
ATOM 2487 C CA . CYS A 1 301 ? -0.709 29.719 5.758 1 96.56 301 CYS A CA 1
ATOM 2488 C C . CYS A 1 301 ? 0.302 29.203 6.781 1 96.56 301 CYS A C 1
ATOM 2490 O O . CYS A 1 301 ? 0.749 29.969 7.645 1 96.56 301 CYS A O 1
ATOM 2492 N N . ASP A 1 302 ? 0.596 27.922 6.766 1 95.06 302 ASP A N 1
ATOM 2493 C CA . ASP A 1 302 ? 1.532 27.375 7.746 1 95.06 302 ASP A CA 1
ATOM 2494 C C . ASP A 1 302 ? 2.963 27.812 7.438 1 95.06 302 ASP A C 1
ATOM 2496 O O . ASP A 1 302 ? 3.43 27.672 6.305 1 95.06 302 ASP A O 1
ATOM 2500 N N . ASN A 1 303 ? 3.688 28.234 8.453 1 92.12 303 ASN A N 1
ATOM 2501 C CA . ASN A 1 303 ? 5.043 28.75 8.289 1 92.12 303 ASN A CA 1
ATOM 2502 C C . ASN A 1 303 ? 6.008 27.656 7.828 1 92.12 303 ASN A C 1
ATOM 2504 O O . ASN A 1 303 ? 7.047 27.953 7.234 1 92.12 303 ASN A O 1
ATOM 2508 N N . ARG A 1 304 ? 5.648 26.5 8.102 1 89.62 304 ARG A N 1
ATOM 2509 C CA . ARG A 1 304 ? 6.484 25.359 7.734 1 89.62 304 ARG A CA 1
ATOM 2510 C C . ARG A 1 304 ? 6.805 25.375 6.242 1 89.62 304 ARG A C 1
ATOM 2512 O O . ARG A 1 304 ? 7.902 24.984 5.832 1 89.62 304 ARG A O 1
ATOM 2519 N N . TYR A 1 305 ? 5.914 25.906 5.395 1 92.56 305 TYR A N 1
ATOM 2520 C CA . TYR A 1 305 ? 6.047 25.781 3.949 1 92.56 305 TYR A CA 1
ATOM 2521 C C . TYR A 1 305 ? 6.652 27.031 3.336 1 92.56 305 TYR A C 1
ATOM 2523 O O . TYR A 1 305 ? 6.965 27.062 2.145 1 92.56 305 TYR A O 1
ATOM 2531 N N . ARG A 1 306 ? 6.789 28.109 4.086 1 93.94 306 ARG A N 1
ATOM 2532 C CA . ARG A 1 306 ? 7.523 29.328 3.742 1 93.94 306 ARG A CA 1
ATOM 2533 C C . ARG A 1 306 ? 6.898 30.016 2.535 1 93.94 306 ARG A C 1
ATOM 2535 O O . ARG A 1 306 ? 7.598 30.688 1.765 1 93.94 306 ARG A O 1
ATOM 2542 N N . LEU A 1 307 ? 5.621 29.844 2.359 1 95.5 307 LEU A N 1
ATOM 2543 C CA . LEU A 1 307 ? 4.977 30.438 1.192 1 95.5 307 LEU A CA 1
ATOM 2544 C C . LEU A 1 307 ? 4.789 31.938 1.379 1 95.5 307 LEU A C 1
ATOM 2546 O O . LEU A 1 307 ? 4.602 32.656 0.404 1 95.5 307 LEU A O 1
ATOM 2550 N N . LYS A 1 308 ? 4.875 32.406 2.598 1 95.31 308 LYS A N 1
ATOM 2551 C CA . LYS A 1 308 ? 4.871 33.844 2.854 1 95.31 308 LYS A CA 1
ATOM 2552 C C . LYS A 1 308 ? 6.066 34.5 2.191 1 95.31 308 LYS A C 1
ATOM 2554 O O . LYS A 1 308 ? 5.957 35.625 1.705 1 95.31 308 LYS A O 1
ATOM 2559 N N . GLU A 1 309 ? 7.195 33.812 2.24 1 94.88 309 GLU A N 1
ATOM 2560 C CA . GLU A 1 309 ? 8.391 34.344 1.591 1 94.88 309 GLU A CA 1
ATOM 2561 C C . GLU A 1 309 ? 8.172 34.531 0.09 1 94.88 309 GLU A C 1
ATOM 2563 O O . GLU A 1 309 ? 8.617 35.5 -0.502 1 94.88 309 GLU A O 1
ATOM 2568 N N . ILE A 1 310 ? 7.516 33.594 -0.481 1 94.38 310 ILE A N 1
ATOM 2569 C CA . ILE A 1 310 ? 7.211 33.656 -1.906 1 94.38 310 ILE A CA 1
ATOM 2570 C C . ILE A 1 310 ? 6.238 34.812 -2.158 1 94.38 310 ILE A C 1
ATOM 2572 O O . ILE A 1 310 ? 6.438 35.625 -3.074 1 94.38 310 ILE A O 1
ATOM 2576 N N . TYR A 1 311 ? 5.258 34.875 -1.357 1 96.06 311 TYR A N 1
ATOM 2577 C CA . TYR A 1 311 ? 4.285 35.969 -1.447 1 96.06 311 TYR A CA 1
ATOM 2578 C C . TYR A 1 311 ? 4.977 37.312 -1.391 1 96.06 311 TYR A C 1
ATOM 2580 O O . TYR A 1 311 ? 4.719 38.188 -2.225 1 96.06 311 TYR A O 1
ATOM 2588 N N . ASP A 1 312 ? 5.852 37.469 -0.495 1 96.06 312 ASP A N 1
ATOM 2589 C CA . ASP A 1 312 ? 6.555 38.75 -0.313 1 96.06 312 ASP A CA 1
ATOM 2590 C C . ASP A 1 312 ? 7.426 39.062 -1.525 1 96.06 312 ASP A C 1
ATOM 2592 O O . ASP A 1 312 ? 7.523 40.219 -1.934 1 96.06 312 ASP A O 1
ATOM 2596 N N . ARG A 1 313 ? 7.984 38.062 -2.084 1 92.19 313 ARG A N 1
ATOM 2597 C CA . ARG A 1 313 ? 8.867 38.219 -3.232 1 92.19 313 ARG A CA 1
ATOM 2598 C C . ARG A 1 313 ? 8.07 38.594 -4.484 1 92.19 313 ARG A C 1
ATOM 2600 O O . ARG A 1 313 ? 8.617 39.156 -5.434 1 92.19 313 ARG A O 1
ATOM 2607 N N . THR A 1 314 ? 6.871 38.219 -4.48 1 93.75 314 THR A N 1
ATOM 2608 C CA . THR A 1 314 ? 6.066 38.438 -5.676 1 93.75 314 THR A CA 1
ATOM 2609 C C . THR A 1 314 ? 5.469 39.844 -5.688 1 93.75 314 THR A C 1
ATOM 2611 O O . THR A 1 314 ? 4.898 40.281 -6.691 1 93.75 314 THR A O 1
ATOM 2614 N N . LYS A 1 315 ? 5.633 40.594 -4.668 1 93 315 LYS A N 1
ATOM 2615 C CA . LYS A 1 315 ? 4.977 41.906 -4.543 1 93 315 LYS A CA 1
ATOM 2616 C C . LYS A 1 315 ? 5.441 42.844 -5.629 1 93 315 LYS A C 1
ATOM 2618 O O . LYS A 1 315 ? 4.684 43.719 -6.07 1 93 315 LYS A O 1
ATOM 2623 N N . ASP A 1 316 ? 6.652 42.625 -6.156 1 90.44 316 ASP A N 1
ATOM 2624 C CA . ASP A 1 316 ? 7.195 43.531 -7.168 1 90.44 316 ASP A CA 1
ATOM 2625 C C . ASP A 1 316 ? 7.117 42.906 -8.562 1 90.44 316 ASP A C 1
ATOM 2627 O O . ASP A 1 316 ? 7.668 43.438 -9.523 1 90.44 316 ASP A O 1
ATOM 2631 N N . ILE A 1 317 ? 6.508 41.781 -8.594 1 92.69 317 ILE A N 1
ATOM 2632 C CA . ILE A 1 317 ? 6.375 41.094 -9.867 1 92.69 317 ILE A CA 1
ATOM 2633 C C . ILE A 1 317 ? 4.973 41.312 -10.43 1 92.69 317 ILE A C 1
ATOM 2635 O O . ILE A 1 317 ? 3.975 41.062 -9.742 1 92.69 317 ILE A O 1
ATOM 2639 N N . GLN A 1 318 ? 4.922 41.75 -11.75 1 93.44 318 GLN A N 1
ATOM 2640 C CA . GLN A 1 318 ? 3.627 42.156 -12.289 1 93.44 318 GLN A CA 1
ATOM 2641 C C . GLN A 1 318 ? 3.121 41.156 -13.32 1 93.44 318 GLN A C 1
ATOM 2643 O O . GLN A 1 318 ? 2.182 41.438 -14.062 1 93.44 318 GLN A O 1
ATOM 2648 N N . THR A 1 319 ? 3.633 40 -13.328 1 95.38 319 THR A N 1
ATOM 2649 C CA . THR A 1 319 ? 3.102 38.969 -14.219 1 95.38 319 THR A CA 1
ATOM 2650 C C . THR A 1 319 ? 1.716 38.5 -13.766 1 95.38 319 THR A C 1
ATOM 2652 O O . THR A 1 319 ? 1.363 38.656 -12.594 1 95.38 319 THR A O 1
ATOM 2655 N N . GLU A 1 320 ? 0.903 37.969 -14.656 1 97.19 320 GLU A N 1
ATOM 2656 C CA . GLU A 1 320 ? -0.451 37.531 -14.352 1 97.19 320 GLU A CA 1
ATOM 2657 C C . GLU A 1 320 ? -0.447 36.5 -13.234 1 97.19 320 GLU A C 1
ATOM 2659 O O . GLU A 1 320 ? -1.266 36.562 -12.312 1 97.19 320 GLU A O 1
ATOM 2664 N N . ASP A 1 321 ? 0.443 35.531 -13.336 1 96.75 321 ASP A N 1
ATOM 2665 C CA . ASP A 1 321 ? 0.528 34.469 -12.336 1 96.75 321 ASP A CA 1
ATOM 2666 C C . ASP A 1 321 ? 0.874 35.031 -10.961 1 96.75 321 ASP A C 1
ATOM 2668 O O . ASP A 1 321 ? 0.338 34.594 -9.945 1 96.75 321 ASP A O 1
ATOM 2672 N N . ALA A 1 322 ? 1.768 35.969 -10.914 1 97.25 322 ALA A N 1
ATOM 2673 C CA . ALA A 1 322 ? 2.139 36.562 -9.648 1 97.25 322 ALA A CA 1
ATOM 2674 C C . ALA A 1 322 ? 0.947 37.281 -9.016 1 97.25 322 ALA A C 1
ATOM 2676 O O . ALA A 1 322 ? 0.723 37.188 -7.809 1 97.25 322 ALA A O 1
ATOM 2677 N N . MET A 1 323 ? 0.215 38 -9.805 1 97.62 323 MET A N 1
ATOM 2678 C CA . MET A 1 323 ? -0.946 38.75 -9.312 1 97.62 323 MET A CA 1
ATOM 2679 C C . MET A 1 323 ? -2.02 37.781 -8.805 1 97.62 323 MET A C 1
ATOM 2681 O O . MET A 1 323 ? -2.596 38 -7.734 1 97.62 323 MET A O 1
ATOM 2685 N N . LYS A 1 324 ? -2.266 36.812 -9.562 1 97.75 324 LYS A N 1
ATOM 2686 C CA . LYS A 1 324 ? -3.26 35.812 -9.164 1 97.75 324 LYS A CA 1
ATOM 2687 C C . LYS A 1 324 ? -2.842 35.094 -7.879 1 97.75 324 LYS A C 1
ATOM 2689 O O . LYS A 1 324 ? -3.668 34.875 -6.996 1 97.75 324 LYS A O 1
ATOM 2694 N N . PHE A 1 325 ? -1.579 34.719 -7.809 1 97.88 325 PHE A N 1
ATOM 2695 C CA . PHE A 1 325 ? -1.084 34.062 -6.609 1 97.88 325 PHE A CA 1
ATOM 2696 C C . PHE A 1 325 ? -1.275 34.938 -5.379 1 97.88 325 PHE A C 1
ATOM 2698 O O . PHE A 1 325 ? -1.707 34.469 -4.332 1 97.88 325 PHE A O 1
ATOM 2705 N N . ARG A 1 326 ? -0.908 36.219 -5.477 1 97.62 326 ARG A N 1
ATOM 2706 C CA . ARG A 1 326 ? -1.086 37.156 -4.359 1 97.62 326 ARG A CA 1
ATOM 2707 C C . ARG A 1 326 ? -2.545 37.188 -3.922 1 97.62 326 ARG A C 1
ATOM 2709 O O . ARG A 1 326 ? -2.838 37.219 -2.725 1 97.62 326 ARG A O 1
ATOM 2716 N N . LYS A 1 327 ? -3.428 37.219 -4.871 1 97.5 327 LYS A N 1
ATOM 2717 C CA . LYS A 1 327 ? -4.852 37.25 -4.559 1 97.5 327 LYS A CA 1
ATOM 2718 C C . LYS A 1 327 ? -5.289 36 -3.797 1 97.5 327 LYS A C 1
ATOM 2720 O O . LYS A 1 327 ? -5.992 36.094 -2.789 1 97.5 327 LYS A O 1
ATOM 2725 N N . PHE A 1 328 ? -4.902 34.812 -4.305 1 97.94 328 PHE A N 1
ATOM 2726 C CA . PHE A 1 328 ? -5.25 33.562 -3.648 1 97.94 328 PHE A CA 1
ATOM 2727 C C . PHE A 1 328 ? -4.633 33.5 -2.256 1 97.94 328 PHE A C 1
ATOM 2729 O O . PHE A 1 328 ? -5.281 33.062 -1.307 1 97.94 328 PHE A O 1
ATOM 2736 N N . TYR A 1 329 ? -3.354 33.875 -2.174 1 97.81 329 TYR A N 1
ATOM 2737 C CA . TYR A 1 329 ? -2.664 33.875 -0.889 1 97.81 329 TYR A CA 1
ATOM 2738 C C . TYR A 1 329 ? -3.379 34.75 0.124 1 97.81 329 TYR A C 1
ATOM 2740 O O . TYR A 1 329 ? -3.586 34.375 1.271 1 97.81 329 TYR A O 1
ATOM 2748 N N . GLU A 1 330 ? -3.73 35.969 -0.29 1 97.31 330 GLU A N 1
ATOM 2749 C CA . GLU A 1 330 ? -4.422 36.906 0.591 1 97.31 330 GLU A CA 1
ATOM 2750 C C . GLU A 1 330 ? -5.781 36.344 1.017 1 97.31 330 GLU A C 1
ATOM 2752 O O . GLU A 1 330 ? -6.203 36.531 2.16 1 97.31 330 GLU A O 1
ATOM 2757 N N . GLN A 1 331 ? -6.441 35.719 0.103 1 96.69 331 GLN A N 1
ATOM 2758 C CA . GLN A 1 331 ? -7.707 35.062 0.428 1 96.69 331 GLN A CA 1
ATOM 2759 C C . GLN A 1 331 ? -7.516 34 1.5 1 96.69 331 GLN A C 1
ATOM 2761 O O . GLN A 1 331 ? -8.289 33.938 2.459 1 96.69 331 GLN A O 1
ATOM 2766 N N . ALA A 1 332 ? -6.52 33.156 1.325 1 97.19 332 ALA A N 1
ATOM 2767 C CA . ALA A 1 332 ? -6.223 32.094 2.287 1 97.19 332 ALA A CA 1
ATOM 2768 C C . ALA A 1 332 ? -5.793 32.656 3.631 1 97.19 332 ALA A C 1
ATOM 2770 O O . ALA A 1 332 ? -6.188 32.156 4.688 1 97.19 332 ALA A O 1
ATOM 2771 N N . PHE A 1 333 ? -4.961 33.719 3.555 1 95.81 333 PHE A N 1
ATOM 2772 C CA . PHE A 1 333 ? -4.402 34.344 4.746 1 95.81 333 PHE A CA 1
ATOM 2773 C C . PHE A 1 333 ? -5.504 34.938 5.609 1 95.81 333 PHE A C 1
ATOM 2775 O O . PHE A 1 333 ? -5.422 34.906 6.84 1 95.81 333 PHE A O 1
ATOM 2782 N N . LYS A 1 334 ? -6.516 35.469 5.008 1 94.5 334 LYS A N 1
ATOM 2783 C CA . LYS A 1 334 ? -7.637 36.094 5.707 1 94.5 334 LYS A CA 1
ATOM 2784 C C . LYS A 1 334 ? -8.352 35.062 6.602 1 94.5 334 LYS A C 1
ATOM 2786 O O . LYS A 1 334 ? -8.812 35.406 7.691 1 94.5 334 LYS A O 1
ATOM 2791 N N . VAL A 1 335 ? -8.344 33.875 6.184 1 92.94 335 VAL A N 1
ATOM 2792 C CA . VAL A 1 335 ? -9.148 32.906 6.914 1 92.94 335 VAL A CA 1
ATOM 2793 C C . VAL A 1 335 ? -8.242 31.938 7.664 1 92.94 335 VAL A C 1
ATOM 2795 O O . VAL A 1 335 ? -8.648 31.328 8.656 1 92.94 335 VAL A O 1
ATOM 2798 N N . GLY A 1 336 ? -7 31.797 7.238 1 94.19 336 GLY A N 1
ATOM 2799 C CA . GLY A 1 336 ? -6.18 30.703 7.754 1 94.19 336 GLY A CA 1
ATOM 2800 C C . GLY A 1 336 ? -5.016 31.188 8.594 1 94.19 336 GLY A C 1
ATOM 2801 O O . GLY A 1 336 ? -4.391 30.406 9.312 1 94.19 336 GLY A O 1
ATOM 2802 N N . ALA A 1 337 ? -4.719 32.469 8.508 1 94.31 337 ALA A N 1
ATOM 2803 C CA . ALA A 1 337 ? -3.562 32.969 9.25 1 94.31 337 ALA A CA 1
ATOM 2804 C C . ALA A 1 337 ? -3.932 33.281 10.688 1 94.31 337 ALA A C 1
ATOM 2806 O O . ALA A 1 337 ? -4.395 34.375 10.984 1 94.31 337 ALA A O 1
ATOM 2807 N N . ILE A 1 338 ? -3.762 32.375 11.578 1 95.75 338 ILE A N 1
ATOM 2808 C CA . ILE A 1 338 ? -4.016 32.531 13 1 95.75 338 ILE A CA 1
ATOM 2809 C C . ILE A 1 338 ? -2.73 32.281 13.789 1 95.75 338 ILE A C 1
ATOM 2811 O O . ILE A 1 338 ? -2.105 31.219 13.648 1 95.75 338 ILE A O 1
ATOM 2815 N N . GLU A 1 339 ? -2.391 33.219 14.602 1 94.62 339 GLU A N 1
ATOM 2816 C CA . GLU A 1 339 ? -1.162 33.094 15.375 1 94.62 339 GLU A CA 1
ATOM 2817 C C . GLU A 1 339 ? -1.27 31.969 16.406 1 94.62 339 GLU A C 1
ATOM 2819 O O . GLU A 1 339 ? -2.293 31.828 17.078 1 94.62 339 GLU A O 1
ATOM 2824 N N . ALA A 1 340 ? -0.205 31.219 16.516 1 94.88 340 ALA A N 1
ATOM 2825 C CA . ALA A 1 340 ? -0.186 30.062 17.406 1 94.88 340 ALA A CA 1
ATOM 2826 C C . ALA A 1 340 ? -0.472 30.469 18.844 1 94.88 340 ALA A C 1
ATOM 2828 O O . ALA A 1 340 ? -1.053 29.688 19.609 1 94.88 340 ALA A O 1
ATOM 2829 N N . THR A 1 341 ? -0.125 31.672 19.219 1 94.75 341 THR A N 1
ATOM 2830 C CA . THR A 1 341 ? -0.302 32.156 20.594 1 94.75 341 THR A CA 1
ATOM 2831 C C . THR A 1 341 ? -1.784 32.25 20.938 1 94.75 341 THR A C 1
ATOM 2833 O O . THR A 1 341 ? -2.146 32.312 22.109 1 94.75 341 THR A O 1
ATOM 2836 N N . GLU A 1 342 ? -2.648 32.219 19.953 1 96.19 342 GLU A N 1
ATOM 2837 C CA . GLU A 1 342 ? -4.086 32.344 20.156 1 96.19 342 GLU A CA 1
ATOM 2838 C C . GLU A 1 342 ? -4.723 31 20.5 1 96.19 342 GLU A C 1
ATOM 2840 O O . GLU A 1 342 ? -5.832 30.953 21.031 1 96.19 342 GLU A O 1
ATOM 2845 N N . TRP A 1 343 ? -4.023 29.969 20.172 1 97.25 343 TRP A N 1
ATOM 2846 C CA . TRP A 1 343 ? -4.738 28.703 20.312 1 97.25 343 TRP A CA 1
ATOM 2847 C C . TRP A 1 343 ? -3.814 27.609 20.859 1 97.25 343 TRP A C 1
ATOM 2849 O O . TRP A 1 343 ? -4.281 26.594 21.359 1 97.25 343 TRP A O 1
ATOM 2859 N N . ALA A 1 344 ? -2.5 27.75 20.797 1 97.38 344 ALA A N 1
ATOM 2860 C CA . ALA A 1 344 ? -1.559 26.719 21.203 1 97.38 344 ALA A CA 1
ATOM 2861 C C . ALA A 1 344 ? -0.999 27 22.594 1 97.38 344 ALA A C 1
ATOM 2863 O O . ALA A 1 344 ? 0.202 27.234 22.75 1 97.38 344 ALA A O 1
ATOM 2864 N N . TYR A 1 345 ? -1.779 27.016 23.656 1 95.12 345 TYR A N 1
ATOM 2865 C CA . TYR A 1 345 ? -1.403 27.25 25.047 1 95.12 345 TYR A CA 1
ATOM 2866 C C . TYR A 1 345 ? -2.293 26.438 25.984 1 95.12 345 TYR A C 1
ATOM 2868 O O . TYR A 1 345 ? -3.463 26.188 25.688 1 95.12 345 TYR A O 1
ATOM 2876 N N . PRO A 1 346 ? -1.764 25.953 27.109 1 95.88 346 PRO A N 1
ATOM 2877 C CA . PRO A 1 346 ? -0.345 26 27.484 1 95.88 346 PRO A CA 1
ATOM 2878 C C . PRO A 1 346 ? 0.515 25.094 26.594 1 95.88 346 PRO A C 1
ATOM 2880 O O . PRO A 1 346 ? 0.036 24.078 26.109 1 95.88 346 PRO A O 1
ATOM 2883 N N . THR A 1 347 ? 1.73 25.5 26.422 1 95.38 347 THR A N 1
ATOM 2884 C CA . THR A 1 347 ? 2.664 24.734 25.609 1 95.38 347 THR A CA 1
ATOM 2885 C C . THR A 1 347 ? 3.029 23.422 26.281 1 95.38 347 THR A C 1
ATOM 2887 O O . THR A 1 347 ? 2.734 23.219 27.469 1 95.38 347 THR A O 1
ATOM 2890 N N . VAL A 1 348 ? 3.596 22.562 25.516 1 93.62 348 VAL A N 1
ATOM 2891 C CA . VAL A 1 348 ? 4.051 21.281 26.062 1 93.62 348 VAL A CA 1
ATOM 2892 C C . VAL A 1 348 ? 5.043 21.547 27.203 1 93.62 348 VAL A C 1
ATOM 2894 O O . VAL A 1 348 ? 4.988 20.891 28.234 1 93.62 348 VAL A O 1
ATOM 2897 N N . VAL A 1 349 ? 5.945 22.531 27.047 1 92.94 349 VAL A N 1
ATOM 2898 C CA . VAL A 1 349 ? 6.949 22.891 28.047 1 92.94 349 VAL A CA 1
ATOM 2899 C C . VAL A 1 349 ? 6.258 23.344 29.328 1 92.94 349 VAL A C 1
ATOM 2901 O O . VAL A 1 349 ? 6.625 22.922 30.422 1 92.94 349 VAL A O 1
ATOM 2904 N N . GLU A 1 350 ? 5.34 24.172 29.141 1 95 350 GLU A N 1
ATOM 2905 C CA . GLU A 1 350 ? 4.594 24.688 30.297 1 95 350 GLU A CA 1
ATOM 2906 C C . GLU A 1 350 ? 3.859 23.562 31.016 1 95 350 GLU A C 1
ATOM 2908 O O . GLU A 1 350 ? 3.793 23.547 32.25 1 95 350 GLU A O 1
ATOM 2913 N N . ARG A 1 351 ? 3.354 22.641 30.312 1 94.75 351 ARG A N 1
ATOM 2914 C CA . ARG A 1 351 ? 2.656 21.5 30.891 1 94.75 351 ARG A CA 1
ATOM 2915 C C . ARG A 1 351 ? 3.621 20.609 31.656 1 94.75 351 ARG A C 1
ATOM 2917 O O . ARG A 1 351 ? 3.27 20.062 32.719 1 94.75 351 ARG A O 1
ATOM 2924 N N . LEU A 1 352 ? 4.734 20.406 31.109 1 93.56 352 LEU A N 1
ATOM 2925 C CA . LEU A 1 352 ? 5.75 19.578 31.766 1 93.56 352 LEU A CA 1
ATOM 2926 C C . LEU A 1 352 ? 6.234 20.25 33.062 1 93.56 352 LEU A C 1
ATOM 2928 O O . LEU A 1 352 ? 6.449 19.562 34.062 1 93.56 352 LEU A O 1
ATOM 2932 N N . GLU A 1 353 ? 6.43 21.5 32.969 1 93.5 353 GLU A N 1
ATOM 2933 C CA . GLU A 1 353 ? 6.832 22.25 34.156 1 93.5 353 GLU A CA 1
ATOM 2934 C C . GLU A 1 353 ? 5.762 22.188 35.25 1 93.5 353 GLU A C 1
ATOM 2936 O O . GLU A 1 353 ? 6.074 22.016 36.438 1 93.5 353 GLU A O 1
ATOM 2941 N N . GLN A 1 354 ? 4.598 22.344 34.844 1 93.06 354 GLN A N 1
ATOM 2942 C CA . GLN A 1 354 ? 3.486 22.25 35.781 1 93.06 354 GLN A CA 1
ATOM 2943 C C . GLN A 1 354 ? 3.414 20.859 36.406 1 93.06 354 GLN A C 1
ATOM 2945 O O . GLN A 1 354 ? 3.191 20.734 37.625 1 93.06 354 GLN A O 1
ATOM 2950 N N . ARG A 1 355 ? 3.555 19.828 35.656 1 90.62 355 ARG A N 1
ATOM 2951 C CA . ARG A 1 355 ? 3.523 18.453 36.156 1 90.62 355 ARG A CA 1
ATOM 2952 C C . ARG A 1 355 ? 4.652 18.219 37.156 1 90.62 355 ARG A C 1
ATOM 2954 O O . ARG A 1 355 ? 4.449 17.562 38.188 1 90.62 355 ARG A O 1
ATOM 2961 N N . LYS A 1 356 ? 5.805 18.672 36.812 1 90.44 356 LYS A N 1
ATOM 2962 C CA . LYS A 1 356 ? 6.945 18.516 37.719 1 90.44 356 LYS A CA 1
ATOM 2963 C C . LYS A 1 356 ? 6.691 19.219 39.062 1 90.44 356 LYS A C 1
ATOM 2965 O O . LYS A 1 356 ? 7.055 18.719 40.125 1 90.44 356 LYS A O 1
ATOM 2970 N N . ALA A 1 357 ? 6.152 20.328 38.906 1 92 357 ALA A N 1
ATOM 2971 C CA . ALA A 1 357 ? 5.828 21.109 40.094 1 92 357 ALA A CA 1
ATOM 2972 C C . ALA A 1 357 ? 4.801 20.375 40.969 1 92 357 ALA A C 1
ATOM 2974 O O . ALA A 1 357 ? 4.914 20.344 42.188 1 92 357 ALA A O 1
ATOM 2975 N N . GLU A 1 358 ? 3.863 19.875 40.344 1 90.69 358 GLU A N 1
ATOM 2976 C CA . GLU A 1 358 ? 2.826 19.141 41.062 1 90.69 358 GLU A CA 1
ATOM 2977 C C . GLU A 1 358 ? 3.395 17.875 41.719 1 90.69 358 GLU A C 1
ATOM 2979 O O . GLU A 1 358 ? 3.025 17.531 42.844 1 90.69 358 GLU A O 1
ATOM 2984 N N . GLU A 1 359 ? 4.18 17.219 41.031 1 89.31 359 GLU A N 1
ATOM 2985 C CA . GLU A 1 359 ? 4.824 16.031 41.562 1 89.31 359 GLU A CA 1
ATOM 2986 C C . GLU A 1 359 ? 5.695 16.375 42.781 1 89.31 359 GLU A C 1
ATOM 2988 O O . GLU A 1 359 ? 5.723 15.625 43.75 1 89.31 359 GLU A O 1
ATOM 2993 N N . GLN A 1 360 ? 6.445 17.391 42.625 1 89.06 360 GLN A N 1
ATOM 2994 C CA . GLN A 1 360 ? 7.273 17.859 43.75 1 89.06 360 GLN A CA 1
ATOM 2995 C C . GLN A 1 360 ? 6.414 18.234 44.938 1 89.06 360 GLN A C 1
ATOM 2997 O O . GLN A 1 360 ? 6.77 17.938 46.094 1 89.06 360 GLN A O 1
ATOM 3002 N N . ALA A 1 361 ? 5.402 18.875 44.625 1 91.38 361 ALA A N 1
ATOM 3003 C CA . ALA A 1 361 ? 4.484 19.266 45.719 1 91.38 361 ALA A CA 1
ATOM 3004 C C . ALA A 1 361 ? 3.92 18.031 46.406 1 91.38 361 ALA A C 1
ATOM 3006 O O . ALA A 1 361 ? 3.781 18.031 47.625 1 91.38 361 ALA A O 1
ATOM 3007 N N . GLU A 1 362 ? 3.566 17.125 45.688 1 89.5 362 GLU A N 1
ATOM 3008 C CA . GLU A 1 362 ? 3.051 15.883 46.25 1 89.5 362 GLU A CA 1
ATOM 3009 C C . GLU A 1 362 ? 4.113 15.18 47.094 1 89.5 362 GLU A C 1
ATOM 3011 O O . GLU A 1 362 ? 3.811 14.617 48.156 1 89.5 362 GLU A O 1
ATOM 3016 N N . ARG A 1 363 ? 5.285 15.133 46.562 1 89.06 363 ARG A N 1
ATOM 3017 C CA . ARG A 1 363 ? 6.387 14.531 47.312 1 89.06 363 ARG A CA 1
ATOM 3018 C C . ARG A 1 363 ? 6.648 15.289 48.625 1 89.06 363 ARG A C 1
ATOM 3020 O O . ARG A 1 363 ? 6.91 14.672 49.656 1 89.06 363 ARG A O 1
ATOM 3027 N N . ASP A 1 364 ? 6.594 16.609 48.562 1 90.12 364 ASP A N 1
ATOM 3028 C CA . ASP A 1 364 ? 6.785 17.453 49.719 1 90.12 364 ASP A CA 1
ATOM 3029 C C . ASP A 1 364 ? 5.672 17.234 50.75 1 90.12 364 ASP A C 1
ATOM 3031 O O . ASP A 1 364 ? 5.93 17.219 51.969 1 90.12 364 ASP A O 1
ATOM 3035 N N . GLU A 1 365 ? 4.586 17.125 50.281 1 89.69 365 GLU A N 1
ATOM 3036 C CA . GLU A 1 365 ? 3.455 16.859 51.188 1 89.69 365 GLU A CA 1
ATOM 3037 C C . GLU A 1 365 ? 3.59 15.508 51.844 1 89.69 365 GLU A C 1
ATOM 3039 O O . GLU A 1 365 ? 3.291 15.367 53.031 1 89.69 365 GLU A O 1
ATOM 3044 N N . GLN A 1 366 ? 3.93 14.523 51.125 1 88.5 366 GLN A N 1
ATOM 3045 C CA . GLN A 1 366 ? 4.133 13.195 51.688 1 88.5 366 GLN A CA 1
ATOM 3046 C C . GLN A 1 366 ? 5.273 13.188 52.719 1 88.5 366 GLN A C 1
ATOM 3048 O O . GLN A 1 366 ? 5.195 12.516 53.75 1 88.5 366 GLN A O 1
ATOM 3053 N N . ALA A 1 367 ? 6.27 13.922 52.312 1 86.62 367 ALA A N 1
ATOM 3054 C CA . ALA A 1 367 ? 7.398 14.039 53.219 1 86.62 367 ALA A CA 1
ATOM 3055 C C . ALA A 1 367 ? 6.992 14.758 54.5 1 86.62 367 ALA A C 1
ATOM 3057 O O . ALA A 1 367 ? 7.422 14.383 55.594 1 86.62 367 ALA A O 1
ATOM 3058 N N . ALA A 1 368 ? 6.219 15.75 54.438 1 85.81 368 ALA A N 1
ATOM 3059 C CA . ALA A 1 368 ? 5.719 16.484 55.594 1 85.81 368 ALA A CA 1
ATOM 3060 C C . ALA A 1 368 ? 4.828 15.609 56.469 1 85.81 368 ALA A C 1
ATOM 3062 O O . ALA A 1 368 ? 4.898 15.68 57.688 1 85.81 368 ALA A O 1
ATOM 3063 N N . LEU A 1 369 ? 4.051 14.734 55.781 1 84.06 369 LEU A N 1
ATOM 3064 C CA . LEU A 1 369 ? 3.162 13.828 56.5 1 84.06 369 LEU A CA 1
ATOM 3065 C C . LEU A 1 369 ? 3.953 12.711 57.156 1 84.06 369 LEU A C 1
ATOM 3067 O O . LEU A 1 369 ? 3.553 12.203 58.219 1 84.06 369 LEU A O 1
ATOM 3071 N N . ALA A 1 370 ? 4.961 12.305 56.531 1 78.69 370 ALA A N 1
ATOM 3072 C CA . ALA A 1 370 ? 5.777 11.219 57.062 1 78.69 370 ALA A CA 1
ATOM 3073 C C . ALA A 1 370 ? 6.648 11.703 58.219 1 78.69 370 ALA A C 1
ATOM 3075 O O . ALA A 1 370 ? 7.004 10.922 59.094 1 78.69 370 ALA A O 1
ATOM 3076 N N . ASN A 1 371 ? 7.109 12.891 58.219 1 73.38 371 ASN A N 1
ATOM 3077 C CA . ASN A 1 371 ? 7.887 13.43 59.312 1 73.38 371 ASN A CA 1
ATOM 3078 C C . ASN A 1 371 ? 7.246 14.695 59.906 1 73.38 371 ASN A C 1
ATOM 3080 O O . ASN A 1 371 ? 7.719 15.797 59.625 1 73.38 371 ASN A O 1
ATOM 3084 N N . PRO A 1 372 ? 6.285 14.43 60.656 1 66.81 372 PRO A N 1
ATOM 3085 C CA . PRO A 1 372 ? 5.555 15.578 6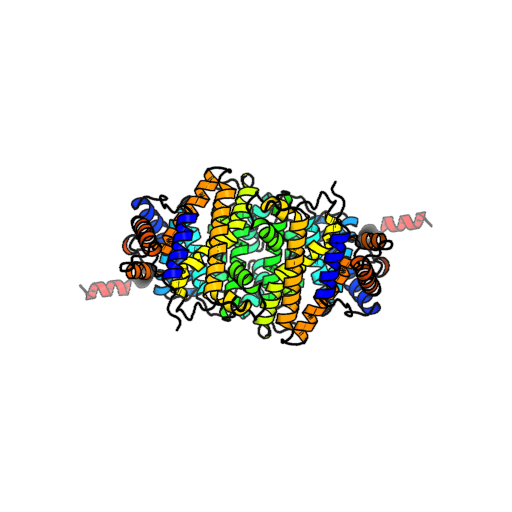1.219 1 66.81 372 PRO A CA 1
ATOM 3086 C C . PRO A 1 372 ? 6.43 16.469 62.094 1 66.81 372 PRO A C 1
ATOM 3088 O O . PRO A 1 372 ? 6.215 17.688 62.156 1 66.81 372 PRO A O 1
ATOM 3091 N N . GLU A 1 373 ? 7.32 15.961 62.75 1 62.12 373 GLU A N 1
ATOM 3092 C CA . GLU A 1 373 ? 8.125 16.75 63.688 1 62.12 373 GLU A CA 1
ATOM 3093 C C . GLU A 1 373 ? 9 17.75 62.969 1 62.12 373 GLU A C 1
ATOM 3095 O O . GLU A 1 373 ? 9.18 18.875 63.406 1 62.12 373 GLU A O 1
ATOM 3100 N N . LYS A 1 374 ? 9.594 17.453 62.031 1 54.78 374 LYS A N 1
ATOM 3101 C CA . LYS A 1 374 ? 10.469 18.375 61.344 1 54.78 374 LYS A CA 1
ATOM 3102 C C . LYS A 1 374 ? 9.664 19.469 60.625 1 54.78 374 LYS A C 1
ATOM 3104 O O . LYS A 1 374 ? 10.188 20.547 60.344 1 54.78 374 LYS A O 1
ATOM 3109 N N . ALA A 1 375 ? 8.461 19.25 60.281 1 53.78 375 ALA A N 1
ATOM 3110 C CA . ALA A 1 375 ? 7.574 20.234 59.688 1 53.78 375 ALA A CA 1
ATOM 3111 C C . ALA A 1 375 ? 7.168 21.312 60.688 1 53.78 375 ALA A C 1
ATOM 3113 O O . ALA A 1 375 ? 7.008 22.484 60.312 1 53.78 375 ALA A O 1
ATOM 3114 N N . GLN A 1 376 ? 7.105 20.875 61.875 1 50.56 376 GLN A N 1
ATOM 3115 C CA . GLN A 1 376 ? 6.812 21.812 62.938 1 50.56 376 GLN A CA 1
ATOM 3116 C C . GLN A 1 376 ? 8.023 22.703 63.25 1 50.56 376 GLN A C 1
ATOM 3118 O O . GLN A 1 376 ? 7.867 23.891 63.562 1 50.56 376 GLN A O 1
ATOM 3123 N N . VAL A 1 377 ? 9.141 22.188 63.094 1 51.31 377 VAL A N 1
ATOM 3124 C CA . VAL A 1 377 ? 10.312 22.953 63.531 1 51.31 377 VAL A CA 1
ATOM 3125 C C . VAL A 1 377 ? 10.633 24.016 62.469 1 51.31 377 VAL A C 1
ATOM 3127 O O . VAL A 1 377 ? 11.039 25.125 62.812 1 51.31 377 VAL A O 1
ATOM 3130 N N . ALA A 1 378 ? 10.352 23.828 61.219 1 51.22 378 ALA A N 1
ATOM 3131 C CA . ALA A 1 378 ? 10.641 24.844 60.219 1 51.22 378 ALA A CA 1
ATOM 3132 C C . ALA A 1 378 ? 9.672 26.016 60.344 1 51.22 378 ALA A C 1
ATOM 3134 O O . ALA A 1 378 ? 10.008 27.141 59.969 1 51.22 378 ALA A O 1
ATOM 3135 N N . GLN A 1 379 ? 8.5 25.656 60.812 1 46.47 379 GLN A N 1
ATOM 3136 C CA . GLN A 1 379 ? 7.605 26.781 61.094 1 46.47 379 GLN A CA 1
ATOM 3137 C C . GLN A 1 379 ? 8.055 27.531 62.344 1 46.47 379 GLN A C 1
ATOM 3139 O O . GLN A 1 379 ? 7.711 28.703 62.531 1 46.47 379 GLN A O 1
ATOM 3144 N N . VAL A 1 380 ? 8.742 26.875 63.219 1 51.72 380 VAL A N 1
ATOM 3145 C CA . VAL A 1 380 ? 9.148 27.547 64.438 1 51.72 380 VAL A CA 1
ATOM 3146 C C . VAL A 1 380 ? 10.336 28.469 64.188 1 51.72 380 VAL A C 1
ATOM 3148 O O . VAL A 1 380 ? 10.477 29.516 64.812 1 51.72 380 VAL A O 1
ATOM 3151 N N . VAL A 1 381 ? 11.188 28.094 63.219 1 50.06 381 VAL A N 1
ATOM 3152 C CA . VAL A 1 381 ? 12.344 28.969 63 1 50.06 381 VAL A CA 1
ATOM 3153 C C . VAL A 1 381 ? 11.922 30.188 62.188 1 50.06 381 VAL A C 1
ATOM 3155 O O . VAL A 1 381 ? 12.57 31.234 62.281 1 50.06 381 VAL A O 1
ATOM 3158 N N . LEU A 1 382 ? 10.992 30.016 61.25 1 46.47 382 LEU A N 1
ATOM 3159 C CA . LEU A 1 382 ? 10.641 31.203 60.5 1 46.47 382 LEU A CA 1
ATOM 3160 C C . LEU A 1 382 ? 9.609 32.062 61.219 1 46.47 382 LEU A C 1
ATOM 3162 O O . LEU A 1 382 ? 9.242 33.125 60.75 1 46.47 382 LEU A O 1
ATOM 3166 N N . ALA A 1 383 ? 9.227 31.594 62.438 1 41.06 383 ALA A N 1
ATOM 3167 C CA . ALA A 1 383 ? 8.43 32.5 63.25 1 41.06 383 ALA A CA 1
ATOM 3168 C C . ALA A 1 383 ? 9.312 33.281 64.25 1 41.06 383 ALA A C 1
ATOM 3170 O O . ALA A 1 383 ? 10.203 32.688 64.875 1 41.06 383 ALA A O 1
ATOM 3171 N N . MET B 1 1 ? -20.984 -11.211 -28.25 1 48.12 1 MET B N 1
ATOM 3172 C CA . MET B 1 1 ? -19.766 -11.219 -27.453 1 48.12 1 MET B CA 1
ATOM 3173 C C . MET B 1 1 ? -18.531 -11.008 -28.344 1 48.12 1 MET B C 1
ATOM 3175 O O . MET B 1 1 ? -18.453 -11.578 -29.438 1 48.12 1 MET B O 1
ATOM 3179 N N . GLU B 1 2 ? -17.875 -9.906 -28.203 1 67.56 2 GLU B N 1
ATOM 3180 C CA . GLU B 1 2 ? -16.703 -9.625 -29.047 1 67.56 2 GLU B CA 1
ATOM 3181 C C . GLU B 1 2 ? -15.703 -10.773 -29.016 1 67.56 2 GLU B C 1
ATOM 3183 O O . GLU B 1 2 ? -15.523 -11.406 -27.969 1 67.56 2 GLU B O 1
ATOM 3188 N N . ALA B 1 3 ? -15.43 -11.352 -30.109 1 83.06 3 ALA B N 1
ATOM 3189 C CA . ALA B 1 3 ? -14.461 -12.438 -30.25 1 83.06 3 ALA B CA 1
ATOM 3190 C C . ALA B 1 3 ? -13.133 -12.062 -29.609 1 83.06 3 ALA B C 1
ATOM 3192 O O . ALA B 1 3 ? -12.727 -10.898 -29.625 1 83.06 3 ALA B O 1
ATOM 3193 N N . PHE B 1 4 ? -12.539 -13.086 -28.922 1 88.69 4 PHE B N 1
ATOM 3194 C CA . PHE B 1 4 ? -11.227 -12.875 -28.328 1 88.69 4 PHE B CA 1
ATOM 3195 C C . PHE B 1 4 ? -10.219 -12.43 -29.391 1 88.69 4 PHE B C 1
ATOM 3197 O O . PHE B 1 4 ? -10.125 -13.039 -30.453 1 88.69 4 PHE B O 1
ATOM 3204 N N . PRO B 1 5 ? -9.555 -11.336 -29.109 1 88.44 5 PRO B N 1
ATOM 3205 C CA . PRO B 1 5 ? -8.586 -10.836 -30.094 1 88.44 5 PRO B CA 1
ATOM 3206 C C . PRO B 1 5 ? -7.301 -11.656 -30.125 1 88.44 5 PRO B C 1
ATOM 3208 O O . PRO B 1 5 ? -6.254 -11.188 -29.656 1 88.44 5 PRO B O 1
ATOM 3211 N N . THR B 1 6 ? -7.348 -12.789 -30.766 1 90.81 6 THR B N 1
ATOM 3212 C CA . THR B 1 6 ? -6.285 -13.789 -30.734 1 90.81 6 THR B CA 1
ATOM 3213 C C . THR B 1 6 ? -4.988 -13.219 -31.297 1 90.81 6 THR B C 1
ATOM 3215 O O . THR B 1 6 ? -3.932 -13.328 -30.672 1 90.81 6 THR B O 1
ATOM 3218 N N . GLU B 1 7 ? -5.035 -12.602 -32.469 1 90 7 GLU B N 1
ATOM 3219 C CA . GLU B 1 7 ? -3.836 -12.086 -33.094 1 90 7 GLU B CA 1
ATOM 3220 C C . GLU B 1 7 ? -3.182 -10.992 -32.281 1 90 7 GLU B C 1
ATOM 3222 O O . GLU B 1 7 ? -1.953 -10.922 -32.188 1 90 7 GLU B O 1
ATOM 3227 N N . TYR B 1 8 ? -3.998 -10.203 -31.766 1 89.94 8 TYR B N 1
ATOM 3228 C CA . TYR B 1 8 ? -3.473 -9.141 -30.922 1 89.94 8 TYR B CA 1
ATOM 3229 C C . TYR B 1 8 ? -2.801 -9.719 -29.672 1 89.94 8 TYR B C 1
ATOM 3231 O O . TYR B 1 8 ? -1.719 -9.273 -29.281 1 89.94 8 TYR B O 1
ATOM 3239 N N . PHE B 1 9 ? -3.455 -10.664 -29.078 1 92.19 9 PHE B N 1
ATOM 3240 C CA . PHE B 1 9 ? -2.902 -11.305 -27.891 1 92.19 9 PHE B CA 1
ATOM 3241 C C . PHE B 1 9 ? -1.569 -11.969 -28.203 1 92.19 9 PHE B C 1
ATOM 3243 O O . PHE B 1 9 ? -0.614 -11.852 -27.438 1 92.19 9 PHE B O 1
ATOM 3250 N N . LEU B 1 10 ? -1.475 -12.656 -29.297 1 95.12 10 LEU B N 1
ATOM 3251 C CA . LEU B 1 10 ? -0.24 -13.312 -29.719 1 95.12 10 LEU B CA 1
ATOM 3252 C C . LEU B 1 10 ? 0.893 -12.305 -29.859 1 95.12 10 LEU B C 1
ATOM 3254 O O . LE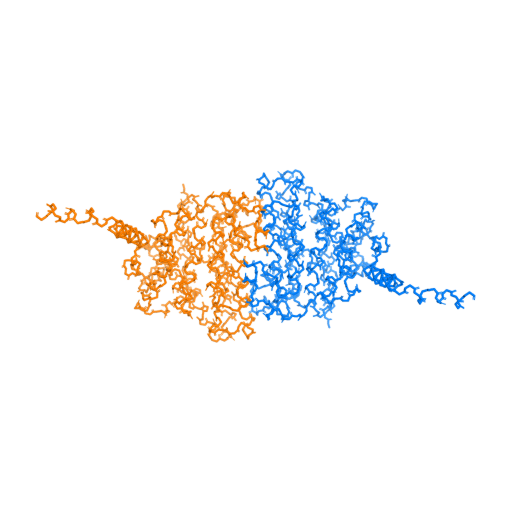U B 1 10 ? 2.012 -12.547 -29.406 1 95.12 10 LEU B O 1
ATOM 3258 N N . GLY B 1 11 ? 0.577 -11.211 -30.469 1 94.56 11 GLY B N 1
ATOM 3259 C CA . GLY B 1 11 ? 1.57 -10.156 -30.609 1 94.56 11 GLY B CA 1
ATOM 3260 C C . GLY B 1 11 ? 2.088 -9.641 -29.281 1 94.56 11 GLY B C 1
ATOM 3261 O O . GLY B 1 11 ? 3.289 -9.414 -29.125 1 94.56 11 GLY B O 1
ATOM 3262 N N . THR B 1 12 ? 1.175 -9.5 -28.344 1 93.62 12 THR B N 1
ATOM 3263 C CA . THR B 1 12 ? 1.521 -9.008 -27 1 93.62 12 THR B CA 1
ATOM 3264 C C . THR B 1 12 ? 2.383 -10.031 -26.266 1 93.62 12 THR B C 1
ATOM 3266 O O . THR B 1 12 ? 3.387 -9.672 -25.656 1 93.62 12 THR B O 1
ATOM 3269 N N . ALA B 1 13 ? 1.976 -11.25 -26.312 1 95.69 13 ALA B N 1
ATOM 3270 C CA . ALA B 1 13 ? 2.707 -12.312 -25.625 1 95.69 13 ALA B CA 1
ATOM 3271 C C . ALA B 1 13 ? 4.121 -12.453 -26.172 1 95.69 13 ALA B C 1
ATOM 3273 O O . ALA B 1 13 ? 5.086 -12.57 -25.422 1 95.69 13 ALA B O 1
ATOM 3274 N N . VAL B 1 14 ? 4.262 -12.414 -27.469 1 97.56 14 VAL B N 1
ATOM 3275 C CA . VAL B 1 14 ? 5.555 -12.562 -28.125 1 97.56 14 VAL B CA 1
ATOM 3276 C C . VAL B 1 14 ? 6.453 -11.383 -27.781 1 97.56 14 VAL B C 1
ATOM 3278 O O . VAL B 1 14 ? 7.637 -11.562 -27.469 1 97.56 14 VAL B O 1
ATOM 3281 N N . ARG B 1 15 ? 5.906 -10.195 -27.812 1 97.31 15 ARG B N 1
ATOM 3282 C CA . ARG B 1 15 ? 6.676 -9.008 -27.453 1 97.31 15 ARG B CA 1
ATOM 3283 C C . ARG B 1 15 ? 7.215 -9.125 -26.031 1 97.31 15 ARG B C 1
ATOM 3285 O O . ARG B 1 15 ? 8.359 -8.75 -25.766 1 97.31 15 ARG B O 1
ATOM 3292 N N . LEU B 1 16 ? 6.359 -9.609 -25.125 1 96.88 16 LEU B N 1
ATOM 3293 C CA . LEU B 1 16 ? 6.805 -9.805 -23.75 1 96.88 16 LEU B CA 1
ATOM 3294 C C . LEU B 1 16 ? 7.934 -10.828 -23.688 1 96.88 16 LEU B C 1
ATOM 3296 O O . LEU B 1 16 ? 8.961 -10.586 -23.062 1 96.88 16 LEU B O 1
ATOM 3300 N N . LEU B 1 17 ? 7.773 -11.969 -24.328 1 98 17 LEU B N 1
ATOM 3301 C CA . LEU B 1 17 ? 8.734 -13.062 -24.281 1 98 17 LEU B CA 1
ATOM 3302 C C . LEU B 1 17 ? 10.062 -12.656 -24.891 1 98 17 LEU B C 1
ATOM 3304 O O . LEU B 1 17 ? 11.125 -13 -24.375 1 98 17 LEU B O 1
ATOM 3308 N N . GLU B 1 18 ? 10.008 -11.906 -25.938 1 97.56 18 GLU B N 1
ATOM 3309 C CA . GLU B 1 18 ? 11.219 -11.391 -26.562 1 97.56 18 GLU B CA 1
ATOM 3310 C C . GLU B 1 18 ? 11.891 -10.344 -25.688 1 97.56 18 GLU B C 1
ATOM 3312 O O . GLU B 1 18 ? 13.117 -10.312 -25.562 1 97.56 18 GLU B O 1
ATOM 3317 N N . ASN B 1 19 ? 11.039 -9.508 -25.109 1 96.31 19 ASN B N 1
ATOM 3318 C CA . ASN B 1 19 ? 11.531 -8.422 -24.266 1 96.31 19 ASN B CA 1
ATOM 3319 C C . ASN B 1 19 ? 12.32 -8.945 -23.078 1 96.31 19 ASN B C 1
ATOM 3321 O O . ASN B 1 19 ? 13.344 -8.367 -22.703 1 96.31 19 ASN B O 1
ATOM 3325 N N . VAL B 1 20 ? 11.922 -10.031 -22.484 1 95.69 20 VAL B N 1
ATOM 3326 C CA . VAL B 1 20 ? 12.578 -10.57 -21.297 1 95.69 20 VAL B CA 1
ATOM 3327 C C . VAL B 1 20 ? 13.617 -11.609 -21.703 1 95.69 20 VAL B C 1
ATOM 3329 O O . VAL B 1 20 ? 14.219 -12.266 -20.844 1 95.69 20 VAL B O 1
ATOM 3332 N N . LYS B 1 21 ? 13.828 -11.789 -23.016 1 95.69 21 LYS B N 1
ATOM 3333 C CA . LYS B 1 21 ? 14.734 -12.828 -23.5 1 95.69 21 LYS B CA 1
ATOM 3334 C C . LYS B 1 21 ? 14.422 -14.172 -22.859 1 95.69 21 LYS B C 1
ATOM 3336 O O . LYS B 1 21 ? 15.312 -14.805 -22.281 1 95.69 21 LYS B O 1
ATOM 3341 N N . TYR B 1 22 ? 13.234 -14.633 -23.031 1 97.38 22 TYR B N 1
ATOM 3342 C CA . TYR B 1 22 ? 12.703 -15.773 -22.297 1 97.38 22 TYR B CA 1
ATOM 3343 C C . TYR B 1 22 ? 13.516 -17.031 -22.578 1 97.38 22 TYR B C 1
ATOM 3345 O O . TYR B 1 22 ? 13.727 -17.391 -23.75 1 97.38 22 TYR B O 1
ATOM 3353 N N . ARG B 1 23 ? 14.016 -17.609 -21.625 1 95.56 23 ARG B N 1
ATOM 3354 C CA . ARG B 1 23 ? 14.734 -18.875 -21.594 1 95.56 23 ARG B CA 1
ATOM 3355 C C . ARG B 1 23 ? 14.742 -19.469 -20.203 1 95.56 23 ARG B C 1
ATOM 3357 O O . ARG B 1 23 ? 15.594 -19.125 -19.375 1 95.56 23 ARG B O 1
ATOM 3364 N N . ASP B 1 24 ? 13.852 -20.391 -19.938 1 96.62 24 ASP B N 1
ATOM 3365 C CA . ASP B 1 24 ? 13.797 -20.984 -18.609 1 96.62 24 ASP B CA 1
ATOM 3366 C C . ASP B 1 24 ? 14.781 -22.156 -18.484 1 96.62 24 ASP B C 1
ATOM 3368 O O . ASP B 1 24 ? 14.555 -23.234 -19.047 1 96.62 24 ASP B O 1
ATOM 3372 N N . SER B 1 25 ? 15.836 -21.953 -17.781 1 94.81 25 SER B N 1
ATOM 3373 C CA . SER B 1 25 ? 16.844 -22.969 -17.516 1 94.81 25 SER B CA 1
ATOM 3374 C C . SER B 1 25 ? 17 -23.219 -16.031 1 94.81 25 SER B C 1
ATOM 3376 O O . SER B 1 25 ? 18.047 -23.672 -15.57 1 94.81 25 SER B O 1
ATOM 3378 N N . ASN B 1 26 ? 15.992 -22.922 -15.25 1 96.62 26 ASN B N 1
ATOM 3379 C CA . ASN B 1 26 ? 16.062 -22.922 -13.797 1 96.62 26 ASN B CA 1
ATOM 3380 C C . ASN B 1 26 ? 16.344 -24.312 -13.25 1 96.62 26 ASN B C 1
ATOM 3382 O O . ASN B 1 26 ? 17.062 -24.469 -12.258 1 96.62 26 ASN B O 1
ATOM 3386 N N . TYR B 1 27 ? 15.719 -25.344 -13.82 1 95.44 27 TYR B N 1
ATOM 3387 C CA . TYR B 1 27 ? 15.766 -26.703 -13.281 1 95.44 27 TYR B CA 1
ATOM 3388 C C . TYR B 1 27 ? 15.883 -27.734 -14.406 1 95.44 27 TYR B C 1
ATOM 3390 O O . TYR B 1 27 ? 15.406 -27.5 -15.516 1 95.44 27 TYR B O 1
ATOM 3398 N N . THR B 1 28 ? 16.484 -28.844 -14.008 1 94.69 28 THR B N 1
ATOM 3399 C CA . THR B 1 28 ? 16.188 -30.062 -14.766 1 94.69 28 THR B CA 1
ATOM 3400 C C . THR B 1 28 ? 14.797 -30.578 -14.445 1 94.69 28 THR B C 1
ATOM 3402 O O . THR B 1 28 ? 14.164 -30.125 -13.484 1 94.69 28 THR B O 1
ATOM 3405 N N . ARG B 1 29 ? 14.305 -31.422 -15.297 1 94.19 29 ARG B N 1
ATOM 3406 C CA . ARG B 1 29 ? 12.992 -32 -15.047 1 94.19 29 ARG B CA 1
ATOM 3407 C C . ARG B 1 29 ? 12.945 -32.719 -13.695 1 94.19 29 ARG B C 1
ATOM 3409 O O . ARG B 1 29 ? 11.984 -32.562 -12.945 1 94.19 29 ARG B O 1
ATOM 3416 N N . GLU B 1 30 ? 14.039 -33.469 -13.352 1 95.31 30 GLU B N 1
ATOM 3417 C CA . GLU B 1 30 ? 14.102 -34.219 -12.102 1 95.31 30 GLU B CA 1
ATOM 3418 C C . GLU B 1 30 ? 14.07 -33.281 -10.891 1 95.31 30 GLU B C 1
ATOM 3420 O O . GLU B 1 30 ? 13.359 -33.531 -9.922 1 95.31 30 GLU B O 1
ATOM 3425 N N . GLU B 1 31 ? 14.805 -32.25 -10.992 1 96.75 31 GLU B N 1
ATOM 3426 C CA . GLU B 1 31 ? 14.836 -31.281 -9.906 1 96.75 31 GLU B CA 1
ATOM 3427 C C . GLU B 1 31 ? 13.469 -30.625 -9.711 1 96.75 31 GLU B C 1
ATOM 3429 O O . GLU B 1 31 ? 13.031 -30.406 -8.578 1 96.75 31 GLU B O 1
ATOM 3434 N N . ARG B 1 32 ? 12.836 -30.266 -10.773 1 97.19 32 ARG B N 1
ATOM 3435 C CA . ARG B 1 32 ? 11.523 -29.625 -10.711 1 97.19 32 ARG B CA 1
ATOM 3436 C C . ARG B 1 32 ? 10.492 -30.547 -10.07 1 97.19 32 ARG B C 1
ATOM 3438 O O . ARG B 1 32 ? 9.711 -30.109 -9.219 1 97.19 32 ARG B O 1
ATOM 3445 N N . VAL B 1 33 ? 10.461 -31.797 -10.484 1 97.69 33 VAL B N 1
ATOM 3446 C CA . VAL B 1 33 ? 9.523 -32.781 -9.938 1 97.69 33 VAL B CA 1
ATOM 3447 C C . VAL B 1 33 ? 9.766 -32.938 -8.445 1 97.69 33 VAL B C 1
ATOM 3449 O O . VAL B 1 33 ? 8.82 -33 -7.652 1 97.69 33 VAL B O 1
ATOM 3452 N N . GLU B 1 34 ? 11 -33.031 -8.055 1 98.12 34 GLU B N 1
ATOM 3453 C CA . GLU B 1 34 ? 11.352 -33.219 -6.648 1 98.12 34 GLU B CA 1
ATOM 3454 C C . GLU B 1 34 ? 10.867 -32.031 -5.82 1 98.12 34 GLU B C 1
ATOM 3456 O O . GLU B 1 34 ? 10.312 -32.188 -4.734 1 98.12 34 GLU B O 1
ATOM 3461 N N . ASN B 1 35 ? 11.125 -30.812 -6.324 1 98.5 35 ASN B N 1
ATOM 3462 C CA . ASN B 1 35 ? 10.703 -29.609 -5.617 1 98.5 35 ASN B CA 1
ATOM 3463 C C . ASN B 1 35 ? 9.188 -29.5 -5.551 1 98.5 35 ASN B C 1
ATOM 3465 O O . ASN B 1 35 ? 8.633 -29.094 -4.531 1 98.5 35 ASN B O 1
ATOM 3469 N N . LEU B 1 36 ? 8.484 -29.859 -6.641 1 98.62 36 LEU B N 1
ATOM 3470 C CA . LEU B 1 36 ? 7.027 -29.859 -6.66 1 98.62 36 LEU B CA 1
ATOM 3471 C C . LEU B 1 36 ? 6.473 -30.828 -5.621 1 98.62 36 LEU B C 1
ATOM 3473 O O . LEU B 1 36 ? 5.578 -30.469 -4.852 1 98.62 36 LEU B O 1
ATOM 3477 N N . GLN B 1 37 ? 7.059 -31.984 -5.625 1 98.56 37 GLN B N 1
ATOM 3478 C CA . GLN B 1 37 ? 6.602 -33.031 -4.691 1 98.56 37 GLN B CA 1
ATOM 3479 C C . GLN B 1 37 ? 6.789 -32.562 -3.246 1 98.56 37 GLN B C 1
ATOM 3481 O O . GLN B 1 37 ? 5.902 -32.75 -2.414 1 98.56 37 GLN B O 1
ATOM 3486 N N . TYR B 1 38 ? 7.922 -32.062 -2.959 1 98.69 38 TYR B N 1
ATOM 3487 C CA . TYR B 1 38 ? 8.227 -31.625 -1.597 1 98.69 38 TYR B CA 1
ATOM 3488 C C . TYR B 1 38 ? 7.258 -30.531 -1.141 1 98.69 38 TYR B C 1
ATOM 3490 O O . TYR B 1 38 ? 6.633 -30.656 -0.084 1 98.69 38 TYR B O 1
ATOM 3498 N N . ALA B 1 39 ? 7.148 -29.469 -1.937 1 98.75 39 ALA B N 1
ATOM 3499 C CA . ALA B 1 39 ? 6.293 -28.328 -1.584 1 98.75 39 ALA B CA 1
ATOM 3500 C C . ALA B 1 39 ? 4.828 -28.766 -1.491 1 98.75 39 ALA B C 1
ATOM 3502 O O . ALA B 1 39 ? 4.117 -28.359 -0.572 1 98.75 39 ALA B O 1
ATOM 3503 N N . TYR B 1 40 ? 4.445 -29.609 -2.43 1 98.69 40 TYR B N 1
ATOM 3504 C CA . TYR B 1 40 ? 3.064 -30.062 -2.441 1 98.69 40 TYR B CA 1
ATOM 3505 C C . TYR B 1 40 ? 2.754 -30.891 -1.192 1 98.69 40 TYR B C 1
ATOM 3507 O O . TYR B 1 40 ? 1.729 -30.672 -0.54 1 98.69 40 TYR B O 1
ATOM 3515 N N . ASN B 1 41 ? 3.566 -31.812 -0.879 1 98.44 41 ASN B N 1
ATOM 3516 C CA . ASN B 1 41 ? 3.305 -32.719 0.239 1 98.44 41 ASN B CA 1
ATOM 3517 C C . ASN B 1 41 ? 3.221 -31.953 1.561 1 98.44 41 ASN B C 1
ATOM 3519 O O . ASN B 1 41 ? 2.354 -32.219 2.389 1 98.44 41 ASN B O 1
ATOM 3523 N N . LYS B 1 42 ? 4.086 -31.047 1.719 1 98.44 42 LYS B N 1
ATOM 3524 C CA . LYS B 1 42 ? 4.039 -30.234 2.936 1 98.44 42 LYS B CA 1
ATOM 3525 C C . LYS B 1 42 ? 2.77 -29.391 2.988 1 98.44 42 LYS B C 1
ATOM 3527 O O . LYS B 1 42 ? 2.125 -29.297 4.035 1 98.44 42 LYS B O 1
ATOM 3532 N N . ALA B 1 43 ? 2.428 -28.75 1.878 1 98.56 43 ALA B N 1
ATOM 3533 C CA . ALA B 1 43 ? 1.241 -27.906 1.831 1 98.56 43 ALA B CA 1
ATOM 3534 C C . ALA B 1 43 ? -0.033 -28.734 1.979 1 98.56 43 ALA B C 1
ATOM 3536 O O . ALA B 1 43 ? -0.949 -28.344 2.709 1 98.56 43 ALA B O 1
ATOM 3537 N N . ALA B 1 44 ? -0.06 -29.859 1.279 1 98.06 44 ALA B N 1
ATOM 3538 C CA . ALA B 1 44 ? -1.226 -30.734 1.365 1 98.06 44 ALA B CA 1
ATOM 3539 C C . ALA B 1 44 ? -1.428 -31.234 2.791 1 98.06 44 ALA B C 1
ATOM 3541 O O . ALA B 1 44 ? -2.559 -31.312 3.275 1 98.06 44 ALA B O 1
ATOM 3542 N N . ALA B 1 45 ? -0.379 -31.656 3.404 1 97.25 45 ALA B N 1
ATOM 3543 C CA . ALA B 1 45 ? -0.453 -32.094 4.793 1 97.25 45 ALA B CA 1
ATOM 3544 C C . ALA B 1 45 ? -0.981 -30.984 5.699 1 97.25 45 ALA B C 1
ATOM 3546 O O . ALA B 1 45 ? -1.771 -31.25 6.609 1 97.25 45 ALA B O 1
ATOM 3547 N N . HIS B 1 46 ? -0.543 -29.781 5.512 1 97.81 46 HIS B N 1
ATOM 3548 C CA . HIS B 1 46 ? -1 -28.625 6.277 1 97.81 46 HIS B CA 1
ATOM 3549 C C . HIS B 1 46 ? -2.508 -28.438 6.145 1 97.81 46 HIS B C 1
ATOM 3551 O O . HIS B 1 46 ? -3.207 -28.281 7.148 1 97.81 46 HIS B O 1
ATOM 3557 N N . PHE B 1 47 ? -3.02 -28.484 4.965 1 97.5 47 PHE B N 1
ATOM 3558 C CA . PHE B 1 47 ? -4.422 -28.156 4.723 1 97.5 47 PHE B CA 1
ATOM 3559 C C . PHE B 1 47 ? -5.316 -29.344 5.047 1 97.5 47 PHE B C 1
ATOM 3561 O O . PHE B 1 47 ? -6.535 -29.203 5.168 1 97.5 47 PHE B O 1
ATOM 3568 N N . ALA B 1 48 ? -4.734 -30.531 5.156 1 95.56 48 ALA B N 1
ATOM 3569 C CA . ALA B 1 48 ? -5.5 -31.734 5.508 1 95.56 48 ALA B CA 1
ATOM 3570 C C . ALA B 1 48 ? -5.719 -31.812 7.016 1 95.56 48 ALA B C 1
ATOM 3572 O O . ALA B 1 48 ? -6.492 -32.656 7.488 1 95.56 48 ALA B O 1
ATOM 3573 N N . GLN B 1 49 ? -5.094 -31 7.781 1 94.81 49 GLN B N 1
ATOM 3574 C CA . GLN B 1 49 ? -5.281 -31 9.227 1 94.81 49 GLN B CA 1
ATOM 3575 C C . GLN B 1 49 ? -6.719 -30.656 9.602 1 94.81 49 GLN B C 1
ATOM 3577 O O . GLN B 1 49 ? -7.387 -29.906 8.883 1 94.81 49 GLN B O 1
ATOM 3582 N N . GLU B 1 50 ? -7.215 -31.172 10.75 1 93.06 50 GLU B N 1
ATOM 3583 C CA . GLU B 1 50 ? -8.586 -30.984 11.211 1 93.06 50 GLU B CA 1
ATOM 3584 C C . GLU B 1 50 ? -8.914 -29.516 11.398 1 93.06 50 GLU B C 1
ATOM 3586 O O . GLU B 1 50 ? -9.992 -29.047 11.023 1 93.06 50 GLU B O 1
ATOM 3591 N N . ARG B 1 51 ? -8.016 -28.797 11.914 1 94.9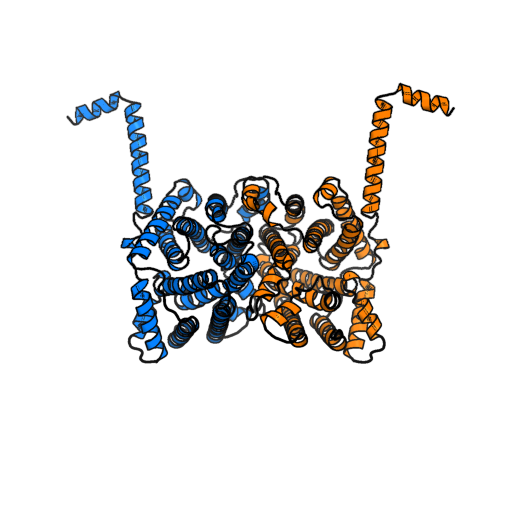4 51 ARG B N 1
ATOM 3592 C CA . ARG B 1 51 ? -8.227 -27.391 12.195 1 94.94 51 ARG B CA 1
ATOM 3593 C C . ARG B 1 51 ? -8.516 -26.609 10.922 1 94.94 51 ARG B C 1
ATOM 3595 O O . ARG B 1 51 ? -9.477 -25.844 10.859 1 94.94 51 ARG B O 1
ATOM 3602 N N . GLN B 1 52 ? -7.664 -26.797 9.898 1 96.19 52 GLN B N 1
ATOM 3603 C CA . GLN B 1 52 ? -7.848 -26.109 8.625 1 96.19 52 GLN B CA 1
ATOM 3604 C C . GLN B 1 52 ? -9.172 -26.5 7.977 1 96.19 52 GLN B C 1
ATOM 3606 O O . GLN B 1 52 ? -9.891 -25.641 7.461 1 96.19 52 GLN B O 1
ATOM 3611 N N . GLN B 1 53 ? -9.523 -27.797 8.07 1 94.31 53 GLN B N 1
ATOM 3612 C CA . GLN B 1 53 ? -10.758 -28.297 7.469 1 94.31 53 GLN B CA 1
ATOM 3613 C C . GLN B 1 53 ? -11.984 -27.719 8.172 1 94.31 53 GLN B C 1
ATOM 3615 O O . GLN B 1 53 ? -12.969 -27.359 7.516 1 94.31 53 GLN B O 1
ATOM 3620 N N . GLN B 1 54 ? -11.922 -27.562 9.406 1 94.62 54 GLN B N 1
ATOM 3621 C CA . GLN B 1 54 ? -13.047 -27.078 10.195 1 94.62 54 GLN B CA 1
ATOM 3622 C C . GLN B 1 54 ? -13.25 -25.578 9.992 1 94.62 54 GLN B C 1
ATOM 3624 O O . GLN B 1 54 ? -14.383 -25.094 9.977 1 94.62 54 GLN B O 1
ATOM 3629 N N . ILE B 1 55 ? -12.195 -24.875 9.789 1 95.5 55 ILE B N 1
ATOM 3630 C CA . ILE B 1 55 ? -12.273 -23.422 9.789 1 95.5 55 ILE B CA 1
ATOM 3631 C C . ILE B 1 55 ? -12.531 -22.922 8.367 1 95.5 55 ILE B C 1
ATOM 3633 O O . ILE B 1 55 ? -13.352 -22.031 8.164 1 95.5 55 ILE B O 1
ATOM 3637 N N . LEU B 1 56 ? -11.844 -23.359 7.297 1 91.44 56 LEU B N 1
ATOM 3638 C CA . LEU B 1 56 ? -11.938 -22.844 5.934 1 91.44 56 LEU B CA 1
ATOM 3639 C C . LEU B 1 56 ? -13.211 -23.328 5.254 1 91.44 56 LEU B C 1
ATOM 3641 O O . LEU B 1 56 ? -13.812 -22.609 4.457 1 91.44 56 LEU B O 1
ATOM 3645 N N . LYS B 1 57 ? -13.734 -24.438 5.57 1 88.06 57 LYS B N 1
ATOM 3646 C CA . LYS B 1 57 ? -14.938 -25.047 5.004 1 88.06 57 LYS B CA 1
ATOM 3647 C C . LYS B 1 57 ? -14.883 -25.062 3.48 1 88.06 57 LYS B C 1
ATOM 3649 O O . LYS B 1 57 ? -15.852 -24.688 2.814 1 88.06 57 LYS B O 1
ATOM 3654 N N . VAL B 1 58 ? -13.773 -25.234 2.801 1 91.62 58 VAL B N 1
ATOM 3655 C CA . VAL B 1 58 ? -13.562 -25.375 1.363 1 91.62 58 VAL B CA 1
ATOM 3656 C C . VAL B 1 58 ? -13.57 -26.844 0.973 1 91.62 58 VAL B C 1
ATOM 3658 O O . VAL B 1 58 ? -13.031 -27.688 1.694 1 91.62 58 VAL B O 1
ATOM 3661 N N . SER B 1 59 ? -14.211 -27.125 -0.121 1 92.19 59 SER B N 1
ATOM 3662 C CA . SER B 1 59 ? -14.242 -28.516 -0.578 1 92.19 59 SER B CA 1
ATOM 3663 C C . SER B 1 59 ? -12.844 -29.047 -0.866 1 92.19 59 SER B C 1
ATOM 3665 O O . SER B 1 59 ? -11.984 -28.297 -1.353 1 92.19 59 SER B O 1
ATOM 3667 N N . PRO B 1 60 ? -12.57 -30.281 -0.621 1 91.69 60 PRO B N 1
ATOM 3668 C CA . PRO B 1 60 ? -11.25 -30.859 -0.88 1 91.69 60 PRO B CA 1
ATOM 3669 C C . PRO B 1 60 ? -10.844 -30.766 -2.346 1 91.69 60 PRO B C 1
ATOM 3671 O O . PRO B 1 60 ? -9.656 -30.578 -2.646 1 91.69 60 PRO B O 1
ATOM 3674 N N . LYS B 1 61 ? -11.781 -30.891 -3.186 1 91.25 61 LYS B N 1
ATOM 3675 C CA . LYS B 1 61 ? -11.484 -30.781 -4.609 1 91.25 61 LYS B CA 1
ATOM 3676 C C . LYS B 1 61 ? -10.977 -29.391 -4.969 1 91.25 61 LYS B C 1
ATOM 3678 O O . LYS B 1 61 ? -10 -29.25 -5.707 1 91.25 61 LYS B O 1
ATOM 3683 N N . ARG B 1 62 ? -11.648 -28.422 -4.484 1 91.94 62 ARG B N 1
ATOM 3684 C CA . ARG B 1 62 ? -11.234 -27.047 -4.723 1 91.94 62 ARG B CA 1
ATOM 3685 C C . ARG B 1 62 ? -9.883 -26.766 -4.082 1 91.94 62 ARG B C 1
ATOM 3687 O O . ARG B 1 62 ? -9.047 -26.062 -4.668 1 91.94 62 ARG B O 1
ATOM 3694 N N . LEU B 1 63 ? -9.758 -27.25 -2.943 1 94.62 63 LEU B N 1
ATOM 3695 C CA . LEU B 1 63 ? -8.484 -27.094 -2.248 1 94.62 63 LEU B CA 1
ATOM 3696 C C . LEU B 1 63 ? -7.348 -27.719 -3.047 1 94.62 63 LEU B C 1
ATOM 3698 O O . LEU B 1 63 ? -6.266 -27.125 -3.16 1 94.62 63 LEU B O 1
ATOM 3702 N N . GLU B 1 64 ? -7.602 -28.906 -3.564 1 94.75 64 GLU B N 1
ATOM 3703 C CA . GLU B 1 64 ? -6.609 -29.609 -4.371 1 94.75 64 GLU B CA 1
ATOM 3704 C C . GLU B 1 64 ? -6.234 -28.797 -5.613 1 94.75 64 GLU B C 1
ATOM 3706 O O . GLU B 1 64 ? -5.055 -28.688 -5.953 1 94.75 64 GLU B O 1
ATOM 3711 N N . ALA B 1 65 ? -7.172 -28.297 -6.277 1 93.69 65 ALA B N 1
ATOM 3712 C CA . ALA B 1 65 ? -6.926 -27.469 -7.461 1 93.69 65 ALA B CA 1
ATOM 3713 C C . ALA B 1 65 ? -6.09 -26.25 -7.117 1 93.69 65 ALA B C 1
ATOM 3715 O O . ALA B 1 65 ? -5.16 -25.891 -7.848 1 93.69 65 ALA B O 1
ATOM 3716 N N . SER B 1 66 ? -6.402 -25.578 -5.996 1 95.31 66 SER B N 1
ATOM 3717 C CA . SER B 1 66 ? -5.668 -24.406 -5.539 1 95.31 66 SER B CA 1
ATOM 3718 C C . SER B 1 66 ? -4.223 -24.766 -5.199 1 95.31 66 SER B C 1
ATOM 3720 O O . SER B 1 66 ? -3.301 -24.016 -5.551 1 95.31 66 SER B O 1
ATOM 3722 N N . LEU B 1 67 ? -4.059 -25.859 -4.594 1 97 67 LEU B N 1
ATOM 3723 C CA . LEU B 1 67 ? -2.727 -26.312 -4.195 1 97 67 LEU B CA 1
ATOM 3724 C C . LEU B 1 67 ? -1.853 -26.562 -5.418 1 97 67 LEU B C 1
ATOM 3726 O O . LEU B 1 67 ? -0.696 -26.141 -5.461 1 97 67 LEU B O 1
ATOM 3730 N N . ARG B 1 68 ? -2.404 -27.266 -6.324 1 96.75 68 ARG B N 1
ATOM 3731 C CA . ARG B 1 68 ? -1.634 -27.594 -7.52 1 96.75 68 ARG B CA 1
ATOM 3732 C C . ARG B 1 68 ? -1.186 -26.328 -8.25 1 96.75 68 ARG B C 1
ATOM 3734 O O . ARG B 1 68 ? -0.029 -26.234 -8.664 1 96.75 68 ARG B O 1
ATOM 3741 N N . THR B 1 69 ? -2.09 -25.406 -8.359 1 96.5 69 THR B N 1
ATOM 3742 C CA . THR B 1 69 ? -1.789 -24.156 -9.047 1 96.5 69 THR B CA 1
ATOM 3743 C C . THR B 1 69 ? -0.712 -23.375 -8.297 1 96.5 69 THR B C 1
ATOM 3745 O O . THR B 1 69 ? 0.262 -22.922 -8.906 1 96.5 69 THR B O 1
ATOM 3748 N N . ILE B 1 70 ? -0.837 -23.266 -7.016 1 98.25 70 ILE B N 1
ATOM 3749 C CA . ILE B 1 70 ? 0.041 -22.406 -6.23 1 98.25 70 ILE B CA 1
ATOM 3750 C C . ILE B 1 70 ? 1.408 -23.062 -6.074 1 98.25 70 ILE B C 1
ATOM 3752 O O . ILE B 1 70 ? 2.441 -22.391 -6.137 1 98.25 70 ILE B O 1
ATOM 3756 N N . VAL B 1 71 ? 1.412 -24.328 -5.816 1 98.62 71 VAL B N 1
ATOM 3757 C CA . VAL B 1 71 ? 2.688 -25.031 -5.719 1 98.62 71 VAL B CA 1
ATOM 3758 C C . VAL B 1 71 ? 3.461 -24.891 -7.027 1 98.62 71 VAL B C 1
ATOM 3760 O O . VAL B 1 71 ? 4.668 -24.641 -7.016 1 98.62 71 VAL B O 1
ATOM 3763 N N . GLY B 1 72 ? 2.742 -25.078 -8.141 1 98.31 72 GLY B N 1
ATOM 3764 C CA . GLY B 1 72 ? 3.373 -24.812 -9.43 1 98.31 72 GLY B CA 1
ATOM 3765 C C . GLY B 1 72 ? 3.977 -23.422 -9.523 1 98.31 72 GLY B C 1
ATOM 3766 O O . GLY B 1 72 ? 5.148 -23.266 -9.875 1 98.31 72 GLY B O 1
ATOM 3767 N N . MET B 1 73 ? 3.244 -22.422 -9.141 1 98.5 73 MET B N 1
ATOM 3768 C CA . MET B 1 73 ? 3.715 -21.031 -9.195 1 98.5 73 MET B CA 1
ATOM 3769 C C . MET B 1 73 ? 4.996 -20.859 -8.383 1 98.5 73 MET B C 1
ATOM 3771 O O . MET B 1 73 ? 5.973 -20.297 -8.875 1 98.5 73 MET B O 1
ATOM 3775 N N . VAL B 1 74 ? 4.957 -21.375 -7.16 1 98.81 74 VAL B N 1
ATOM 3776 C CA . VAL B 1 74 ? 6.059 -21.141 -6.234 1 98.81 74 VAL B CA 1
ATOM 3777 C C . VAL B 1 74 ? 7.305 -21.875 -6.715 1 98.81 74 VAL B C 1
ATOM 3779 O O . VAL B 1 74 ? 8.383 -21.281 -6.812 1 98.81 74 VAL B O 1
ATOM 3782 N N . VAL B 1 75 ? 7.188 -23.109 -7.055 1 98.75 75 VAL B N 1
ATOM 3783 C CA . VAL B 1 75 ? 8.344 -23.906 -7.434 1 98.75 75 VAL B CA 1
ATOM 3784 C C . VAL B 1 75 ? 8.953 -23.375 -8.727 1 98.75 75 VAL B C 1
ATOM 3786 O O . VAL B 1 75 ? 10.172 -23.312 -8.867 1 98.75 75 VAL B O 1
ATOM 3789 N N . TYR B 1 76 ? 8.141 -22.953 -9.641 1 98.5 76 TYR B N 1
ATOM 3790 C CA . TYR B 1 76 ? 8.656 -22.469 -10.922 1 98.5 76 TYR B CA 1
ATOM 3791 C C . TYR B 1 76 ? 9.328 -21.109 -10.75 1 98.5 76 TYR B C 1
ATOM 3793 O O . TYR B 1 76 ? 10.359 -20.844 -11.375 1 98.5 76 TYR B O 1
ATOM 3801 N N . SER B 1 77 ? 8.781 -20.281 -9.891 1 98.44 77 SER B N 1
ATOM 3802 C CA . SER B 1 77 ? 9.188 -18.891 -9.852 1 98.44 77 SER B CA 1
ATOM 3803 C C . SER B 1 77 ? 10.312 -18.656 -8.836 1 98.44 77 SER B C 1
ATOM 3805 O O . SER B 1 77 ? 11.273 -17.938 -9.117 1 98.44 77 SER B O 1
ATOM 3807 N N . TRP B 1 78 ? 10.18 -19.219 -7.633 1 98.56 78 TRP B N 1
ATOM 3808 C CA . TRP B 1 78 ? 11.195 -19.062 -6.594 1 98.56 78 TRP B CA 1
ATOM 3809 C C . TRP B 1 78 ? 12.273 -20.125 -6.715 1 98.56 78 TRP B C 1
ATOM 3811 O O . TRP B 1 78 ? 12.508 -20.891 -5.777 1 98.56 78 TRP B O 1
ATOM 3821 N N . ALA B 1 79 ? 13.031 -20.078 -7.758 1 97.31 79 ALA B N 1
ATOM 3822 C CA . ALA B 1 79 ? 13.922 -21.156 -8.164 1 97.31 79 ALA B CA 1
ATOM 3823 C C . ALA B 1 79 ? 15.227 -21.125 -7.363 1 97.31 79 ALA B C 1
ATOM 3825 O O . ALA B 1 79 ? 15.984 -22.094 -7.371 1 97.31 79 ALA B O 1
ATOM 3826 N N . LYS B 1 80 ? 15.477 -20.062 -6.609 1 96.88 80 LYS B N 1
ATOM 3827 C CA . LYS B 1 80 ? 16.766 -19.906 -5.949 1 96.88 80 LYS B CA 1
ATOM 3828 C C . LYS B 1 80 ? 16.625 -20 -4.434 1 96.88 80 LYS B C 1
ATOM 3830 O O . LYS B 1 80 ? 17.547 -19.625 -3.693 1 96.88 80 LYS B O 1
ATOM 3835 N N . VAL B 1 81 ? 15.492 -20.484 -3.965 1 98.06 81 VAL B N 1
ATOM 3836 C CA . VAL B 1 81 ? 15.281 -20.516 -2.521 1 98.06 81 VAL B CA 1
ATOM 3837 C C . VAL B 1 81 ? 15.242 -21.969 -2.045 1 98.06 81 VAL B C 1
ATOM 3839 O O . VAL B 1 81 ? 15.234 -22.906 -2.857 1 98.06 81 VAL B O 1
ATOM 3842 N N . SER B 1 82 ? 15.273 -22.219 -0.712 1 98.31 82 SER B N 1
ATOM 3843 C CA . SER B 1 82 ? 15.25 -23.547 -0.137 1 98.31 82 SER B CA 1
ATOM 3844 C C . SER B 1 82 ? 13.891 -24.219 -0.344 1 98.31 82 SER B C 1
ATOM 3846 O O . SER B 1 82 ? 12.875 -23.531 -0.5 1 98.31 82 SER B O 1
ATOM 3848 N N . LYS B 1 83 ? 13.852 -25.531 -0.329 1 98.25 83 LYS B N 1
ATOM 3849 C CA . LYS B 1 83 ? 12.609 -26.281 -0.444 1 98.25 83 LYS B CA 1
ATOM 3850 C C . LYS B 1 83 ? 11.656 -25.953 0.693 1 98.25 83 LYS B C 1
ATOM 3852 O O . LYS B 1 83 ? 10.438 -25.891 0.493 1 98.25 83 LYS B O 1
ATOM 3857 N N . GLU B 1 84 ? 12.227 -25.734 1.856 1 98.62 84 GLU B N 1
ATOM 3858 C CA . GLU B 1 84 ? 11.398 -25.391 3.01 1 98.62 84 GLU B CA 1
ATOM 3859 C C . GLU B 1 84 ? 10.68 -24.062 2.795 1 98.62 84 GLU B C 1
ATOM 3861 O O . GLU B 1 84 ? 9.5 -23.938 3.141 1 98.62 84 GLU B O 1
ATOM 3866 N N . LEU B 1 85 ? 11.414 -23.109 2.273 1 98.75 85 LEU B N 1
ATOM 3867 C CA . LEU B 1 85 ? 10.789 -21.828 1.974 1 98.75 85 LEU B CA 1
ATOM 3868 C C . LEU B 1 85 ? 9.727 -21.984 0.889 1 98.75 85 LEU B C 1
ATOM 3870 O O . LEU B 1 85 ? 8.648 -21.391 0.979 1 98.75 85 LEU B O 1
ATOM 3874 N N . MET B 1 86 ? 9.969 -22.766 -0.149 1 98.81 86 MET B N 1
ATOM 3875 C CA . MET B 1 86 ? 8.977 -23.031 -1.183 1 98.81 86 MET B CA 1
ATOM 3876 C C . MET B 1 86 ? 7.691 -23.594 -0.57 1 98.81 86 MET B C 1
ATOM 3878 O O . MET B 1 86 ? 6.59 -23.188 -0.953 1 98.81 86 MET B O 1
ATOM 3882 N N . ALA B 1 87 ? 7.867 -24.484 0.348 1 98.88 87 ALA B N 1
ATOM 3883 C CA . ALA B 1 87 ? 6.711 -25.094 0.997 1 98.88 87 ALA B CA 1
ATOM 3884 C C . ALA B 1 87 ? 5.918 -24.062 1.794 1 98.88 87 ALA B C 1
ATOM 3886 O O . ALA B 1 87 ? 4.691 -23.984 1.684 1 98.88 87 ALA B O 1
ATOM 3887 N N . ASP B 1 88 ? 6.582 -23.266 2.586 1 98.88 88 ASP B N 1
ATOM 3888 C CA . ASP B 1 88 ? 5.918 -22.266 3.416 1 98.88 88 ASP B CA 1
ATOM 3889 C C . ASP B 1 88 ? 5.23 -21.203 2.555 1 98.88 88 ASP B C 1
ATOM 3891 O O . ASP B 1 88 ? 4.137 -20.75 2.881 1 98.88 88 ASP B O 1
ATOM 3895 N N . LEU B 1 89 ? 5.879 -20.812 1.467 1 98.94 89 LEU B N 1
ATOM 3896 C CA . LEU B 1 89 ? 5.262 -19.875 0.536 1 98.94 89 LEU B CA 1
ATOM 3897 C C . LEU B 1 89 ? 4.059 -20.5 -0.155 1 98.94 89 LEU B C 1
ATOM 3899 O O . LEU B 1 89 ? 3.053 -19.828 -0.394 1 98.94 89 LEU B O 1
ATOM 3903 N N . SER B 1 90 ? 4.168 -21.781 -0.534 1 98.88 90 SER B N 1
ATOM 3904 C CA . SER B 1 90 ? 3.043 -22.469 -1.155 1 98.88 90 SER B CA 1
ATOM 3905 C C . SER B 1 90 ? 1.814 -22.453 -0.252 1 98.88 90 SER B C 1
ATOM 3907 O O . SER B 1 90 ? 0.698 -22.219 -0.718 1 98.88 90 SER B O 1
ATOM 3909 N N . ILE B 1 91 ? 2.023 -22.719 1.013 1 98.81 91 ILE B N 1
ATOM 3910 C CA . ILE B 1 91 ? 0.926 -22.672 1.973 1 98.81 91 ILE B CA 1
ATOM 3911 C C . ILE B 1 91 ? 0.354 -21.266 2.041 1 98.81 91 ILE B C 1
ATOM 3913 O O . ILE B 1 91 ? -0.859 -21.078 1.935 1 98.81 91 ILE B O 1
ATOM 3917 N N . HIS B 1 92 ? 1.189 -20.281 2.152 1 98.88 92 HIS B N 1
ATOM 3918 C CA . HIS B 1 92 ? 0.76 -18.906 2.281 1 98.88 92 HIS B CA 1
ATOM 3919 C C . HIS B 1 92 ? -0.052 -18.453 1.067 1 98.88 92 HIS B C 1
ATOM 3921 O O . HIS B 1 92 ? -1.134 -17.891 1.213 1 98.88 92 HIS B O 1
ATOM 3927 N N . TYR B 1 93 ? 0.473 -18.719 -0.103 1 98.62 93 TYR B N 1
ATOM 3928 C CA . TYR B 1 93 ? -0.188 -18.25 -1.317 1 98.62 93 TYR B CA 1
ATOM 3929 C C . TYR B 1 93 ? -1.44 -19.062 -1.604 1 98.62 93 TYR B C 1
ATOM 3931 O O . TYR B 1 93 ? -2.361 -18.594 -2.273 1 98.62 93 TYR B O 1
ATOM 3939 N N . THR B 1 94 ? -1.509 -20.297 -1.121 1 98.38 94 THR B N 1
ATOM 3940 C CA . THR B 1 94 ? -2.76 -21.031 -1.235 1 98.38 94 THR B CA 1
ATOM 3941 C C . THR B 1 94 ? -3.855 -20.375 -0.4 1 98.38 94 THR B C 1
ATOM 3943 O O . THR B 1 94 ? -5 -20.266 -0.846 1 98.38 94 THR B O 1
ATOM 3946 N N . TYR B 1 95 ? -3.512 -19.953 0.829 1 98.12 95 TYR B N 1
ATOM 3947 C CA . TYR B 1 95 ? -4.469 -19.172 1.613 1 98.12 95 TYR B CA 1
ATOM 3948 C C . TYR B 1 95 ? -4.973 -17.969 0.827 1 98.12 95 TYR B C 1
ATOM 3950 O O . TYR B 1 95 ? -6.164 -17.656 0.86 1 98.12 95 TYR B O 1
ATOM 3958 N N . THR B 1 96 ? -4.086 -17.297 0.143 1 97.44 96 THR B N 1
ATOM 3959 C CA . THR B 1 96 ? -4.48 -16.094 -0.6 1 97.44 96 THR B CA 1
ATOM 3960 C C . THR B 1 96 ? -5.43 -16.453 -1.738 1 97.44 96 THR B C 1
ATOM 3962 O O . THR B 1 96 ? -6.406 -15.75 -1.986 1 97.44 96 THR B O 1
ATOM 3965 N N . LEU B 1 97 ? -5.133 -17.562 -2.41 1 96 97 LEU B N 1
ATOM 3966 C CA . LEU B 1 97 ? -6.008 -17.984 -3.502 1 96 97 LEU B CA 1
ATOM 3967 C C . LEU B 1 97 ? -7.395 -18.344 -2.977 1 96 97 LEU B C 1
ATOM 3969 O O . LEU B 1 97 ? -8.406 -18.031 -3.607 1 96 97 LEU B O 1
ATOM 3973 N N . ILE B 1 98 ? -7.457 -19 -1.859 1 94.69 98 ILE B N 1
ATOM 3974 C CA . ILE B 1 98 ? -8.719 -19.391 -1.237 1 94.69 98 ILE B CA 1
ATOM 3975 C C . ILE B 1 98 ? -9.531 -18.125 -0.917 1 94.69 98 ILE B C 1
ATOM 3977 O O . ILE B 1 98 ? -10.742 -18.094 -1.149 1 94.69 98 ILE B O 1
ATOM 3981 N N . LEU B 1 99 ? -8.914 -17.141 -0.425 1 95.25 99 LEU B N 1
ATOM 3982 C CA . LEU B 1 99 ? -9.594 -15.883 -0.112 1 95.25 99 LEU B CA 1
ATOM 3983 C C . LEU B 1 99 ? -10.117 -15.219 -1.381 1 95.25 99 LEU B C 1
ATOM 3985 O O . LEU B 1 99 ? -11.234 -14.688 -1.397 1 95.25 99 LEU B O 1
ATOM 3989 N N . ASP B 1 100 ? -9.281 -15.18 -2.344 1 90.12 100 ASP B N 1
ATOM 3990 C CA . ASP B 1 100 ? -9.609 -14.555 -3.621 1 90.12 100 ASP B CA 1
ATOM 3991 C C . ASP B 1 100 ? -10.898 -15.141 -4.199 1 90.12 100 ASP B C 1
ATOM 3993 O O . ASP B 1 100 ? -11.648 -14.438 -4.879 1 90.12 100 ASP B O 1
ATOM 3997 N N . ASP B 1 101 ? -11.211 -16.359 -3.863 1 83.81 101 ASP B N 1
ATOM 3998 C CA . ASP B 1 101 ? -12.375 -17.047 -4.402 1 83.81 101 ASP B CA 1
ATOM 3999 C C . ASP B 1 101 ? -13.578 -16.922 -3.467 1 83.81 101 ASP B C 1
ATOM 4001 O O . ASP B 1 101 ? -14.68 -17.344 -3.799 1 83.81 101 ASP B O 1
ATOM 4005 N N . SER B 1 102 ? -13.352 -16.266 -2.354 1 85.12 102 SER B N 1
ATOM 4006 C CA . SER B 1 102 ? -14.414 -16.156 -1.365 1 85.12 102 SER B CA 1
ATOM 4007 C C . SER B 1 102 ? -15.391 -15.039 -1.739 1 85.12 102 SER B C 1
ATOM 4009 O O . SER B 1 102 ? -15.008 -14.055 -2.371 1 85.12 102 SER B O 1
ATOM 4011 N N . GLU B 1 103 ? -16.641 -15.242 -1.286 1 84.94 103 GLU B N 1
ATOM 4012 C CA . GLU B 1 103 ? -17.672 -14.242 -1.503 1 84.94 103 GLU B CA 1
ATOM 4013 C C . GLU B 1 103 ? -18.234 -13.734 -0.179 1 84.94 103 GLU B C 1
ATOM 4015 O O . GLU B 1 103 ? -19.234 -13.008 -0.16 1 84.94 103 GLU B O 1
ATOM 4020 N N . ASP B 1 104 ? -17.625 -14.062 0.873 1 88.5 104 ASP B N 1
ATOM 4021 C CA . ASP B 1 104 ? -18.125 -13.688 2.191 1 88.5 104 ASP B CA 1
ATOM 4022 C C . ASP B 1 104 ? -17.906 -12.203 2.467 1 88.5 104 ASP B C 1
ATOM 4024 O O . ASP B 1 104 ? -16.906 -11.633 2.037 1 88.5 104 ASP B O 1
ATOM 4028 N N . ASP B 1 105 ? -18.875 -11.625 3.127 1 92 105 ASP B N 1
ATOM 4029 C CA . ASP B 1 105 ? -18.719 -10.258 3.619 1 92 105 ASP B CA 1
ATOM 4030 C C . ASP B 1 105 ? -17.859 -10.227 4.879 1 92 105 ASP B C 1
ATOM 4032 O O . ASP B 1 105 ? -18.281 -10.703 5.938 1 92 105 ASP B O 1
ATOM 4036 N N . PRO B 1 106 ? -16.75 -9.594 4.742 1 96 106 PRO B N 1
ATOM 4037 C CA . PRO B 1 106 ? -15.859 -9.633 5.898 1 96 106 PRO B CA 1
ATOM 4038 C C . PRO B 1 106 ? -16.266 -8.641 6.988 1 96 106 PRO B C 1
ATOM 4040 O O . PRO B 1 106 ? -15.742 -8.703 8.109 1 96 106 PRO B O 1
ATOM 4043 N N . HIS B 1 107 ? -17.203 -7.77 6.758 1 96.44 107 HIS B N 1
ATOM 4044 C CA . HIS B 1 107 ? -17.5 -6.629 7.621 1 96.44 107 HIS B CA 1
ATOM 4045 C C . HIS B 1 107 ? -17.766 -7.078 9.055 1 96.44 107 HIS B C 1
ATOM 4047 O O . HIS B 1 107 ? -17.125 -6.586 9.984 1 96.44 107 HIS B O 1
ATOM 4053 N N . PRO B 1 108 ? -18.594 -8.062 9.32 1 96.44 108 PRO B N 1
ATOM 4054 C CA . PRO B 1 108 ? -18.906 -8.422 10.703 1 96.44 108 PRO B CA 1
ATOM 4055 C C . PRO B 1 108 ? -17.703 -8.961 11.461 1 96.44 108 PRO B C 1
ATOM 4057 O O . PRO B 1 108 ? -17.562 -8.719 12.664 1 96.44 108 PRO B O 1
ATOM 4060 N N . GLN B 1 109 ? -16.828 -9.625 10.805 1 96.81 109 GLN B N 1
ATOM 4061 C CA . GLN B 1 109 ? -15.703 -10.273 11.469 1 96.81 109 GLN B CA 1
ATOM 4062 C C . GLN B 1 109 ? -14.523 -9.32 11.609 1 96.81 109 GLN B C 1
ATOM 4064 O O . GLN B 1 109 ? -13.57 -9.602 12.344 1 96.81 109 GLN B O 1
ATOM 4069 N N . MET B 1 110 ? -14.609 -8.18 10.969 1 97.69 110 MET B N 1
ATOM 4070 C CA . MET B 1 110 ? -13.461 -7.281 10.969 1 97.69 110 MET B CA 1
ATOM 4071 C C . MET B 1 110 ? -13.672 -6.133 11.953 1 97.69 110 MET B C 1
ATOM 4073 O O . MET B 1 110 ? -12.812 -5.258 12.086 1 97.69 110 MET B O 1
ATOM 4077 N N . LEU B 1 111 ? -14.75 -6.16 12.719 1 97.06 111 LEU B N 1
ATOM 4078 C CA . LEU B 1 111 ? -15.117 -5.082 13.625 1 97.06 111 LEU B CA 1
ATOM 4079 C C . LEU B 1 111 ? -14.07 -4.93 14.734 1 97.06 111 LEU B C 1
ATOM 4081 O O . LEU B 1 111 ? -13.828 -3.818 15.203 1 97.06 111 LEU B O 1
ATOM 4085 N N . THR B 1 112 ? -13.414 -6.047 15.109 1 96.69 112 THR B N 1
ATOM 4086 C CA . THR B 1 112 ? -12.5 -6.008 16.25 1 96.69 112 THR B CA 1
ATOM 4087 C C . THR B 1 112 ? -11.086 -6.379 15.812 1 96.69 112 THR B C 1
ATOM 4089 O O . THR B 1 112 ? -10.266 -6.781 16.641 1 96.69 112 THR B O 1
ATOM 4092 N N . TYR B 1 113 ? -10.789 -6.309 14.547 1 97.06 113 TYR B N 1
ATOM 4093 C CA . TYR B 1 113 ? -9.562 -6.816 13.961 1 97.06 113 TYR B CA 1
ATOM 4094 C C . TYR B 1 113 ? -8.344 -6.312 14.727 1 97.06 113 TYR B C 1
ATOM 4096 O O . TYR B 1 113 ? -7.523 -7.105 15.203 1 97.06 113 TYR B O 1
ATOM 4104 N N . PHE B 1 114 ? -8.188 -4.984 14.883 1 96.75 114 PHE B N 1
ATOM 4105 C CA . PHE B 1 114 ? -6.992 -4.414 15.492 1 96.75 114 PHE B CA 1
ATOM 4106 C C . PHE B 1 114 ? -6.973 -4.68 16.984 1 96.75 114 PHE B C 1
ATOM 4108 O O . PHE B 1 114 ? -5.914 -4.945 17.562 1 96.75 114 PHE B O 1
ATOM 4115 N N . ASP B 1 115 ? -8.141 -4.582 17.625 1 95.75 115 ASP B N 1
ATOM 4116 C CA . ASP B 1 115 ? -8.211 -4.859 19.062 1 95.75 115 ASP B CA 1
ATOM 4117 C C . ASP B 1 115 ? -7.766 -6.289 19.359 1 95.75 115 ASP B C 1
ATOM 4119 O O . ASP B 1 115 ? -7.031 -6.52 20.328 1 95.75 115 ASP B O 1
ATOM 4123 N N . ASP B 1 116 ? -8.211 -7.188 18.547 1 96.31 116 ASP B N 1
ATOM 4124 C CA . ASP B 1 116 ? -7.812 -8.578 18.719 1 96.31 116 ASP B CA 1
ATOM 4125 C C . ASP B 1 116 ? -6.312 -8.75 18.484 1 96.31 116 ASP B C 1
ATOM 4127 O O . ASP B 1 116 ? -5.645 -9.477 19.219 1 96.31 116 ASP B O 1
ATOM 4131 N N . LEU B 1 117 ? -5.793 -8.117 17.484 1 93.25 117 LEU B N 1
ATOM 4132 C CA . LEU B 1 117 ? -4.367 -8.195 17.188 1 93.25 117 LEU B CA 1
ATOM 4133 C C . LEU B 1 117 ? -3.539 -7.637 18.344 1 93.25 117 LEU B C 1
ATOM 4135 O O . LEU B 1 117 ? -2.568 -8.26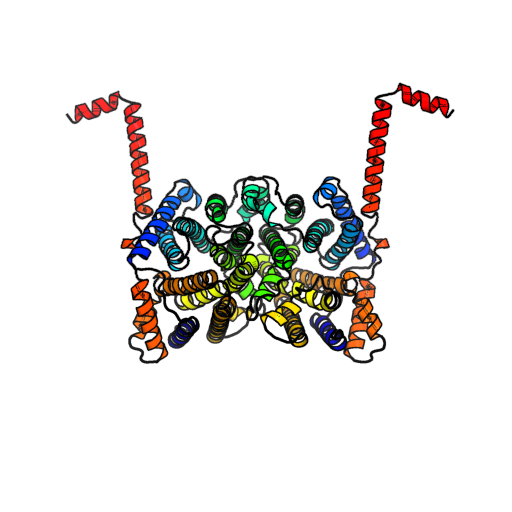6 18.781 1 93.25 117 LEU B O 1
ATOM 4139 N N . GLN B 1 118 ? -3.902 -6.484 18.812 1 93 118 GLN B N 1
ATOM 4140 C CA . GLN B 1 118 ? -3.166 -5.793 19.859 1 93 118 GLN B CA 1
ATOM 4141 C C . GLN B 1 118 ? -3.18 -6.598 21.156 1 93 118 GLN B C 1
ATOM 4143 O O . GLN B 1 118 ? -2.209 -6.574 21.922 1 93 118 GLN B O 1
ATOM 4148 N N . SER B 1 119 ? -4.215 -7.309 21.391 1 94.88 119 SER B N 1
ATOM 4149 C CA . SER B 1 119 ? -4.379 -8.039 22.656 1 94.88 119 SER B CA 1
ATOM 4150 C C . SER B 1 119 ? -3.912 -9.484 22.516 1 94.88 119 SER B C 1
ATOM 4152 O O . SER B 1 119 ? -3.934 -10.242 23.484 1 94.88 119 SER B O 1
ATOM 4154 N N . GLY B 1 120 ? -3.518 -9.93 21.328 1 93.5 120 GLY B N 1
ATOM 4155 C CA . GLY B 1 120 ? -3.102 -11.305 21.109 1 93.5 120 GLY B CA 1
ATOM 4156 C C . GLY B 1 120 ? -4.262 -12.281 21.078 1 93.5 120 GLY B C 1
ATOM 4157 O O . GLY B 1 120 ? -4.082 -13.477 21.312 1 93.5 120 GLY B O 1
ATOM 4158 N N . ASN B 1 121 ? -5.469 -11.758 20.875 1 95.31 121 ASN B N 1
ATOM 4159 C CA . ASN B 1 121 ? -6.645 -12.609 20.734 1 95.31 121 ASN B CA 1
ATOM 4160 C C . ASN B 1 121 ? -6.754 -13.172 19.312 1 95.31 121 ASN B C 1
ATOM 4162 O O . ASN B 1 121 ? -6.309 -12.539 18.359 1 95.31 121 ASN B O 1
ATOM 4166 N N . PRO B 1 122 ? -7.383 -14.352 19.219 1 93.75 122 PRO B N 1
ATOM 4167 C CA . PRO B 1 122 ? -7.629 -14.867 17.875 1 93.75 122 PRO B CA 1
ATOM 4168 C C . PRO B 1 122 ? -8.531 -13.961 17.047 1 93.75 122 PRO B C 1
ATOM 4170 O O . PRO B 1 122 ? -9.5 -13.398 17.562 1 93.75 122 PRO B O 1
ATOM 4173 N N . GLN B 1 123 ? -8.188 -13.859 15.828 1 96.62 123 GLN B N 1
ATOM 4174 C CA . GLN B 1 123 ? -9.023 -13.102 14.906 1 96.62 123 GLN B CA 1
ATOM 4175 C C . GLN B 1 123 ? -10.383 -13.758 14.727 1 96.62 123 GLN B C 1
ATOM 4177 O O . GLN B 1 123 ? -10.508 -14.984 14.82 1 96.62 123 GLN B O 1
ATOM 4182 N N . LYS B 1 124 ? -11.367 -12.953 14.461 1 97.19 124 LYS B N 1
ATOM 4183 C CA . LYS B 1 124 ? -12.711 -13.477 14.227 1 97.19 124 LYS B CA 1
ATOM 4184 C C . LYS B 1 124 ? -12.852 -13.992 12.797 1 97.19 124 LYS B C 1
ATOM 4186 O O . LYS B 1 124 ? -13.547 -14.977 12.555 1 97.19 124 LYS B O 1
ATOM 4191 N N . HIS B 1 125 ? -12.266 -13.352 11.891 1 97.19 125 HIS B N 1
ATOM 4192 C CA . HIS B 1 125 ? -12.312 -13.805 10.508 1 97.19 125 HIS B CA 1
ATOM 4193 C C . HIS B 1 125 ? -11.531 -15.109 10.328 1 97.19 125 HIS B C 1
ATOM 4195 O O . HIS B 1 125 ? -10.344 -15.172 10.641 1 97.19 125 HIS B O 1
ATOM 4201 N N . PRO B 1 126 ? -12.109 -16.141 9.781 1 96.12 126 PRO B N 1
ATOM 4202 C CA . PRO B 1 126 ? -11.469 -17.453 9.711 1 96.12 126 PRO B CA 1
ATOM 4203 C C . PRO B 1 126 ? -10.164 -17.438 8.914 1 96.12 126 PRO B C 1
ATOM 4205 O O . PRO B 1 126 ? -9.188 -18.078 9.305 1 96.12 126 PRO B O 1
ATOM 4208 N N . TRP B 1 127 ? -10.172 -16.766 7.832 1 97 127 TRP B N 1
ATOM 4209 C CA . TRP B 1 127 ? -8.977 -16.672 7.008 1 97 127 TRP B CA 1
ATOM 4210 C C . TRP B 1 127 ? -7.812 -16.078 7.797 1 97 127 TRP B C 1
ATOM 4212 O O . TRP B 1 127 ? -6.699 -16.625 7.773 1 97 127 TRP B O 1
ATOM 4222 N N . TRP B 1 128 ? -8.062 -14.984 8.531 1 97.31 128 TRP B N 1
ATOM 4223 C CA . TRP B 1 128 ? -7.02 -14.328 9.312 1 97.31 128 TRP B CA 1
ATOM 4224 C C . TRP B 1 128 ? -6.547 -15.227 10.453 1 97.31 128 TRP B C 1
ATOM 4226 O O . TRP B 1 128 ? -5.367 -15.211 10.82 1 97.31 128 TRP B O 1
ATOM 4236 N N . MET B 1 129 ? -7.418 -16.031 11.016 1 97.31 129 MET B N 1
ATOM 4237 C CA . MET B 1 129 ? -7.004 -16.969 12.047 1 97.31 129 MET B CA 1
ATOM 4238 C C . MET B 1 129 ? -5.887 -17.875 11.547 1 97.31 129 MET B C 1
ATOM 4240 O O . MET B 1 129 ? -4.836 -17.984 12.18 1 97.31 129 MET B O 1
ATOM 4244 N N . LEU B 1 130 ? -6.105 -18.422 10.406 1 97.62 130 LEU B N 1
ATOM 4245 C CA . LEU B 1 130 ? -5.191 -19.422 9.875 1 97.62 130 LEU B CA 1
ATOM 4246 C C . LEU B 1 130 ? -3.943 -18.766 9.297 1 97.62 130 LEU B C 1
ATOM 4248 O O . LEU B 1 130 ? -2.834 -19.281 9.453 1 97.62 130 LEU B O 1
ATOM 4252 N N . VAL B 1 131 ? -4.078 -17.625 8.641 1 97.81 131 VAL B N 1
ATOM 4253 C CA . VAL B 1 131 ? -2.939 -16.922 8.047 1 97.81 131 VAL B CA 1
ATOM 4254 C C . VAL B 1 131 ? -2.008 -16.422 9.148 1 97.81 131 VAL B C 1
ATOM 4256 O O . VAL B 1 131 ? -0.785 -16.531 9.031 1 97.81 131 VAL B O 1
ATOM 4259 N N . ASN B 1 132 ? -2.592 -15.891 10.211 1 96.81 132 ASN B N 1
ATOM 4260 C CA . ASN B 1 132 ? -1.775 -15.422 11.32 1 96.81 132 ASN B CA 1
ATOM 4261 C C . ASN B 1 132 ? -0.995 -16.562 11.961 1 96.81 132 ASN B C 1
ATOM 4263 O O . ASN B 1 132 ? 0.14 -16.375 12.406 1 96.81 132 ASN B O 1
ATOM 4267 N N . GLU B 1 133 ? -1.563 -17.703 12.016 1 96.5 133 GLU B N 1
ATOM 4268 C CA . GLU B 1 133 ? -0.905 -18.875 12.602 1 96.5 133 GLU B CA 1
ATOM 4269 C C . GLU B 1 133 ? 0.26 -19.344 11.734 1 96.5 133 GLU B C 1
ATOM 4271 O O . GLU B 1 133 ? 1.264 -19.844 12.25 1 96.5 133 GLU B O 1
ATOM 4276 N N . HIS B 1 134 ? 0.127 -19.172 10.453 1 97.81 134 HIS B N 1
ATOM 4277 C CA . HIS B 1 134 ? 1.123 -19.688 9.516 1 97.81 134 HIS B CA 1
ATOM 4278 C C . HIS B 1 134 ? 2.217 -18.656 9.258 1 97.81 134 HIS B C 1
ATOM 4280 O O . HIS B 1 134 ? 3.348 -19.016 8.922 1 97.81 134 HIS B O 1
ATOM 4286 N N . PHE B 1 135 ? 1.948 -17.406 9.453 1 97.31 135 PHE B N 1
ATOM 4287 C CA . PHE B 1 135 ? 2.795 -16.297 9.039 1 97.31 135 PHE B CA 1
ATOM 4288 C C . PHE B 1 135 ? 4.184 -16.422 9.648 1 97.31 135 PHE B C 1
ATOM 4290 O O . PHE B 1 135 ? 5.188 -16.156 8.984 1 97.31 135 PHE B O 1
ATOM 4297 N N . PRO B 1 136 ? 4.324 -16.844 10.906 1 97.25 136 PRO B N 1
ATOM 4298 C CA . PRO B 1 136 ? 5.664 -16.984 11.484 1 97.25 136 PRO B CA 1
ATOM 4299 C C . PRO B 1 136 ? 6.535 -17.984 10.734 1 97.25 136 PRO B C 1
ATOM 4301 O O . PRO B 1 136 ? 7.75 -17.812 10.641 1 97.25 136 PRO B O 1
ATOM 4304 N N . ASN B 1 137 ? 5.906 -19.031 10.195 1 98 137 ASN B N 1
ATOM 4305 C CA . ASN B 1 137 ? 6.652 -20.016 9.414 1 98 137 ASN B CA 1
ATOM 4306 C C . ASN B 1 137 ? 7.246 -19.406 8.148 1 98 137 ASN B C 1
ATOM 4308 O O . ASN B 1 137 ? 8.328 -19.797 7.707 1 98 137 ASN B O 1
ATOM 4312 N N . VAL B 1 138 ? 6.535 -18.469 7.578 1 98.62 138 VAL B N 1
ATOM 4313 C CA . VAL B 1 138 ? 7.023 -17.797 6.379 1 98.62 138 VAL B CA 1
ATOM 4314 C C . VAL B 1 138 ? 8.07 -16.75 6.762 1 98.62 138 VAL B C 1
ATOM 4316 O O . VAL B 1 138 ? 9.156 -16.703 6.18 1 98.62 138 VAL B O 1
ATOM 4319 N N . LEU B 1 139 ? 7.805 -15.961 7.77 1 98.5 139 LEU B N 1
ATOM 4320 C CA . LEU B 1 139 ? 8.586 -14.773 8.094 1 98.5 139 LEU B CA 1
ATOM 4321 C C . LEU B 1 139 ? 9.953 -15.164 8.664 1 98.5 139 LEU B C 1
ATOM 4323 O O . LEU B 1 139 ? 10.93 -14.43 8.508 1 98.5 139 LEU B O 1
ATOM 4327 N N . ARG B 1 140 ? 10.07 -16.328 9.219 1 98.06 140 ARG B N 1
ATOM 4328 C CA . ARG B 1 140 ? 11.328 -16.75 9.82 1 98.06 140 ARG B CA 1
ATOM 4329 C C . ARG B 1 140 ? 12.43 -16.844 8.773 1 98.06 140 ARG B C 1
ATOM 4331 O O . ARG B 1 140 ? 13.609 -16.891 9.109 1 98.06 140 ARG B O 1
ATOM 4338 N N . HIS B 1 141 ? 12.094 -16.906 7.52 1 98.69 141 HIS B N 1
ATOM 4339 C CA . HIS B 1 141 ? 13.078 -17.047 6.445 1 98.69 141 HIS B CA 1
ATOM 4340 C C . HIS B 1 141 ? 13.656 -15.695 6.047 1 98.69 141 HIS B C 1
ATOM 4342 O O . HIS B 1 141 ? 14.602 -15.633 5.254 1 98.69 141 HIS B O 1
ATOM 4348 N N . PHE 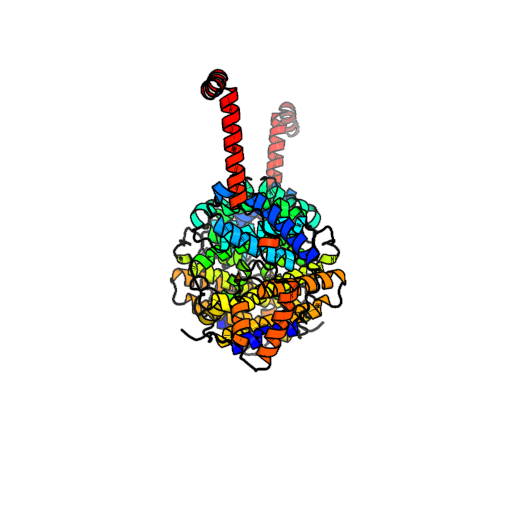B 1 142 ? 13.18 -14.586 6.578 1 98.56 142 PHE B N 1
ATOM 4349 C CA . PHE B 1 142 ? 13.523 -13.266 6.059 1 98.56 142 PHE B CA 1
ATOM 4350 C C . PHE B 1 142 ? 13.953 -12.336 7.188 1 98.56 142 PHE B C 1
ATOM 4352 O O . PHE B 1 142 ? 13.688 -12.617 8.359 1 98.56 142 PHE B O 1
ATOM 4359 N N . GLY B 1 143 ? 14.711 -11.281 6.832 1 98.12 143 GLY B N 1
ATOM 4360 C CA . GLY B 1 143 ? 14.938 -10.18 7.754 1 98.12 143 GLY B CA 1
ATOM 4361 C C . GLY B 1 143 ? 13.703 -9.336 7.992 1 98.12 143 GLY B C 1
ATOM 4362 O O . GLY B 1 143 ? 12.672 -9.539 7.352 1 98.12 143 GLY B O 1
ATOM 4363 N N . PRO B 1 144 ? 13.797 -8.422 8.898 1 98.19 144 PRO B N 1
ATOM 4364 C CA . PRO B 1 144 ? 12.609 -7.672 9.297 1 98.19 144 PRO B CA 1
ATOM 4365 C C . PRO B 1 144 ? 12.062 -6.785 8.18 1 98.19 144 PRO B C 1
ATOM 4367 O O . PRO B 1 144 ? 10.852 -6.559 8.102 1 98.19 144 PRO B O 1
ATOM 4370 N N . PHE B 1 145 ? 12.906 -6.246 7.305 1 98.31 145 PHE B N 1
ATOM 4371 C CA . PHE B 1 145 ? 12.438 -5.379 6.234 1 98.31 145 PHE B CA 1
ATOM 4372 C C . PHE B 1 145 ? 11.57 -6.156 5.246 1 98.31 145 PHE B C 1
ATOM 4374 O O . PHE B 1 145 ? 10.469 -5.723 4.906 1 98.31 145 PHE B O 1
ATOM 4381 N N . CYS B 1 146 ? 12.047 -7.281 4.758 1 98.69 146 CYS B N 1
ATOM 4382 C CA . CYS B 1 146 ? 11.289 -8.133 3.85 1 98.69 146 CYS B CA 1
ATOM 4383 C C . CYS B 1 146 ? 10.047 -8.688 4.539 1 98.69 146 CYS B C 1
ATOM 4385 O O . CYS B 1 146 ? 8.984 -8.781 3.926 1 98.69 146 CYS B O 1
ATOM 4387 N N . SER B 1 147 ? 10.195 -9.039 5.812 1 98.5 147 SER B N 1
ATOM 4388 C CA . SER B 1 147 ? 9.047 -9.523 6.574 1 98.5 147 SER B CA 1
ATOM 4389 C C . SER B 1 147 ? 7.926 -8.492 6.605 1 98.5 147 SER B C 1
ATOM 4391 O O . SER B 1 147 ? 6.75 -8.844 6.453 1 98.5 147 SER B O 1
ATOM 4393 N N . LEU B 1 148 ? 8.312 -7.285 6.801 1 98.19 148 LEU B N 1
ATOM 4394 C CA . LEU B 1 148 ? 7.309 -6.23 6.859 1 98.19 148 LEU B CA 1
ATOM 4395 C C . LEU B 1 148 ? 6.59 -6.09 5.523 1 98.19 148 LEU B C 1
ATOM 4397 O O . LEU B 1 148 ? 5.383 -5.828 5.484 1 98.19 148 LEU B O 1
ATOM 4401 N N . ASN B 1 149 ? 7.301 -6.238 4.402 1 98.5 149 ASN B N 1
ATOM 4402 C CA . ASN B 1 149 ? 6.668 -6.215 3.088 1 98.5 149 ASN B CA 1
ATOM 4403 C C . ASN B 1 149 ? 5.633 -7.328 2.945 1 98.5 149 ASN B C 1
ATOM 4405 O O . ASN B 1 149 ? 4.555 -7.109 2.387 1 98.5 149 ASN B O 1
ATOM 4409 N N . LEU B 1 150 ? 5.945 -8.5 3.432 1 98.56 150 LEU B N 1
ATOM 4410 C CA . LEU B 1 150 ? 5.02 -9.625 3.355 1 98.56 150 LEU B CA 1
ATOM 4411 C C . LEU B 1 150 ? 3.768 -9.359 4.188 1 98.56 150 LEU B C 1
ATOM 4413 O O . LEU B 1 150 ? 2.65 -9.625 3.738 1 98.56 150 LEU B O 1
ATOM 4417 N N . ILE B 1 151 ? 3.965 -8.789 5.34 1 97.94 151 ILE B N 1
ATOM 4418 C CA . ILE B 1 151 ? 2.855 -8.5 6.242 1 97.94 151 ILE B CA 1
ATOM 4419 C C . ILE B 1 151 ? 1.938 -7.453 5.609 1 97.94 151 ILE B C 1
ATOM 4421 O O . ILE B 1 151 ? 0.736 -7.684 5.461 1 97.94 151 ILE B O 1
ATOM 4425 N N . ARG B 1 152 ? 2.477 -6.355 5.18 1 97.25 152 ARG B N 1
ATOM 4426 C CA . ARG B 1 152 ? 1.702 -5.246 4.629 1 97.25 152 ARG B CA 1
ATOM 4427 C C . ARG B 1 152 ? 0.979 -5.664 3.354 1 97.25 152 ARG B C 1
ATOM 4429 O O . ARG B 1 152 ? -0.19 -5.328 3.158 1 97.25 152 ARG B O 1
ATOM 4436 N N . SER B 1 153 ? 1.691 -6.336 2.521 1 98.06 153 SER B N 1
ATOM 4437 C CA . SER B 1 153 ? 1.131 -6.766 1.245 1 98.06 153 SER B CA 1
ATOM 4438 C C . SER B 1 153 ? -0.02 -7.746 1.448 1 98.06 153 SER B C 1
ATOM 4440 O O . SER B 1 153 ? -0.984 -7.746 0.681 1 98.06 153 SER B O 1
ATOM 4442 N N . THR B 1 154 ? 0.068 -8.57 2.461 1 98.25 154 THR B N 1
ATOM 4443 C CA . THR B 1 154 ? -1.01 -9.508 2.766 1 98.25 154 THR B CA 1
ATOM 4444 C C . THR B 1 154 ? -2.24 -8.766 3.281 1 98.25 154 THR B C 1
ATOM 4446 O O . THR B 1 154 ? -3.371 -9.117 2.939 1 98.25 154 THR B O 1
ATOM 4449 N N . LEU B 1 155 ? -2.018 -7.754 4.039 1 97.81 155 LEU B N 1
ATOM 4450 C CA . LEU B 1 155 ? -3.121 -6.914 4.488 1 97.81 155 LEU B CA 1
ATOM 4451 C C . LEU B 1 155 ? -3.789 -6.215 3.311 1 97.81 155 LEU B C 1
ATOM 4453 O O . LEU B 1 155 ? -5.02 -6.164 3.23 1 97.81 155 LEU B O 1
ATOM 4457 N N . ASP B 1 156 ? -2.951 -5.68 2.426 1 97.75 156 ASP B N 1
ATOM 4458 C CA . ASP B 1 156 ? -3.475 -5.066 1.209 1 97.75 156 ASP B CA 1
ATOM 4459 C C . ASP B 1 156 ? -4.344 -6.047 0.429 1 97.75 156 ASP B C 1
ATOM 4461 O O . ASP B 1 156 ? -5.441 -5.699 -0.009 1 97.75 156 ASP B O 1
ATOM 4465 N N . PHE B 1 157 ? -3.834 -7.195 0.318 1 98.06 157 PHE B N 1
ATOM 4466 C CA . PHE B 1 157 ? -4.52 -8.219 -0.462 1 98.06 157 PHE B CA 1
ATOM 4467 C C . PHE B 1 157 ? -5.91 -8.492 0.106 1 98.06 157 PHE B C 1
ATOM 4469 O O . PHE B 1 157 ? -6.887 -8.555 -0.64 1 98.06 157 PHE B O 1
ATOM 4476 N N . PHE B 1 158 ? -5.996 -8.672 1.389 1 98.06 158 PHE B N 1
ATOM 4477 C CA . PHE B 1 158 ? -7.277 -8.922 2.039 1 98.06 158 PHE B CA 1
ATOM 4478 C C . PHE B 1 158 ? -8.273 -7.816 1.721 1 98.06 158 PHE B C 1
ATOM 4480 O O . PHE B 1 158 ? -9.414 -8.086 1.337 1 98.06 158 PHE B O 1
ATOM 4487 N N . GLU B 1 159 ? -7.812 -6.613 1.913 1 97.62 159 GLU B N 1
ATOM 4488 C CA . GLU B 1 159 ? -8.711 -5.496 1.665 1 97.62 159 GLU B CA 1
ATOM 4489 C C . GLU B 1 159 ? -9.055 -5.379 0.182 1 97.62 159 GLU B C 1
ATOM 4491 O O . GLU B 1 159 ? -10.172 -4.992 -0.175 1 97.62 159 GLU B O 1
ATOM 4496 N N . GLY B 1 160 ? -8.055 -5.613 -0.697 1 96.69 160 GLY B N 1
ATOM 4497 C CA . GLY B 1 160 ? -8.336 -5.66 -2.123 1 96.69 160 GLY B CA 1
ATOM 4498 C C . GLY B 1 160 ? -9.422 -6.66 -2.482 1 96.69 160 GLY B C 1
ATOM 4499 O O . GLY B 1 160 ? -10.297 -6.371 -3.297 1 96.69 160 GLY B O 1
ATOM 4500 N N . CYS B 1 161 ? -9.375 -7.844 -1.881 1 96.25 161 CYS B N 1
ATOM 4501 C CA . CYS B 1 161 ? -10.398 -8.859 -2.109 1 96.25 161 CYS B CA 1
ATOM 4502 C C . CYS B 1 161 ? -11.758 -8.391 -1.597 1 96.25 161 CYS B C 1
ATOM 4504 O O . CYS B 1 161 ? -12.789 -8.688 -2.201 1 96.25 161 CYS B O 1
ATOM 4506 N N . TRP B 1 162 ? -11.711 -7.672 -0.448 1 96.38 162 TRP B N 1
ATOM 4507 C CA . TRP B 1 162 ? -12.93 -7.082 0.097 1 96.38 162 TRP B CA 1
ATOM 4508 C C . TRP B 1 162 ? -13.586 -6.164 -0.922 1 96.38 162 TRP B C 1
ATOM 4510 O O . TRP B 1 162 ? -14.797 -6.262 -1.165 1 96.38 162 TRP B O 1
ATOM 4520 N N . ILE B 1 163 ? -12.852 -5.316 -1.57 1 96.19 163 ILE B N 1
ATOM 4521 C CA . ILE B 1 163 ? -13.344 -4.383 -2.574 1 96.19 163 ILE B CA 1
ATOM 4522 C C . ILE B 1 163 ? -13.859 -5.152 -3.789 1 96.19 163 ILE B C 1
ATOM 4524 O O . ILE B 1 163 ? -14.938 -4.852 -4.312 1 96.19 163 ILE B O 1
ATOM 4528 N N . GLU B 1 164 ? -13.164 -6.141 -4.223 1 93 164 GLU B N 1
ATOM 4529 C CA . GLU B 1 164 ? -13.469 -6.875 -5.449 1 93 164 GLU B CA 1
ATOM 4530 C C . GLU B 1 164 ? -14.812 -7.582 -5.352 1 93 164 GLU B C 1
ATOM 4532 O O . GLU B 1 164 ? -15.469 -7.836 -6.367 1 93 164 GLU B O 1
ATOM 4537 N N . GLN B 1 165 ? -15.227 -7.895 -4.211 1 91.19 165 GLN B N 1
ATOM 4538 C CA . GLN B 1 165 ? -16.484 -8.609 -4.012 1 91.19 165 GLN B CA 1
ATOM 4539 C C . GLN B 1 165 ? -17.672 -7.777 -4.48 1 91.19 165 GLN B C 1
ATOM 4541 O O . GLN B 1 165 ? -18.766 -8.312 -4.723 1 91.19 165 GLN B O 1
ATOM 4546 N N . TYR B 1 166 ? -17.453 -6.531 -4.684 1 92.31 166 TYR B N 1
ATOM 4547 C CA . TYR B 1 166 ? -18.531 -5.645 -5.098 1 92.31 166 TYR B CA 1
ATOM 4548 C C . TYR B 1 166 ? -18.594 -5.531 -6.617 1 92.31 166 TYR B C 1
ATOM 4550 O O . TYR B 1 166 ? -19.406 -4.785 -7.156 1 92.31 166 TYR B O 1
ATOM 4558 N N . ASN B 1 167 ? -17.734 -6.25 -7.312 1 90.88 167 ASN B N 1
ATOM 4559 C CA . ASN B 1 167 ? -17.672 -6.211 -8.773 1 90.88 167 ASN B CA 1
ATOM 4560 C C . ASN B 1 167 ? -17.703 -4.781 -9.297 1 90.88 167 ASN B C 1
ATOM 4562 O O . ASN B 1 167 ? -18.453 -4.461 -10.219 1 90.88 167 ASN B O 1
ATOM 4566 N N . PHE B 1 168 ? -16.969 -3.963 -8.609 1 94.25 168 PHE B N 1
ATOM 4567 C CA . PHE B 1 168 ? -16.891 -2.533 -8.883 1 94.25 168 PHE B CA 1
ATOM 4568 C C . PHE B 1 168 ? -15.719 -2.225 -9.812 1 94.25 168 PHE B C 1
ATOM 4570 O O . PHE B 1 168 ? -14.578 -2.59 -9.516 1 94.25 168 PHE B O 1
ATOM 4577 N N . HIS B 1 169 ? -15.914 -1.518 -10.914 1 94.25 169 HIS B N 1
ATOM 4578 C CA . HIS B 1 169 ? -14.883 -1.26 -11.914 1 94.25 169 HIS B CA 1
ATOM 4579 C C . HIS B 1 169 ? -14.312 0.144 -11.766 1 94.25 169 HIS B C 1
ATOM 4581 O O . HIS B 1 169 ? -13.469 0.563 -12.57 1 94.25 169 HIS B O 1
ATOM 4587 N N . GLY B 1 170 ? -14.711 0.868 -10.68 1 95.25 170 GLY B N 1
ATOM 4588 C CA . GLY B 1 170 ? -14.406 2.285 -10.578 1 95.25 170 GLY B CA 1
ATOM 4589 C C . GLY B 1 170 ? -15.422 3.168 -11.273 1 95.25 170 GLY B C 1
ATOM 4590 O O . GLY B 1 170 ? -16.094 2.732 -12.219 1 95.25 170 GLY B O 1
ATOM 4591 N N . PHE B 1 171 ? -15.625 4.344 -10.773 1 96.75 171 PHE B N 1
ATOM 4592 C CA . PHE B 1 171 ? -16.484 5.301 -11.453 1 96.75 171 PHE B CA 1
ATOM 4593 C C . PHE B 1 171 ? -15.82 5.832 -12.711 1 96.75 171 PHE B C 1
ATOM 4595 O O . PHE B 1 171 ? -14.594 5.938 -12.773 1 96.75 171 PHE B O 1
ATOM 4602 N N . PRO B 1 172 ? -16.656 6.164 -13.734 1 95.69 172 PRO B N 1
ATOM 4603 C CA . PRO B 1 172 ? -16.062 6.879 -14.867 1 95.69 172 PRO B CA 1
ATOM 4604 C C . PRO B 1 172 ? -15.32 8.141 -14.453 1 95.69 172 PRO B C 1
ATOM 4606 O O . PRO B 1 172 ? -15.836 8.945 -13.672 1 95.69 172 PRO B O 1
ATOM 4609 N N . GLY B 1 173 ? -14.031 8.281 -14.891 1 94.69 173 GLY B N 1
ATOM 4610 C CA . GLY B 1 173 ? -13.219 9.438 -14.539 1 94.69 173 GLY B CA 1
ATOM 4611 C C . GLY B 1 173 ? -12.266 9.164 -13.391 1 94.69 173 GLY B C 1
ATOM 4612 O O . GLY B 1 173 ? -11.359 9.961 -13.133 1 94.69 173 GLY B O 1
ATOM 4613 N N . SER B 1 174 ? -12.461 8.039 -12.68 1 95.38 174 SER B N 1
ATOM 4614 C CA . SER B 1 174 ? -11.57 7.691 -11.578 1 95.38 174 SER B CA 1
ATOM 4615 C C . SER B 1 174 ? -10.328 6.953 -12.078 1 95.38 174 SER B C 1
ATOM 4617 O O . SER B 1 174 ? -10.164 5.762 -11.82 1 95.38 174 SER B O 1
ATOM 4619 N N . PHE B 1 175 ? -9.383 7.648 -12.617 1 95.12 175 PHE B N 1
ATOM 4620 C CA . PHE B 1 175 ? -8.234 7.07 -13.305 1 95.12 175 PHE B CA 1
ATOM 4621 C C . PHE B 1 175 ? -7.289 6.402 -12.312 1 95.12 175 PHE B C 1
ATOM 4623 O O . PHE B 1 175 ? -6.5 5.531 -12.688 1 95.12 175 PHE B O 1
ATOM 4630 N N . ASP B 1 176 ? -7.41 6.746 -11.07 1 95.19 176 ASP B N 1
ATOM 4631 C CA . ASP B 1 176 ? -6.516 6.203 -10.055 1 95.19 176 ASP B CA 1
ATOM 4632 C C . ASP B 1 176 ? -7.012 4.852 -9.547 1 95.19 176 ASP B C 1
ATOM 4634 O O . ASP B 1 176 ? -6.238 4.062 -9.008 1 95.19 176 ASP B O 1
ATOM 4638 N N . TYR B 1 177 ? -8.281 4.508 -9.766 1 97 177 TYR B N 1
ATOM 4639 C CA . TYR B 1 177 ? -8.922 3.367 -9.125 1 97 177 TYR B CA 1
ATOM 4640 C C . TYR B 1 177 ? -8.352 2.053 -9.641 1 97 177 TYR B C 1
ATOM 4642 O O . TYR B 1 177 ? -8.008 1.169 -8.852 1 97 177 TYR B O 1
ATOM 4650 N N . PRO B 1 178 ? -8.18 1.87 -11.008 1 97.12 178 PRO B N 1
ATOM 4651 C CA . PRO B 1 178 ? -7.691 0.571 -11.477 1 97.12 178 PRO B CA 1
ATOM 4652 C C . PRO B 1 178 ? -6.324 0.21 -10.906 1 97.12 178 PRO B C 1
ATOM 4654 O O . PRO B 1 178 ? -6.129 -0.91 -10.422 1 97.12 178 PRO B O 1
ATOM 4657 N N . GLY B 1 179 ? -5.398 1.159 -10.945 1 96.56 179 GLY B N 1
ATOM 4658 C CA . GLY B 1 179 ? -4.078 0.913 -10.398 1 96.56 179 GLY B CA 1
ATOM 4659 C C . GLY B 1 179 ? -4.086 0.699 -8.891 1 96.56 179 GLY B C 1
ATOM 4660 O O . GLY B 1 179 ? -3.371 -0.165 -8.383 1 96.56 179 GLY B O 1
ATOM 4661 N N . PHE B 1 180 ? -4.953 1.473 -8.211 1 97.25 180 PHE B N 1
ATOM 4662 C CA . PHE B 1 180 ? -5.117 1.347 -6.77 1 97.25 180 PHE B CA 1
ATOM 4663 C C . PHE B 1 180 ? -5.559 -0.064 -6.395 1 97.25 180 PHE B C 1
ATOM 4665 O O . PHE B 1 180 ? -4.914 -0.727 -5.578 1 97.25 180 PHE B O 1
ATOM 4672 N N . LEU B 1 181 ? -6.613 -0.526 -6.992 1 97.5 181 LEU B N 1
ATOM 4673 C CA . LEU B 1 181 ? -7.152 -1.845 -6.672 1 97.5 181 LEU B CA 1
ATOM 4674 C C . LEU B 1 181 ? -6.148 -2.939 -7.02 1 97.5 181 LEU B C 1
ATOM 4676 O O . LEU B 1 181 ? -5.941 -3.869 -6.234 1 97.5 181 LEU B O 1
ATOM 4680 N N . ARG B 1 182 ? -5.512 -2.781 -8.141 1 96.88 182 ARG B N 1
ATOM 4681 C CA . ARG B 1 182 ? -4.637 -3.855 -8.594 1 96.88 182 ARG B CA 1
ATOM 4682 C C . ARG B 1 182 ? -3.381 -3.939 -7.734 1 96.88 182 ARG B C 1
ATOM 4684 O O . ARG B 1 182 ? -2.863 -5.031 -7.488 1 96.88 182 ARG B O 1
ATOM 4691 N N . ARG B 1 183 ? -2.867 -2.846 -7.285 1 96.19 183 ARG B N 1
ATOM 4692 C CA . ARG B 1 183 ? -1.732 -2.869 -6.367 1 96.19 183 ARG B CA 1
ATOM 4693 C C . ARG B 1 183 ? -2.104 -3.541 -5.051 1 96.19 183 ARG B C 1
ATOM 4695 O O . ARG B 1 183 ? -1.278 -4.227 -4.441 1 96.19 183 ARG B O 1
ATOM 4702 N N . MET B 1 184 ? -3.316 -3.377 -4.633 1 96.38 184 MET B N 1
ATOM 4703 C CA . MET B 1 184 ? -3.762 -3.959 -3.371 1 96.38 184 MET B CA 1
ATOM 4704 C C . MET B 1 184 ? -3.912 -5.473 -3.49 1 96.38 184 MET B C 1
ATOM 4706 O O . MET B 1 184 ? -3.521 -6.211 -2.588 1 96.38 184 MET B O 1
ATOM 4710 N N . ASN B 1 185 ? -4.484 -5.883 -4.551 1 95.06 185 ASN B N 1
ATOM 4711 C CA . ASN B 1 185 ? -4.824 -7.301 -4.605 1 95.06 185 ASN B CA 1
ATOM 4712 C C . ASN B 1 185 ? -3.809 -8.094 -5.422 1 95.06 185 ASN B C 1
ATOM 4714 O O . ASN B 1 185 ? -4.004 -9.281 -5.684 1 95.06 185 ASN B O 1
ATOM 4718 N N . GLY B 1 186 ? -2.695 -7.461 -5.82 1 95.69 186 GLY B N 1
ATOM 4719 C CA . GLY B 1 186 ? -1.73 -8.109 -6.699 1 95.69 186 GLY B CA 1
ATOM 4720 C C . GLY B 1 186 ? -0.634 -8.836 -5.941 1 95.69 186 GLY B C 1
ATOM 4721 O O . GLY B 1 186 ? 0.085 -9.656 -6.52 1 95.69 186 GLY B O 1
ATOM 4722 N N . LEU B 1 187 ? -0.369 -8.516 -4.707 1 97.81 187 LEU B N 1
ATOM 4723 C CA . LEU B 1 187 ? 0.629 -9.148 -3.85 1 97.81 187 LEU B CA 1
ATOM 4724 C C . LEU B 1 187 ? 2.039 -8.828 -4.332 1 97.81 187 LEU B C 1
ATOM 4726 O O . LEU B 1 187 ? 2.963 -9.617 -4.133 1 97.81 187 LEU B O 1
ATOM 4730 N N . GLY B 1 188 ? 2.211 -7.75 -5.016 1 97.25 188 GLY B N 1
ATOM 4731 C CA . GLY B 1 188 ? 3.502 -7.383 -5.578 1 97.25 188 GLY B CA 1
ATOM 4732 C C . GLY B 1 188 ? 4.594 -7.258 -4.535 1 97.25 188 GLY B C 1
ATOM 4733 O O . GLY B 1 188 ? 5.727 -7.691 -4.758 1 97.25 188 GLY B O 1
ATOM 4734 N N . HIS B 1 189 ? 4.27 -6.703 -3.387 1 97.88 189 HIS B N 1
ATOM 4735 C CA . HIS B 1 189 ? 5.273 -6.504 -2.348 1 97.88 189 HIS B CA 1
ATOM 4736 C C . HIS B 1 189 ? 5.602 -7.812 -1.639 1 97.88 189 HIS B C 1
ATOM 4738 O O . HIS B 1 189 ? 6.734 -8.023 -1.202 1 97.88 189 HIS B O 1
ATOM 4744 N N . CYS B 1 190 ? 4.605 -8.664 -1.549 1 98.12 190 CYS B N 1
ATOM 4745 C CA . CYS B 1 190 ? 4.836 -9.992 -0.984 1 98.12 190 CYS B CA 1
ATOM 4746 C C . CYS B 1 190 ? 5.805 -10.789 -1.848 1 98.12 190 CYS B C 1
ATOM 4748 O O . CYS B 1 190 ? 6.754 -11.391 -1.334 1 98.12 190 CYS B O 1
ATOM 4750 N N . VAL B 1 191 ? 5.539 -10.742 -3.094 1 98.31 191 VAL B N 1
ATOM 4751 C CA . VAL B 1 191 ? 6.391 -11.461 -4.039 1 98.31 191 VAL B CA 1
ATOM 4752 C C . VAL B 1 191 ? 7.781 -10.828 -4.059 1 98.31 191 VAL B C 1
ATOM 4754 O O . VAL B 1 191 ? 8.789 -11.523 -3.912 1 98.31 191 VAL B O 1
ATOM 4757 N N . GLY B 1 192 ? 7.844 -9.531 -4.188 1 98.19 192 GLY B N 1
ATOM 4758 C CA . GLY B 1 192 ? 9.125 -8.852 -4.207 1 98.19 192 GLY B CA 1
ATOM 4759 C C . GLY B 1 192 ? 9.945 -9.094 -2.953 1 98.19 192 GLY B C 1
ATOM 4760 O O . GLY B 1 192 ? 11.164 -9.289 -3.027 1 98.19 192 GLY B O 1
ATOM 4761 N N . GLY B 1 193 ? 9.266 -9.117 -1.818 1 98.44 193 GLY B N 1
ATOM 4762 C CA . GLY B 1 193 ? 9.953 -9.289 -0.548 1 98.44 193 GLY B CA 1
ATOM 4763 C C . GLY B 1 193 ? 10.375 -10.727 -0.29 1 98.44 193 GLY B C 1
ATOM 4764 O O . GLY B 1 193 ? 11.328 -10.977 0.452 1 98.44 193 GLY B O 1
ATOM 4765 N N . SER B 1 194 ? 9.727 -11.695 -0.934 1 98.75 194 SER B N 1
ATOM 4766 C CA . SER B 1 194 ? 9.961 -13.102 -0.627 1 98.75 194 SER B CA 1
ATOM 4767 C C . SER B 1 194 ? 11.055 -13.688 -1.516 1 98.75 194 SER B C 1
ATOM 4769 O O . SER B 1 194 ? 11.336 -14.883 -1.453 1 98.75 194 SER B O 1
ATOM 4771 N N . LEU B 1 195 ? 11.695 -12.82 -2.299 1 98.62 195 LEU B N 1
ATOM 4772 C CA . LEU B 1 195 ? 12.773 -13.281 -3.17 1 98.62 195 LEU B CA 1
ATOM 4773 C C . LEU B 1 195 ? 14.109 -13.281 -2.436 1 98.62 195 LEU B C 1
ATOM 4775 O O . LEU B 1 195 ? 15.102 -13.82 -2.936 1 98.62 195 LEU B O 1
ATOM 4779 N N . TRP B 1 196 ? 14.125 -12.742 -1.165 1 98.75 196 TRP B N 1
ATOM 4780 C CA . TRP B 1 196 ? 15.414 -12.445 -0.551 1 98.75 196 TRP B CA 1
ATOM 4781 C C . TRP B 1 196 ? 15.516 -13.078 0.831 1 98.75 196 TRP B C 1
ATOM 4783 O O . TRP B 1 196 ? 15.625 -12.375 1.838 1 98.75 196 TRP B O 1
ATOM 4793 N N . PRO B 1 197 ? 15.531 -14.422 0.865 1 98.75 197 PRO B N 1
ATOM 4794 C CA . PRO B 1 197 ? 15.695 -15.062 2.172 1 98.75 197 PRO B CA 1
ATOM 4795 C C . PRO B 1 197 ? 17.031 -14.719 2.834 1 98.75 197 PRO B C 1
ATOM 4797 O O . PRO B 1 197 ? 18.047 -14.57 2.146 1 98.75 197 PRO B O 1
ATOM 4800 N N . LYS B 1 198 ? 17 -14.648 4.141 1 97.88 198 LYS B N 1
ATOM 4801 C CA . LYS B 1 198 ? 18.172 -14.227 4.898 1 97.88 198 LYS B CA 1
ATOM 4802 C C . LYS B 1 198 ? 19.297 -15.242 4.777 1 97.88 198 LYS B C 1
ATOM 4804 O O . LYS B 1 198 ? 20.469 -14.922 5.031 1 97.88 198 LYS B O 1
ATOM 4809 N N . GLU B 1 199 ? 19 -16.469 4.406 1 97.25 199 GLU B N 1
ATOM 4810 C CA . GLU B 1 199 ? 20.016 -17.5 4.191 1 97.25 199 GLU B CA 1
ATOM 4811 C C . GLU B 1 199 ? 20.906 -17.156 3.014 1 97.25 199 GLU B C 1
ATOM 4813 O O . GLU B 1 199 ? 22.078 -17.562 2.967 1 97.25 199 GLU B O 1
ATOM 4818 N N . ASN B 1 200 ? 20.422 -16.359 2.104 1 97.19 200 ASN B N 1
ATOM 4819 C CA . ASN B 1 200 ? 21.141 -16.047 0.875 1 97.19 200 ASN B CA 1
ATOM 4820 C C . ASN B 1 200 ? 21.547 -14.578 0.819 1 97.19 200 ASN B C 1
ATOM 4822 O O . ASN B 1 200 ? 22.516 -14.227 0.129 1 97.19 200 ASN B O 1
ATOM 4826 N N . PHE B 1 201 ? 20.766 -13.742 1.511 1 97.81 201 PHE B N 1
ATOM 4827 C CA . PHE B 1 201 ? 21 -12.305 1.375 1 97.81 201 PHE B CA 1
ATOM 4828 C C . PHE B 1 201 ? 20.969 -11.625 2.736 1 97.81 201 PHE B C 1
ATOM 4830 O O . PHE B 1 201 ? 20.094 -11.891 3.557 1 97.81 201 PHE B O 1
ATOM 4837 N N . ASN B 1 202 ? 21.953 -10.812 2.955 1 96.81 202 ASN B N 1
ATOM 4838 C CA . ASN B 1 202 ? 21.906 -9.844 4.047 1 96.81 202 ASN B CA 1
ATOM 4839 C C . ASN B 1 202 ? 21.156 -8.586 3.645 1 96.81 202 ASN B C 1
ATOM 4841 O O . ASN B 1 202 ? 21.656 -7.758 2.883 1 96.81 202 ASN B O 1
ATOM 4845 N N . GLU B 1 203 ? 19.938 -8.398 4.152 1 95 203 GLU B N 1
ATOM 4846 C CA . GLU B 1 203 ? 19.078 -7.332 3.662 1 95 203 GLU B CA 1
ATOM 4847 C C . GLU B 1 203 ? 19.672 -5.957 3.953 1 95 203 GLU B C 1
ATOM 4849 O O . GLU B 1 203 ? 19.453 -5.012 3.193 1 95 203 GLU B O 1
ATOM 4854 N N . GLN B 1 204 ? 20.438 -5.812 5.055 1 95.5 204 GLN B N 1
ATOM 4855 C CA . GLN B 1 204 ? 21.062 -4.523 5.336 1 95.5 204 GLN B CA 1
ATOM 4856 C C . GLN B 1 204 ? 22.141 -4.195 4.305 1 95.5 204 GLN B C 1
ATOM 4858 O O . GLN B 1 204 ? 22.25 -3.049 3.867 1 95.5 204 GLN B O 1
ATOM 4863 N N . GLU B 1 205 ? 22.875 -5.199 3.9 1 96.44 205 GLU B N 1
ATOM 4864 C CA . GLU B 1 205 ? 23.938 -5.023 2.902 1 96.44 205 GLU B CA 1
ATOM 4865 C C . GLU B 1 205 ? 23.344 -4.738 1.524 1 96.44 205 GLU B C 1
ATOM 4867 O O . GLU B 1 205 ? 23.906 -3.963 0.749 1 96.44 205 GLU B O 1
ATOM 4872 N N . HIS B 1 206 ? 22.219 -5.371 1.211 1 97.38 206 HIS B N 1
ATOM 4873 C CA . HIS B 1 206 ? 21.609 -5.258 -0.112 1 97.38 206 HIS B CA 1
ATOM 4874 C C . HIS B 1 206 ? 20.312 -4.461 -0.057 1 97.38 206 HIS B C 1
ATOM 4876 O O . HIS B 1 206 ? 19.406 -4.684 -0.869 1 97.38 206 HIS B O 1
ATOM 4882 N N . PHE B 1 207 ? 20.25 -3.529 0.881 1 97.62 207 PHE B N 1
ATOM 4883 C CA . PHE B 1 207 ? 19 -2.844 1.194 1 97.62 207 PHE B CA 1
ATOM 4884 C C . PHE B 1 207 ? 18.453 -2.123 -0.032 1 97.62 207 PHE B C 1
ATOM 4886 O O . PHE B 1 207 ? 17.266 -2.232 -0.348 1 97.62 207 PHE B O 1
ATOM 4893 N N . LEU B 1 208 ? 19.25 -1.418 -0.74 1 97.25 208 LEU B N 1
ATOM 4894 C CA . LEU B 1 208 ? 18.797 -0.579 -1.846 1 97.25 208 LEU B CA 1
ATOM 4895 C C . LEU B 1 208 ? 18.375 -1.43 -3.041 1 97.25 208 LEU B C 1
ATOM 4897 O O . LEU B 1 208 ? 17.375 -1.134 -3.703 1 97.25 208 LEU B O 1
ATOM 4901 N N . GLU B 1 209 ? 19.094 -2.48 -3.326 1 97.75 209 GLU B N 1
ATOM 4902 C CA . GLU B 1 209 ? 18.719 -3.398 -4.402 1 97.75 209 GLU B CA 1
ATOM 4903 C C . GLU B 1 209 ? 17.406 -4.109 -4.098 1 97.75 209 GLU B C 1
ATOM 4905 O O . GLU B 1 209 ? 16.547 -4.234 -4.973 1 97.75 209 GLU B O 1
ATOM 4910 N N . ILE B 1 210 ? 17.266 -4.562 -2.855 1 98.06 210 ILE B N 1
ATOM 4911 C CA . ILE B 1 210 ? 16.047 -5.258 -2.436 1 98.06 210 ILE B CA 1
ATOM 4912 C C . ILE B 1 210 ? 14.859 -4.305 -2.518 1 98.06 210 ILE B C 1
ATOM 4914 O O . ILE B 1 210 ? 13.805 -4.66 -3.061 1 98.06 210 ILE B O 1
ATOM 4918 N N . THR B 1 211 ? 15.062 -3.08 -2.033 1 98.19 211 THR B N 1
ATOM 4919 C CA . THR B 1 211 ? 14.008 -2.072 -2.1 1 98.19 211 THR B CA 1
ATOM 4920 C C . THR B 1 211 ? 13.602 -1.81 -3.547 1 98.19 211 THR B C 1
ATOM 4922 O O . THR B 1 211 ? 12.414 -1.748 -3.863 1 98.19 211 THR B O 1
ATOM 4925 N N . SER B 1 212 ? 14.555 -1.674 -4.402 1 97.56 212 SER B N 1
ATOM 4926 C CA . SER B 1 212 ? 14.289 -1.414 -5.812 1 97.56 212 SER B CA 1
ATOM 4927 C C . SER B 1 212 ? 13.562 -2.59 -6.465 1 97.56 212 SER B C 1
ATOM 4929 O O . SER B 1 212 ? 12.664 -2.395 -7.289 1 97.56 212 SER B O 1
ATOM 4931 N N . ALA B 1 213 ? 13.953 -3.779 -6.125 1 97.69 213 ALA B N 1
ATOM 4932 C CA . ALA B 1 213 ? 13.305 -4.973 -6.672 1 97.69 213 ALA B CA 1
ATOM 4933 C C . ALA B 1 213 ? 11.844 -5.055 -6.234 1 97.69 213 ALA B C 1
ATOM 4935 O O . ALA B 1 213 ? 10.977 -5.398 -7.035 1 97.69 213 ALA B O 1
ATOM 4936 N N . ILE B 1 214 ? 11.586 -4.773 -4.98 1 98.25 214 ILE B N 1
ATOM 4937 C CA . ILE B 1 214 ? 10.227 -4.781 -4.461 1 98.25 214 ILE B CA 1
ATOM 4938 C C . ILE B 1 214 ? 9.391 -3.734 -5.191 1 98.25 214 ILE B C 1
ATOM 4940 O O . ILE B 1 214 ? 8.258 -4.008 -5.594 1 98.25 214 ILE B O 1
ATOM 4944 N N . ALA B 1 215 ? 9.961 -2.559 -5.395 1 97.69 215 ALA B N 1
ATOM 4945 C CA . ALA B 1 215 ? 9.281 -1.494 -6.121 1 97.69 215 ALA B CA 1
ATOM 4946 C C . ALA B 1 215 ? 8.914 -1.942 -7.535 1 97.69 215 ALA B C 1
ATOM 4948 O O . ALA B 1 215 ? 7.809 -1.688 -8.008 1 97.69 215 ALA B O 1
ATOM 4949 N N . GLN B 1 216 ? 9.805 -2.633 -8.172 1 96.75 216 GLN B N 1
ATOM 4950 C CA . GLN B 1 216 ? 9.578 -3.09 -9.539 1 96.75 216 GLN B CA 1
ATOM 4951 C C . GLN B 1 216 ? 8.555 -4.223 -9.578 1 96.75 216 GLN B C 1
ATOM 4953 O O . GLN B 1 216 ? 7.695 -4.262 -10.453 1 96.75 216 GLN B O 1
ATOM 4958 N N . MET B 1 217 ? 8.609 -5.082 -8.625 1 97.44 217 MET B N 1
ATOM 4959 C CA . MET B 1 217 ? 7.75 -6.258 -8.594 1 97.44 217 MET B CA 1
ATOM 4960 C C . MET B 1 217 ? 6.305 -5.867 -8.289 1 97.44 217 MET B C 1
ATOM 4962 O O . MET B 1 217 ? 5.375 -6.605 -8.617 1 97.44 217 MET B O 1
ATOM 4966 N N . GLU B 1 218 ? 6.129 -4.715 -7.648 1 97.31 218 GLU B N 1
ATOM 4967 C CA . GLU B 1 218 ? 4.785 -4.215 -7.387 1 97.31 218 GLU B CA 1
ATOM 4968 C C . GLU B 1 218 ? 3.928 -4.25 -8.648 1 97.31 218 GLU B C 1
ATOM 4970 O O . GLU B 1 218 ? 2.74 -4.578 -8.594 1 97.31 218 GLU B O 1
ATOM 4975 N N . ASN B 1 219 ? 4.574 -3.939 -9.758 1 96.25 219 ASN B N 1
ATOM 4976 C CA . ASN B 1 219 ? 3.83 -3.828 -11.008 1 96.25 219 ASN B CA 1
ATOM 4977 C C . ASN B 1 219 ? 4.121 -5 -11.938 1 96.25 219 ASN B C 1
ATOM 4979 O O . ASN B 1 219 ? 3.197 -5.594 -12.5 1 96.25 219 ASN B O 1
ATOM 4983 N N . TRP B 1 220 ? 5.367 -5.375 -12.062 1 97.31 220 TRP B N 1
ATOM 4984 C CA . TRP B 1 220 ? 5.762 -6.305 -13.117 1 97.31 220 TRP B CA 1
ATOM 4985 C C . TRP B 1 220 ? 5.008 -7.625 -12.992 1 97.31 220 TRP B C 1
ATOM 4987 O O . TRP B 1 220 ? 4.371 -8.078 -13.945 1 97.31 220 TRP B O 1
ATOM 4997 N N . MET B 1 221 ? 5.113 -8.234 -11.875 1 96.94 221 MET B N 1
ATOM 4998 C CA . MET B 1 221 ? 4.504 -9.555 -11.719 1 96.94 221 MET B CA 1
ATOM 4999 C C . MET B 1 221 ? 2.992 -9.484 -11.906 1 96.94 221 MET B C 1
ATOM 5001 O O . MET B 1 221 ? 2.393 -10.383 -12.492 1 96.94 221 MET B O 1
ATOM 5005 N N . VAL B 1 222 ? 2.41 -8.438 -11.422 1 96.38 222 VAL B N 1
ATOM 5006 C CA . VAL B 1 222 ? 0.964 -8.25 -11.492 1 96.38 222 VAL B CA 1
ATOM 5007 C C . VAL B 1 222 ? 0.537 -8.039 -12.945 1 96.38 222 VAL B C 1
ATOM 5009 O O . VAL B 1 222 ? -0.446 -8.633 -13.398 1 96.38 222 VAL B O 1
ATOM 5012 N N . TRP B 1 223 ? 1.278 -7.254 -13.648 1 97.12 223 TRP B N 1
ATOM 5013 C CA . TRP B 1 223 ? 0.946 -6.941 -15.039 1 97.12 223 TRP B CA 1
ATOM 5014 C C . TRP B 1 223 ? 1.172 -8.148 -15.938 1 97.12 223 TRP B C 1
ATOM 5016 O O . TRP B 1 223 ? 0.39 -8.398 -16.859 1 97.12 223 TRP B O 1
ATOM 5026 N N . VAL B 1 224 ? 2.195 -8.906 -15.656 1 97.25 224 VAL B N 1
ATOM 5027 C CA . VAL B 1 224 ? 2.418 -10.141 -16.406 1 97.25 224 VAL B CA 1
ATOM 5028 C C . VAL B 1 224 ? 1.259 -11.102 -16.156 1 97.25 224 VAL B C 1
ATOM 5030 O O . VAL B 1 224 ? 0.755 -11.727 -17.094 1 97.25 224 VAL B O 1
ATOM 5033 N N . ASN B 1 225 ? 0.871 -11.219 -14.922 1 96.25 225 ASN B N 1
ATOM 5034 C CA . ASN B 1 225 ? -0.277 -12.062 -14.609 1 96.25 225 ASN B CA 1
ATOM 5035 C C . ASN B 1 225 ? -1.519 -11.633 -15.383 1 96.25 225 ASN B C 1
ATOM 5037 O O . ASN B 1 225 ? -2.234 -12.477 -15.938 1 96.25 225 ASN B O 1
ATOM 5041 N N . ASP B 1 226 ? -1.778 -10.359 -15.414 1 94.88 226 ASP B N 1
ATOM 5042 C CA . ASP B 1 226 ? -2.98 -9.852 -16.078 1 94.88 226 ASP B CA 1
ATOM 5043 C C . ASP B 1 226 ? -2.91 -10.078 -17.578 1 94.88 226 ASP B C 1
ATOM 5045 O O . ASP B 1 226 ? -3.928 -10.359 -18.219 1 94.88 226 ASP B O 1
ATOM 5049 N N . LEU B 1 227 ? -1.734 -9.93 -18.109 1 94.69 227 LEU B N 1
ATOM 5050 C CA . LEU B 1 227 ? -1.553 -10.148 -19.547 1 94.69 227 LEU B CA 1
ATOM 5051 C C . LEU B 1 227 ? -1.738 -11.617 -19.906 1 94.69 227 LEU B C 1
ATOM 5053 O O . LEU B 1 227 ? -2.48 -11.953 -20.828 1 94.69 227 LEU B O 1
ATOM 5057 N N . MET B 1 228 ? -1.114 -12.477 -19.125 1 94.5 228 MET B N 1
ATOM 5058 C CA . MET B 1 228 ? -1.106 -13.906 -19.438 1 94.5 228 MET B CA 1
ATOM 5059 C C . MET B 1 228 ? -2.445 -14.539 -19.078 1 94.5 228 MET B C 1
ATOM 5061 O O . MET B 1 228 ? -2.816 -15.57 -19.641 1 94.5 228 MET B O 1
ATOM 5065 N N . SER B 1 229 ? -3.174 -13.945 -18.188 1 92.88 229 SER B N 1
ATOM 5066 C CA . SER B 1 229 ? -4.457 -14.508 -17.781 1 92.88 229 SER B CA 1
ATOM 5067 C C . SER B 1 229 ? -5.605 -13.891 -18.562 1 92.88 229 SER B C 1
ATOM 5069 O O . SER B 1 229 ? -6.773 -14.219 -18.344 1 92.88 229 SER B O 1
ATOM 5071 N N . PHE B 1 230 ? -5.305 -13.031 -19.469 1 92.19 230 PHE B N 1
ATOM 5072 C CA . PHE B 1 230 ? -6.336 -12.281 -20.188 1 92.19 230 PHE B CA 1
ATOM 5073 C C . PHE B 1 230 ? -7.309 -13.227 -20.875 1 92.19 230 PHE B C 1
ATOM 5075 O O . PHE B 1 230 ? -8.516 -13 -20.875 1 92.19 230 PHE B O 1
ATOM 5082 N N . TYR B 1 231 ? -6.824 -14.273 -21.484 1 91.25 231 TYR B N 1
ATOM 5083 C CA . TYR B 1 231 ? -7.668 -15.227 -22.203 1 91.25 231 TYR B CA 1
ATOM 5084 C C . TYR B 1 231 ? -8.648 -15.906 -21.25 1 91.25 231 TYR B C 1
ATOM 5086 O O . TYR B 1 231 ? -9.844 -16 -21.547 1 91.25 231 TYR B O 1
ATOM 5094 N N . LYS B 1 232 ? -8.125 -16.344 -20.141 1 89.62 232 LYS B N 1
ATOM 5095 C CA . LYS B 1 232 ? -8.961 -17 -19.141 1 89.62 232 LYS B CA 1
ATOM 5096 C C . LYS B 1 232 ? -10.062 -16.062 -18.656 1 89.62 232 LYS B C 1
ATOM 5098 O O . LYS B 1 232 ? -11.188 -16.5 -18.406 1 89.62 232 LYS B O 1
ATOM 5103 N N . GLU B 1 233 ? -9.766 -14.82 -18.5 1 86.06 233 GLU B N 1
ATOM 5104 C CA . GLU B 1 233 ? -10.664 -13.852 -17.875 1 86.06 233 GLU B CA 1
ATOM 5105 C C . GLU B 1 233 ? -11.633 -13.258 -18.891 1 86.06 233 GLU B C 1
ATOM 5107 O O . GLU B 1 233 ? -12.641 -12.664 -18.516 1 86.06 233 GLU B O 1
ATOM 5112 N N . PHE B 1 234 ? -11.359 -13.406 -20.094 1 84.38 234 PHE B N 1
ATOM 5113 C CA . PHE B 1 234 ? -12.133 -12.766 -21.156 1 84.38 234 PHE B CA 1
ATOM 5114 C C . PHE B 1 234 ? -13.586 -13.227 -21.125 1 84.38 234 PHE B C 1
ATOM 5116 O O . PHE B 1 234 ? -14.508 -12.422 -21.281 1 84.38 234 PHE B O 1
ATOM 5123 N N . ASP B 1 235 ? -13.844 -14.383 -20.844 1 76.06 235 ASP B N 1
ATOM 5124 C CA . ASP B 1 235 ? -15.211 -14.898 -20.891 1 76.06 235 ASP B CA 1
ATOM 5125 C C . ASP B 1 235 ? -15.727 -15.203 -19.484 1 76.06 235 ASP B C 1
ATOM 5127 O O . ASP B 1 235 ? -16.859 -15.648 -19.312 1 76.06 235 ASP B O 1
ATOM 5131 N N . ASP B 1 236 ? -14.922 -14.945 -18.516 1 72.31 236 ASP B N 1
ATOM 5132 C CA . ASP B 1 236 ? -15.297 -15.367 -17.172 1 72.31 236 ASP B CA 1
ATOM 5133 C C . ASP B 1 236 ? -16.109 -14.273 -16.469 1 72.31 236 ASP B C 1
ATOM 5135 O O . ASP B 1 236 ? -15.586 -13.18 -16.203 1 72.31 236 ASP B O 1
ATOM 5139 N N . PRO B 1 237 ? -17.281 -14.602 -16.203 1 63.09 237 PRO B N 1
ATOM 5140 C CA . PRO B 1 237 ? -18.109 -13.617 -15.508 1 63.09 237 PRO B CA 1
ATOM 5141 C C . PRO B 1 237 ? -17.531 -13.203 -14.148 1 63.09 237 PRO B C 1
ATOM 5143 O O . PRO B 1 237 ? -17.797 -12.094 -13.68 1 63.09 237 PRO B O 1
ATOM 5146 N N . ARG B 1 238 ? -16.828 -14.133 -13.508 1 59.19 238 ARG B N 1
ATOM 5147 C CA . ARG B 1 238 ? -16.328 -13.875 -12.164 1 59.19 238 ARG B CA 1
ATOM 5148 C C . ARG B 1 238 ? -15.148 -12.914 -12.195 1 59.19 238 ARG B C 1
ATOM 5150 O O . ARG B 1 238 ? -14.828 -12.281 -11.18 1 59.19 238 ARG B O 1
ATOM 5157 N N . ASP B 1 239 ? -14.57 -12.891 -13.336 1 61.12 239 ASP B N 1
ATOM 5158 C CA . ASP B 1 239 ? -13.344 -12.109 -13.43 1 61.12 239 ASP B CA 1
ATOM 5159 C C . ASP B 1 239 ? -13.586 -10.789 -14.148 1 61.12 239 ASP B C 1
ATOM 5161 O O . ASP B 1 239 ? -12.75 -10.344 -14.938 1 61.12 239 ASP B O 1
ATOM 5165 N N . GLN B 1 240 ? -14.633 -10.258 -13.664 1 65.75 240 GLN B N 1
ATOM 5166 C CA . GLN B 1 240 ? -15.086 -9.086 -14.398 1 65.75 240 GLN B CA 1
ATOM 5167 C C . GLN B 1 240 ? -14.352 -7.828 -13.93 1 65.75 240 GLN B C 1
ATOM 5169 O O . GLN B 1 240 ? -14.438 -6.781 -14.57 1 65.75 240 GLN B O 1
ATOM 5174 N N . THR B 1 241 ? -13.531 -7.992 -12.867 1 75.38 241 THR B N 1
ATOM 5175 C CA . THR B 1 241 ? -12.883 -6.777 -12.391 1 75.38 241 THR B CA 1
ATOM 5176 C C . THR B 1 241 ? -11.375 -6.828 -12.648 1 75.38 241 THR B C 1
ATOM 5178 O O . THR B 1 241 ? -10.578 -6.426 -11.805 1 75.38 241 THR B O 1
ATOM 5181 N N . SER B 1 242 ? -11.055 -7.262 -13.789 1 87 242 SER B N 1
ATOM 5182 C CA . SER B 1 242 ? -9.656 -7.25 -14.203 1 87 242 SER B CA 1
ATOM 5183 C C . SER B 1 242 ? -9.156 -5.828 -14.422 1 87 242 SER B C 1
ATOM 5185 O O . SER B 1 242 ? -9.961 -4.902 -14.586 1 87 242 SER B O 1
ATOM 5187 N N . LEU B 1 243 ? -7.863 -5.664 -14.375 1 94.38 243 LEU B N 1
ATOM 5188 C CA . LEU B 1 243 ? -7.238 -4.363 -14.602 1 94.38 243 LEU B CA 1
ATOM 5189 C C . LEU B 1 243 ? -7.672 -3.781 -15.945 1 94.38 243 LEU B C 1
ATOM 5191 O O . LEU B 1 243 ? -8.016 -2.6 -16.031 1 94.38 243 LEU B O 1
ATOM 5195 N N . VAL B 1 244 ? -7.715 -4.574 -16.969 1 93 244 VAL B N 1
ATOM 5196 C CA . VAL B 1 244 ? -8.062 -4.145 -18.312 1 93 244 VAL B CA 1
ATOM 5197 C C . VAL B 1 244 ? -9.5 -3.643 -18.344 1 93 244 VAL B C 1
ATOM 5199 O O . VAL B 1 244 ? -9.781 -2.578 -18.906 1 93 244 VAL B O 1
ATOM 5202 N N . LYS B 1 245 ? -10.406 -4.398 -17.75 1 92.75 245 LYS B N 1
ATOM 5203 C CA . LYS B 1 245 ? -11.805 -3.994 -17.734 1 92.75 245 LYS B CA 1
ATOM 5204 C C . LYS B 1 245 ? -12.008 -2.734 -16.891 1 92.75 245 LYS B C 1
ATOM 5206 O O . LYS B 1 245 ? -12.844 -1.893 -17.219 1 92.75 245 LYS B O 1
ATOM 5211 N N . ASN B 1 246 ? -11.266 -2.625 -15.805 1 95.44 246 ASN B N 1
ATOM 5212 C CA . ASN B 1 246 ? -11.344 -1.42 -14.984 1 95.44 246 ASN B CA 1
ATOM 5213 C C . ASN B 1 246 ? -10.875 -0.189 -15.758 1 95.44 246 ASN B C 1
ATOM 5215 O O . ASN B 1 246 ? -11.438 0.896 -15.602 1 95.44 246 ASN B O 1
ATOM 5219 N N . TYR B 1 247 ? -9.828 -0.329 -16.578 1 96.31 247 TYR B N 1
ATOM 5220 C CA . TYR B 1 247 ? -9.391 0.755 -17.453 1 96.31 247 TYR B CA 1
ATOM 5221 C C . TYR B 1 247 ? -10.508 1.188 -18.391 1 96.31 247 TYR B C 1
ATOM 5223 O O . TYR B 1 247 ? -10.742 2.385 -18.578 1 96.31 247 TYR B O 1
ATOM 5231 N N . VAL B 1 248 ? -11.172 0.194 -18.969 1 95.06 248 VAL B N 1
ATOM 5232 C CA . VAL B 1 248 ? -12.227 0.468 -19.938 1 95.06 248 VAL B CA 1
ATOM 5233 C C . VAL B 1 248 ? -13.297 1.347 -19.297 1 95.06 248 VAL B C 1
ATOM 5235 O O . VAL B 1 248 ? -13.711 2.354 -19.891 1 95.06 248 VAL B O 1
ATOM 5238 N N . VAL B 1 249 ? -13.688 1.011 -18.125 1 95.44 249 VAL B N 1
ATOM 5239 C CA . VAL B 1 249 ? -14.789 1.705 -17.469 1 95.44 249 VAL B CA 1
ATOM 5240 C C . VAL B 1 249 ? -14.305 3.051 -16.938 1 95.44 249 VAL B C 1
ATOM 5242 O O . VAL B 1 249 ? -14.922 4.086 -17.203 1 95.44 249 VAL B O 1
ATOM 5245 N N . SER B 1 250 ? -13.234 3.115 -16.188 1 95.81 250 SER B N 1
ATOM 5246 C CA . SER B 1 250 ? -12.789 4.309 -15.484 1 95.81 250 SER B CA 1
ATOM 5247 C C . SER B 1 250 ? -12.25 5.355 -16.453 1 95.81 250 SER B C 1
ATOM 5249 O O . SER B 1 250 ? -12.406 6.559 -16.234 1 95.81 250 SER B O 1
ATOM 5251 N N . GLU B 1 251 ? -11.609 4.887 -17.531 1 95.5 251 GLU B N 1
ATOM 5252 C CA . GLU B 1 251 ? -10.953 5.816 -18.438 1 95.5 251 GLU B CA 1
ATOM 5253 C C . GLU B 1 251 ? -11.773 6.012 -19.719 1 95.5 251 GLU B C 1
ATOM 5255 O O . GLU B 1 251 ? -11.492 6.918 -20.516 1 95.5 251 GLU B O 1
ATOM 5260 N N . GLY B 1 252 ? -12.781 5.223 -19.969 1 96 252 GLY B N 1
ATOM 5261 C CA . GLY B 1 252 ? -13.617 5.344 -21.141 1 96 252 GLY B CA 1
ATOM 5262 C C . GLY B 1 252 ? -12.891 5 -22.438 1 96 252 GLY B C 1
ATOM 5263 O O . GLY B 1 252 ? -13.094 5.652 -23.453 1 96 252 GLY B O 1
ATOM 5264 N N . ILE B 1 253 ? -12.008 4.027 -22.328 1 96.5 253 ILE B N 1
ATOM 5265 C CA . ILE B 1 253 ? -11.258 3.617 -23.5 1 96.5 253 ILE B CA 1
ATOM 5266 C C . ILE B 1 253 ? -11.727 2.24 -23.969 1 96.5 253 ILE B C 1
ATOM 5268 O O . ILE B 1 253 ? -12.477 1.565 -23.266 1 96.5 253 ILE B O 1
ATOM 5272 N N . THR B 1 254 ? -11.406 1.851 -25.219 1 94.25 254 THR B N 1
ATOM 5273 C CA . THR B 1 254 ? -11.82 0.557 -25.75 1 94.25 254 THR B CA 1
ATOM 5274 C C . THR B 1 254 ? -11.016 -0.571 -25.109 1 94.25 254 THR B C 1
ATOM 5276 O O . THR B 1 254 ? -9.961 -0.33 -24.516 1 94.25 254 THR B O 1
ATOM 5279 N N . LEU B 1 255 ? -11.492 -1.749 -25.219 1 90.56 255 LEU B N 1
ATOM 5280 C CA . LEU B 1 255 ? -10.812 -2.936 -24.703 1 90.56 255 LEU B CA 1
ATOM 5281 C C . LEU B 1 255 ? -9.414 -3.062 -25.297 1 90.56 255 LEU B C 1
ATOM 5283 O O . LEU B 1 255 ? -8.461 -3.373 -24.578 1 90.56 255 LEU B O 1
ATOM 5287 N N . ASN B 1 256 ? -9.234 -2.838 -26.547 1 90.25 256 ASN B N 1
ATOM 5288 C CA . ASN B 1 256 ? -7.941 -2.932 -27.219 1 90.25 256 ASN B CA 1
ATOM 5289 C C . ASN B 1 256 ? -6.965 -1.878 -26.719 1 90.25 256 ASN B C 1
ATOM 5291 O O . ASN B 1 256 ? -5.777 -2.158 -26.531 1 90.25 256 ASN B O 1
ATOM 5295 N N . GLN B 1 257 ? -7.5 -0.687 -26.5 1 94.62 257 GLN B N 1
ATOM 5296 C CA . GLN B 1 257 ? -6.66 0.375 -25.953 1 94.62 257 GLN B CA 1
ATOM 5297 C C . GLN B 1 257 ? -6.184 0.031 -24.547 1 94.62 257 GLN B C 1
ATOM 5299 O O . GLN B 1 257 ? -5.031 0.294 -24.203 1 94.62 257 GLN B O 1
ATOM 5304 N N . ALA B 1 258 ? -7.109 -0.529 -23.781 1 94.44 258 ALA B N 1
ATOM 5305 C CA . ALA B 1 258 ? -6.773 -0.927 -22.422 1 94.44 258 ALA B CA 1
ATOM 5306 C C . ALA B 1 258 ? -5.723 -2.035 -22.422 1 94.44 258 ALA B C 1
ATOM 5308 O O . ALA B 1 258 ? -4.785 -2.006 -21.625 1 94.44 258 ALA B O 1
ATOM 5309 N N . LEU B 1 259 ? -5.867 -2.99 -23.266 1 93 259 LEU B N 1
ATOM 5310 C CA . LEU B 1 259 ? -4.91 -4.082 -23.391 1 93 259 LEU B CA 1
ATOM 5311 C C . LEU B 1 259 ? -3.551 -3.57 -23.844 1 93 259 LEU B C 1
ATOM 5313 O O . LEU B 1 259 ? -2.512 -4.023 -23.359 1 93 259 LEU B O 1
ATOM 5317 N N . GLU B 1 260 ? -3.559 -2.693 -24.781 1 95.81 260 GLU B N 1
ATOM 5318 C CA . GLU B 1 260 ? -2.311 -2.104 -25.25 1 95.81 260 GLU B CA 1
ATOM 5319 C C . GLU B 1 260 ? -1.614 -1.317 -24.156 1 95.81 260 GLU B C 1
ATOM 5321 O O . GLU B 1 260 ? -0.387 -1.357 -24.031 1 95.81 260 GLU B O 1
ATOM 5326 N N . LYS B 1 261 ? -2.402 -0.592 -23.406 1 96.56 261 LYS B N 1
ATOM 5327 C CA . LYS B 1 261 ? -1.847 0.126 -22.266 1 96.56 261 LYS B CA 1
ATOM 5328 C C . LYS B 1 261 ? -1.129 -0.827 -21.312 1 96.56 261 LYS B C 1
ATOM 5330 O O . LYS B 1 261 ? 0.002 -0.565 -20.891 1 96.56 261 LYS B O 1
ATOM 5335 N N . LEU B 1 262 ? -1.783 -1.907 -20.953 1 96.5 262 LEU B N 1
ATOM 5336 C CA . LEU B 1 262 ? -1.185 -2.92 -20.078 1 96.5 262 LEU B CA 1
ATOM 5337 C C . LEU B 1 262 ? 0.068 -3.508 -20.719 1 96.5 262 LEU B C 1
ATOM 5339 O O . LEU B 1 262 ? 1.077 -3.717 -20.047 1 96.5 262 LEU B O 1
ATOM 5343 N N . THR B 1 263 ? 0.017 -3.766 -21.984 1 96.44 263 THR B N 1
ATOM 5344 C CA . THR B 1 263 ? 1.144 -4.352 -22.703 1 96.44 263 THR B CA 1
ATOM 5345 C C . THR B 1 263 ? 2.355 -3.422 -22.656 1 96.44 263 THR B C 1
ATOM 5347 O O . THR B 1 263 ? 3.461 -3.852 -22.328 1 96.44 263 THR B O 1
ATOM 5350 N N . GLN B 1 264 ? 2.139 -2.178 -22.938 1 97.19 264 GLN B N 1
ATOM 5351 C CA . GLN B 1 264 ? 3.229 -1.208 -22.953 1 97.19 264 GLN B CA 1
ATOM 5352 C C . GLN B 1 264 ? 3.844 -1.062 -21.562 1 97.19 264 GLN B C 1
ATOM 5354 O O . GLN B 1 264 ? 5.066 -1.007 -21.422 1 97.19 264 GLN B O 1
ATOM 5359 N N . ASP B 1 265 ? 2.984 -0.993 -20.609 1 96.62 265 ASP B N 1
ATOM 5360 C CA . ASP B 1 265 ? 3.463 -0.889 -19.234 1 96.62 265 ASP B CA 1
ATOM 5361 C C . ASP B 1 265 ? 4.281 -2.117 -18.844 1 96.62 265 ASP B C 1
ATOM 5363 O O . ASP B 1 265 ? 5.316 -1.994 -18.188 1 96.62 265 ASP B O 1
ATOM 5367 N N . THR B 1 266 ? 3.811 -3.264 -19.25 1 97.06 266 THR B N 1
ATOM 5368 C CA . THR B 1 266 ? 4.492 -4.512 -18.922 1 97.06 266 THR B CA 1
ATOM 5369 C C . THR B 1 266 ? 5.863 -4.566 -19.594 1 97.06 266 THR B C 1
ATOM 5371 O O . THR B 1 266 ? 6.848 -4.973 -18.969 1 97.06 266 THR B O 1
ATOM 5374 N N . LEU B 1 267 ? 5.934 -4.191 -20.844 1 97 267 LEU B N 1
ATOM 5375 C CA . LEU B 1 267 ? 7.188 -4.191 -21.578 1 97 267 LEU B CA 1
ATOM 5376 C C . LEU B 1 267 ? 8.188 -3.219 -20.969 1 97 267 LEU B C 1
ATOM 5378 O O . LEU B 1 267 ? 9.352 -3.559 -20.766 1 97 267 LEU B O 1
ATOM 5382 N N . GLN B 1 268 ? 7.688 -2.062 -20.656 1 96.38 268 GLN B N 1
ATOM 5383 C CA . GLN B 1 268 ? 8.547 -1.064 -20.031 1 96.38 268 GLN B CA 1
ATOM 5384 C C . GLN B 1 268 ? 9.078 -1.557 -18.688 1 96.38 268 GLN B C 1
ATOM 5386 O O . GLN B 1 268 ? 10.266 -1.396 -18.391 1 96.38 268 GLN B O 1
ATOM 5391 N N . SER B 1 269 ? 8.195 -2.08 -17.891 1 96.31 269 SER B N 1
ATOM 5392 C CA . SER B 1 269 ? 8.594 -2.607 -16.594 1 96.31 269 SER B CA 1
ATOM 5393 C C . SER B 1 269 ? 9.625 -3.721 -16.75 1 96.31 269 SER B C 1
ATOM 5395 O O . SER B 1 269 ? 10.555 -3.826 -15.945 1 96.31 269 SER B O 1
ATOM 5397 N N . SER B 1 270 ? 9.484 -4.551 -17.719 1 95.81 270 SER B N 1
ATOM 5398 C CA . SER B 1 270 ? 10.438 -5.621 -18 1 95.81 270 SER B CA 1
ATOM 5399 C C . SER B 1 270 ? 11.805 -5.062 -18.359 1 95.81 270 SER B C 1
ATOM 5401 O O . SER B 1 270 ? 12.828 -5.543 -17.875 1 95.81 270 SER B O 1
ATOM 5403 N N . GLU B 1 271 ? 11.766 -4.082 -19.141 1 94.06 271 GLU B N 1
ATOM 5404 C CA . GLU B 1 271 ? 13.008 -3.432 -19.547 1 94.06 271 GLU B CA 1
ATOM 5405 C C . GLU B 1 271 ? 13.711 -2.797 -18.344 1 94.06 271 GLU B C 1
ATOM 5407 O O . GLU B 1 271 ? 14.93 -2.885 -18.219 1 94.06 271 GLU B O 1
ATOM 5412 N N . GLN B 1 272 ? 12.945 -2.15 -17.531 1 94.38 272 GLN B N 1
ATOM 5413 C CA . GLN B 1 272 ? 13.492 -1.521 -16.328 1 94.38 272 GLN B CA 1
ATOM 5414 C C . GLN B 1 272 ? 14.195 -2.547 -15.445 1 94.38 272 GLN B C 1
ATOM 5416 O O . GLN B 1 272 ? 15.281 -2.285 -14.93 1 94.38 272 GLN B O 1
ATOM 5421 N N . MET B 1 273 ? 13.578 -3.674 -15.266 1 93.5 273 MET B N 1
ATOM 5422 C CA . MET B 1 273 ? 14.141 -4.727 -14.43 1 93.5 273 MET B CA 1
ATOM 5423 C C . MET B 1 273 ? 15.516 -5.148 -14.945 1 93.5 273 MET B C 1
ATOM 5425 O O . MET B 1 273 ? 16.453 -5.301 -14.164 1 93.5 273 MET B O 1
ATOM 5429 N N . MET B 1 274 ? 15.594 -5.285 -16.219 1 90.38 274 MET B N 1
ATOM 5430 C CA . MET B 1 274 ? 16.844 -5.73 -16.828 1 90.38 274 MET B CA 1
ATOM 5431 C C . MET B 1 274 ? 17.922 -4.645 -16.719 1 90.38 274 MET B C 1
ATOM 5433 O O . MET B 1 274 ? 19.062 -4.93 -16.391 1 90.38 274 MET B O 1
ATOM 5437 N N . VAL B 1 275 ? 17.516 -3.434 -16.906 1 90.5 275 VAL B N 1
ATOM 5438 C CA . VAL B 1 275 ? 18.469 -2.32 -16.906 1 90.5 275 VAL B CA 1
ATOM 5439 C C . VAL B 1 275 ? 18.953 -2.055 -15.477 1 90.5 275 VAL B C 1
ATOM 5441 O O . VAL B 1 275 ? 20.156 -1.906 -15.234 1 90.5 275 VAL B O 1
ATOM 5444 N N . VAL B 1 276 ? 18.125 -2.018 -14.523 1 94.81 276 VAL B N 1
ATOM 5445 C CA . VAL B 1 276 ? 18.422 -1.602 -13.156 1 94.81 276 VAL B CA 1
ATOM 5446 C C . VAL B 1 276 ? 19.344 -2.619 -12.492 1 94.81 276 VAL B C 1
ATOM 5448 O O . VAL B 1 276 ? 20.281 -2.246 -11.781 1 94.81 276 VAL B O 1
ATOM 5451 N N . PHE B 1 277 ? 19.156 -3.881 -12.75 1 95.5 277 PHE B N 1
ATOM 5452 C CA . PHE B 1 277 ? 19.844 -4.883 -11.953 1 95.5 277 PHE B CA 1
ATOM 5453 C C . PHE B 1 277 ? 21 -5.5 -12.742 1 95.5 277 PHE B C 1
ATOM 5455 O O . PHE B 1 277 ? 21.781 -6.277 -12.195 1 95.5 277 PHE B O 1
ATOM 5462 N N . SER B 1 278 ? 21.172 -5.125 -14.008 1 91.5 278 SER B N 1
ATOM 5463 C CA . SER B 1 278 ? 22.219 -5.699 -14.844 1 91.5 278 SER B CA 1
ATOM 5464 C C . SER B 1 278 ? 23.609 -5.352 -14.312 1 91.5 278 SER B C 1
ATOM 5466 O O . SER B 1 278 ? 24.562 -6.098 -14.531 1 91.5 278 SER B O 1
ATOM 5468 N N . GLN B 1 279 ? 23.766 -4.277 -13.547 1 88.75 279 GLN B N 1
ATOM 5469 C CA . GLN B 1 279 ? 25.078 -3.871 -13.078 1 88.75 279 GLN B CA 1
ATOM 5470 C C . GLN B 1 279 ? 25.188 -3.996 -11.562 1 88.75 279 GLN B C 1
ATOM 5472 O O . GLN B 1 279 ? 26.016 -3.338 -10.93 1 88.75 279 GLN B O 1
ATOM 5477 N N . LYS B 1 280 ? 24.328 -4.766 -11.039 1 93.62 280 LYS B N 1
ATOM 5478 C CA . LYS B 1 280 ? 24.359 -4.984 -9.602 1 93.62 280 LYS B CA 1
ATOM 5479 C C . LYS B 1 280 ? 24.953 -6.352 -9.266 1 93.62 280 LYS B C 1
ATOM 5481 O O . LYS B 1 280 ? 25.562 -7 -10.117 1 93.62 280 LYS B O 1
ATOM 5486 N N . ASP B 1 281 ? 24.938 -6.738 -8 1 94.12 281 ASP B N 1
ATOM 5487 C CA . ASP B 1 281 ? 25.391 -8.055 -7.574 1 94.12 281 ASP B CA 1
ATOM 5488 C C . ASP B 1 281 ? 24.812 -9.148 -8.461 1 94.12 281 ASP B C 1
ATOM 5490 O O . ASP B 1 281 ? 23.594 -9.219 -8.656 1 94.12 281 ASP B O 1
ATOM 5494 N N . PRO B 1 282 ? 25.656 -9.953 -9.039 1 95.38 282 PRO B N 1
ATOM 5495 C CA . PRO B 1 282 ? 25.203 -11 -9.953 1 95.38 282 PRO B CA 1
ATOM 5496 C C . PRO B 1 282 ? 24.172 -11.93 -9.32 1 95.38 282 PRO B C 1
ATOM 5498 O O . PRO B 1 282 ? 23.281 -12.445 -10.008 1 95.38 282 PRO B O 1
ATOM 5501 N N . LYS B 1 283 ? 24.297 -12.164 -8.078 1 96.31 283 LYS B N 1
ATOM 5502 C CA . LYS B 1 283 ? 23.328 -13.031 -7.406 1 96.31 283 LYS B CA 1
ATOM 5503 C C . LYS B 1 283 ? 21.938 -12.422 -7.43 1 96.31 283 LYS B C 1
ATOM 5505 O O . LYS B 1 283 ? 20.938 -13.141 -7.523 1 96.31 283 LYS B O 1
ATOM 5510 N N . ILE B 1 284 ? 21.859 -11.164 -7.293 1 96.81 284 ILE B N 1
ATOM 5511 C CA . ILE B 1 284 ? 20.578 -10.453 -7.312 1 96.81 284 ILE B CA 1
ATOM 5512 C C . ILE B 1 284 ? 19.969 -10.547 -8.703 1 96.81 284 ILE B C 1
ATOM 5514 O O . ILE B 1 284 ? 18.797 -10.906 -8.844 1 96.81 284 ILE B O 1
ATOM 5518 N N . MET B 1 285 ? 20.766 -10.266 -9.688 1 96.31 285 MET B N 1
ATOM 5519 C CA . MET B 1 285 ? 20.281 -10.344 -11.062 1 96.31 285 MET B CA 1
ATOM 5520 C C . MET B 1 285 ? 19.828 -11.758 -11.398 1 96.31 285 MET B C 1
ATOM 5522 O O . MET B 1 285 ? 18.781 -11.953 -12.031 1 96.31 285 MET B O 1
ATOM 5526 N N . ASP B 1 286 ? 20.609 -12.695 -10.977 1 96.81 286 ASP B N 1
ATOM 5527 C CA . ASP B 1 286 ? 20.281 -14.094 -11.234 1 96.81 286 ASP B CA 1
ATOM 5528 C C . ASP B 1 286 ? 18.938 -14.461 -10.586 1 96.81 286 ASP B C 1
ATOM 5530 O O . ASP B 1 286 ? 18.125 -15.164 -11.195 1 96.81 286 ASP B O 1
ATOM 5534 N N . THR B 1 287 ? 18.703 -14.031 -9.383 1 97.69 287 THR B N 1
ATOM 5535 C CA . THR B 1 287 ? 17.453 -14.289 -8.672 1 97.69 287 THR B CA 1
ATOM 5536 C C . THR B 1 287 ? 16.266 -13.695 -9.422 1 97.69 287 THR B C 1
ATOM 5538 O O . THR B 1 287 ? 15.242 -14.352 -9.602 1 97.69 287 THR B O 1
ATOM 5541 N N . ILE B 1 288 ? 16.391 -12.477 -9.883 1 97.19 288 ILE B N 1
ATOM 5542 C CA . ILE B 1 288 ? 15.328 -11.766 -10.578 1 97.19 288 ILE B CA 1
ATOM 5543 C C . ILE B 1 288 ? 15.047 -12.445 -11.914 1 97.19 288 ILE B C 1
ATOM 5545 O O . ILE B 1 288 ? 13.891 -12.695 -12.266 1 97.19 288 ILE B O 1
ATOM 5549 N N . GLU B 1 289 ? 16.094 -12.758 -12.617 1 96.62 289 GLU B N 1
ATOM 5550 C CA . GLU B 1 289 ? 15.945 -13.391 -13.93 1 96.62 289 GLU B CA 1
ATOM 5551 C C . GLU B 1 289 ? 15.289 -14.766 -13.812 1 96.62 289 GLU B C 1
ATOM 5553 O O . GLU B 1 289 ? 14.398 -15.102 -14.594 1 96.62 289 GLU B O 1
ATOM 5558 N N . CYS B 1 290 ? 15.75 -15.531 -12.883 1 97.69 290 CYS B N 1
ATOM 5559 C CA . CYS B 1 290 ? 15.164 -16.844 -12.664 1 97.69 290 CYS B CA 1
ATOM 5560 C C . CYS B 1 290 ? 13.688 -16.734 -12.297 1 97.69 290 CYS B C 1
ATOM 5562 O O . CYS B 1 290 ? 12.867 -17.531 -12.773 1 97.69 290 CYS B O 1
ATOM 5564 N N . PHE B 1 291 ? 13.383 -15.781 -11.484 1 98.19 291 PHE B N 1
ATOM 5565 C CA . PHE B 1 291 ? 11.984 -15.57 -11.133 1 98.19 291 PHE B CA 1
ATOM 5566 C C . PHE B 1 291 ? 11.164 -15.227 -12.375 1 98.19 291 PHE B C 1
ATOM 5568 O O . PHE B 1 291 ? 10.102 -15.812 -12.602 1 98.19 291 PHE B O 1
ATOM 5575 N N . MET B 1 292 ? 11.625 -14.266 -13.156 1 97.62 292 MET B N 1
ATOM 5576 C CA . MET B 1 292 ? 10.883 -13.797 -14.32 1 97.62 292 MET B CA 1
ATOM 5577 C C . MET B 1 292 ? 10.594 -14.945 -15.289 1 97.62 292 MET B C 1
ATOM 5579 O O . MET B 1 292 ? 9.453 -15.125 -15.719 1 97.62 292 MET B O 1
ATOM 5583 N N . HIS B 1 293 ? 11.594 -15.711 -15.555 1 98 293 HIS B N 1
ATOM 5584 C CA . HIS B 1 293 ? 11.438 -16.812 -16.5 1 98 293 HIS B CA 1
ATOM 5585 C C . HIS B 1 293 ? 10.555 -17.906 -15.938 1 98 293 HIS B C 1
ATOM 5587 O O . HIS B 1 293 ? 9.688 -18.438 -16.641 1 98 293 HIS B O 1
ATOM 5593 N N . GLY B 1 294 ? 10.773 -18.234 -14.68 1 98.44 294 GLY B N 1
ATOM 5594 C CA . GLY B 1 294 ? 9.953 -19.25 -14.039 1 98.44 294 GLY B CA 1
ATOM 5595 C C . GLY B 1 294 ? 8.492 -18.859 -13.953 1 98.44 294 GLY B C 1
ATOM 5596 O O . GLY B 1 294 ? 7.602 -19.688 -14.148 1 98.44 294 GLY B O 1
ATOM 5597 N N . TYR B 1 295 ? 8.25 -17.609 -13.633 1 98.31 295 TYR B N 1
ATOM 5598 C CA . TYR B 1 295 ? 6.887 -17.094 -13.516 1 98.31 295 TYR B CA 1
ATOM 5599 C C . TYR B 1 295 ? 6.156 -17.172 -14.852 1 98.31 295 TYR B C 1
ATOM 5601 O O . TYR B 1 295 ? 4.984 -17.547 -14.898 1 98.31 295 TYR B O 1
ATOM 5609 N N . ILE B 1 296 ? 6.801 -16.875 -15.875 1 98.06 296 ILE B N 1
ATOM 5610 C CA . ILE B 1 296 ? 6.23 -16.938 -17.219 1 98.06 296 ILE B CA 1
ATOM 5611 C C . ILE B 1 296 ? 5.988 -18.406 -17.609 1 98.06 296 ILE B C 1
ATOM 5613 O O . ILE B 1 296 ? 4.938 -18.734 -18.156 1 98.06 296 ILE B O 1
ATOM 5617 N N . THR B 1 297 ? 6.973 -19.281 -17.312 1 98.31 297 THR B N 1
ATOM 5618 C CA . THR B 1 297 ? 6.809 -20.703 -17.578 1 98.31 297 THR B CA 1
ATOM 5619 C C . THR B 1 297 ? 5.551 -21.234 -16.906 1 98.31 297 THR B C 1
ATOM 5621 O O . THR B 1 297 ? 4.793 -22 -17.5 1 98.31 297 THR B O 1
ATOM 5624 N N . TRP B 1 298 ? 5.395 -20.844 -15.703 1 98.06 298 TRP B N 1
ATOM 5625 C CA . TRP B 1 298 ? 4.219 -21.266 -14.953 1 98.06 298 TRP B CA 1
ATOM 5626 C C . TRP B 1 298 ? 2.938 -20.859 -15.672 1 98.06 298 TRP B C 1
ATOM 5628 O O . TRP B 1 298 ? 2.025 -21.672 -15.828 1 98.06 298 TRP B O 1
ATOM 5638 N N . HIS B 1 299 ? 2.828 -19.641 -16.156 1 97.44 299 HIS B N 1
ATOM 5639 C CA . HIS B 1 299 ? 1.638 -19.172 -16.859 1 97.44 299 HIS B CA 1
ATOM 5640 C C . HIS B 1 299 ? 1.417 -19.938 -18.156 1 97.44 299 HIS B C 1
ATOM 5642 O O . HIS B 1 299 ? 0.28 -20.266 -18.5 1 97.44 299 HIS B O 1
ATOM 5648 N N . LEU B 1 300 ? 2.482 -20.203 -18.859 1 97.44 300 LEU B N 1
ATOM 5649 C CA . LEU B 1 300 ? 2.383 -20.875 -20.156 1 97.44 300 LEU B CA 1
ATOM 5650 C C . LEU B 1 300 ? 1.941 -22.328 -20 1 97.44 300 LEU B C 1
ATOM 5652 O O . LEU B 1 300 ? 1.257 -22.875 -20.859 1 97.44 300 LEU B O 1
ATOM 5656 N N . CYS B 1 301 ? 2.256 -22.891 -18.859 1 96.5 301 CYS B N 1
ATOM 5657 C CA . CYS B 1 301 ? 2.125 -24.344 -18.75 1 96.5 301 CYS B CA 1
ATOM 5658 C C . CYS B 1 301 ? 0.964 -24.719 -17.844 1 96.5 301 CYS B C 1
ATOM 5660 O O . CYS B 1 301 ? 0.46 -25.844 -17.906 1 96.5 301 CYS B O 1
ATOM 5662 N N . ASP B 1 302 ? 0.589 -23.844 -16.922 1 95 302 ASP B N 1
ATOM 5663 C CA . ASP B 1 302 ? -0.497 -24.172 -16.016 1 95 302 ASP B CA 1
ATOM 5664 C C . ASP B 1 302 ? -1.846 -24.156 -16.719 1 95 302 ASP B C 1
ATOM 5666 O O . ASP B 1 302 ? -2.17 -23.188 -17.422 1 95 302 ASP B O 1
ATOM 5670 N N . ASN B 1 303 ? -2.67 -25.141 -16.469 1 92.12 303 ASN B N 1
ATOM 5671 C CA . ASN B 1 303 ? -3.959 -25.281 -17.141 1 92.12 303 ASN B CA 1
ATOM 5672 C C . ASN B 1 303 ? -4.922 -24.172 -16.75 1 92.12 303 ASN B C 1
ATOM 5674 O O . ASN B 1 303 ? -5.852 -23.859 -17.484 1 92.12 303 ASN B O 1
ATOM 5678 N N . ARG B 1 304 ? -4.68 -23.625 -15.641 1 89.5 304 ARG B N 1
ATOM 5679 C CA . ARG B 1 304 ? -5.531 -22.547 -15.141 1 89.5 304 ARG B CA 1
ATOM 5680 C C . ARG B 1 304 ? -5.652 -21.422 -16.156 1 89.5 304 ARG B C 1
ATOM 5682 O O . ARG B 1 304 ? -6.711 -20.797 -16.281 1 89.5 304 ARG B O 1
ATOM 5689 N N . TYR B 1 305 ? -4.613 -21.188 -17 1 92.38 305 TYR B N 1
ATOM 5690 C CA . TYR B 1 305 ? -4.566 -20.016 -17.844 1 92.38 305 TYR B CA 1
ATOM 5691 C C . TYR B 1 305 ? -5.008 -20.344 -19.266 1 92.38 305 TYR B C 1
ATOM 5693 O O . TYR B 1 305 ? -5.156 -19.438 -20.094 1 92.38 305 TYR B O 1
ATOM 5701 N N . ARG B 1 306 ? -5.18 -21.609 -19.609 1 93.75 306 ARG B N 1
ATOM 5702 C CA . ARG B 1 306 ? -5.789 -22.094 -20.844 1 93.75 306 ARG B CA 1
ATOM 5703 C C . ARG B 1 306 ? -4.977 -21.688 -22.062 1 93.75 306 ARG B C 1
ATOM 5705 O O . ARG B 1 306 ? -5.523 -21.5 -23.141 1 93.75 306 ARG B O 1
ATOM 5712 N N . LEU B 1 307 ? -3.691 -21.5 -21.875 1 95.31 307 LEU B N 1
ATOM 5713 C CA . LEU B 1 307 ? -2.867 -21.047 -22.984 1 95.31 307 LEU B CA 1
ATOM 5714 C C . LEU B 1 307 ? -2.617 -22.188 -23.984 1 95.31 307 LEU B C 1
ATOM 5716 O O . LEU B 1 307 ? -2.26 -21.938 -25.125 1 95.31 307 LEU B O 1
ATOM 5720 N N . LYS B 1 308 ? -2.836 -23.391 -23.547 1 95.19 308 LYS B N 1
ATOM 5721 C CA . LYS B 1 308 ? -2.779 -24.531 -24.469 1 95.19 308 LYS B CA 1
ATOM 5722 C C . LYS B 1 308 ? -3.834 -24.406 -25.562 1 95.19 308 LYS B C 1
ATOM 5724 O O . LYS B 1 308 ? -3.594 -24.781 -26.703 1 95.19 308 LYS B O 1
ATOM 5729 N N . GLU B 1 309 ? -5 -23.906 -25.156 1 94.88 309 GLU B N 1
ATOM 5730 C CA . GLU B 1 309 ? -6.062 -23.688 -26.141 1 94.88 309 GLU B CA 1
ATOM 5731 C C . GLU B 1 309 ? -5.641 -22.688 -27.203 1 94.88 309 GLU B C 1
ATOM 5733 O O . GLU B 1 309 ? -5.945 -22.859 -28.375 1 94.88 309 GLU B O 1
ATOM 5738 N N . ILE B 1 310 ? -4.973 -21.688 -26.766 1 94.25 310 ILE B N 1
ATOM 5739 C CA . ILE B 1 310 ? -4.477 -20.688 -27.703 1 94.25 310 ILE B CA 1
ATOM 5740 C C . ILE B 1 310 ? -3.414 -21.312 -28.609 1 94.25 310 ILE B C 1
ATOM 5742 O O . ILE B 1 310 ? -3.445 -21.141 -29.828 1 94.25 310 ILE B O 1
ATOM 5746 N N . TYR B 1 311 ? -2.535 -22.016 -28.016 1 95.94 311 TYR B N 1
ATOM 5747 C CA . TYR B 1 311 ? -1.501 -22.719 -28.766 1 95.94 311 TYR B CA 1
ATOM 5748 C C . TYR B 1 311 ? -2.115 -23.609 -29.844 1 95.94 311 TYR B C 1
ATOM 5750 O O . TYR B 1 311 ? -1.701 -23.562 -31 1 95.94 311 TYR B O 1
ATOM 5758 N N . ASP B 1 312 ? -3.086 -24.328 -29.5 1 96 312 ASP B N 1
ATOM 5759 C CA . ASP B 1 312 ? -3.732 -25.25 -30.422 1 96 312 ASP B CA 1
ATOM 5760 C C . ASP B 1 312 ? -4.418 -24.5 -31.562 1 96 312 ASP B C 1
ATOM 5762 O O . ASP B 1 312 ? -4.402 -24.953 -32.719 1 96 312 ASP B O 1
ATOM 5766 N N . ARG B 1 313 ? -4.957 -23.375 -31.219 1 92.12 313 ARG B N 1
ATOM 5767 C CA . ARG B 1 313 ? -5.668 -22.562 -32.219 1 92.12 313 ARG B CA 1
ATOM 5768 C C . ARG B 1 313 ? -4.699 -21.906 -33.188 1 92.12 313 ARG B C 1
ATOM 5770 O O . ARG B 1 313 ? -5.082 -21.547 -34.312 1 92.12 313 ARG B O 1
ATOM 5777 N N . THR B 1 314 ? -3.529 -21.766 -32.75 1 93.69 314 THR B N 1
ATOM 5778 C CA . THR B 1 314 ? -2.562 -21.047 -33.594 1 93.69 314 THR B CA 1
ATOM 5779 C C . THR B 1 314 ? -1.879 -22 -34.562 1 93.69 314 THR B C 1
ATOM 5781 O O . THR B 1 314 ? -1.151 -21.562 -35.469 1 93.69 314 THR B O 1
ATOM 5784 N N . LYS B 1 315 ? -2.135 -23.25 -34.5 1 93.06 315 LYS B N 1
ATOM 5785 C CA . LYS B 1 315 ? -1.423 -24.234 -35.281 1 93.06 315 LYS B CA 1
ATOM 5786 C C . LYS B 1 315 ? -1.678 -24.031 -36.781 1 93.06 315 LYS B C 1
ATOM 5788 O O . LYS B 1 315 ? -0.812 -24.312 -37.594 1 93.06 315 LYS B O 1
ATOM 5793 N N . ASP B 1 316 ? -2.811 -23.391 -37.094 1 90.69 316 ASP B N 1
ATOM 5794 C CA . ASP B 1 316 ? -3.16 -23.188 -38.5 1 90.69 316 ASP B CA 1
ATOM 5795 C C . ASP B 1 316 ? -2.932 -21.734 -38.938 1 90.69 316 ASP B C 1
ATOM 5797 O O . ASP B 1 316 ? -3.297 -21.344 -40.031 1 90.69 316 ASP B O 1
ATOM 5801 N N . ILE B 1 317 ? -2.406 -21.016 -38.031 1 92.81 317 ILE B N 1
ATOM 5802 C CA . ILE B 1 317 ? -2.145 -19.609 -38.312 1 92.81 317 ILE B CA 1
ATOM 5803 C C . ILE B 1 317 ? -0.667 -19.406 -38.656 1 92.81 317 ILE B C 1
ATOM 5805 O O . ILE B 1 317 ? 0.209 -19.828 -37.906 1 92.81 317 ILE B O 1
ATOM 5809 N N . GLN B 1 318 ? -0.397 -18.719 -39.844 1 93.62 318 GLN B N 1
ATOM 5810 C CA . GLN B 1 318 ? 0.982 -18.672 -40.312 1 93.62 318 GLN B CA 1
ATOM 5811 C C . GLN B 1 318 ? 1.559 -17.266 -40.156 1 93.62 318 GLN B C 1
ATOM 5813 O O . GLN B 1 318 ? 2.602 -16.953 -40.75 1 93.62 318 GLN B O 1
ATOM 5818 N N . THR B 1 319 ? 0.969 -16.453 -39.344 1 95.38 319 THR B N 1
ATOM 5819 C CA . THR B 1 319 ? 1.552 -15.141 -39.094 1 95.38 319 THR B CA 1
ATOM 5820 C C . THR B 1 319 ? 2.836 -15.273 -38.281 1 95.38 319 THR B C 1
ATOM 5822 O O . THR B 1 319 ? 3.035 -16.266 -37.594 1 95.38 319 THR B O 1
ATOM 5825 N N . GLU B 1 320 ? 3.727 -14.305 -38.344 1 97.19 320 GLU B N 1
ATOM 5826 C CA . GLU B 1 320 ? 5 -14.32 -37.625 1 97.19 320 GLU B CA 1
ATOM 5827 C C . GLU B 1 320 ? 4.785 -14.477 -36.125 1 97.19 320 GLU B C 1
ATOM 5829 O O . GLU B 1 320 ? 5.477 -15.258 -35.469 1 97.19 320 GLU B O 1
ATOM 5834 N N . ASP B 1 321 ? 3.85 -13.719 -35.594 1 96.69 321 ASP B N 1
ATOM 5835 C CA . ASP B 1 321 ? 3.57 -13.773 -34.156 1 96.69 321 ASP B CA 1
ATOM 5836 C C . ASP B 1 321 ? 3.08 -15.156 -33.75 1 96.69 321 ASP B C 1
ATOM 5838 O O . ASP B 1 321 ? 3.449 -15.656 -32.688 1 96.69 321 ASP B O 1
ATOM 5842 N N . ALA B 1 322 ? 2.244 -15.742 -34.531 1 97.19 322 ALA B N 1
ATOM 5843 C CA . ALA B 1 322 ? 1.745 -17.078 -34.219 1 97.19 322 ALA B CA 1
ATOM 5844 C C . ALA B 1 322 ? 2.883 -18.094 -34.219 1 97.19 322 ALA B C 1
ATOM 5846 O O . ALA B 1 322 ? 2.938 -18.953 -33.312 1 97.19 322 ALA B O 1
ATOM 5847 N N . MET B 1 323 ? 3.752 -18.016 -35.156 1 97.56 323 MET B N 1
ATOM 5848 C CA . MET B 1 323 ? 4.879 -18.953 -35.219 1 97.56 323 MET B CA 1
ATOM 5849 C C . MET B 1 323 ? 5.816 -18.766 -34.031 1 97.56 323 MET B C 1
ATOM 5851 O O . MET B 1 323 ? 6.262 -19.75 -33.438 1 97.56 323 MET B O 1
ATOM 5855 N N . LYS B 1 324 ? 6.105 -17.562 -33.781 1 97.69 324 LYS B N 1
ATOM 5856 C CA . LYS B 1 324 ? 6.98 -17.266 -32.625 1 97.69 324 LYS B CA 1
ATOM 5857 C C . LYS B 1 324 ? 6.355 -17.75 -31.328 1 97.69 324 LYS B C 1
ATOM 5859 O O . LYS B 1 324 ? 7.043 -18.312 -30.484 1 97.69 324 LYS B O 1
ATOM 5864 N N . PHE B 1 325 ? 5.07 -17.484 -31.172 1 97.81 325 PHE B N 1
ATOM 5865 C CA . PHE B 1 325 ? 4.383 -17.906 -29.969 1 97.81 325 PHE B CA 1
ATOM 5866 C C . PHE B 1 325 ? 4.465 -19.422 -29.797 1 97.81 325 PHE B C 1
ATOM 5868 O O . PHE B 1 325 ? 4.73 -19.922 -28.703 1 97.81 325 PHE B O 1
ATOM 5875 N N . ARG B 1 326 ? 4.191 -20.172 -30.875 1 97.62 326 ARG B N 1
ATOM 5876 C CA . ARG B 1 326 ? 4.27 -21.625 -30.812 1 97.62 326 ARG B CA 1
ATOM 5877 C C . ARG B 1 326 ? 5.66 -22.078 -30.391 1 97.62 326 ARG B C 1
ATOM 5879 O O . ARG B 1 326 ? 5.793 -23.016 -29.594 1 97.62 326 ARG B O 1
ATOM 5886 N N . LYS B 1 327 ? 6.652 -21.422 -30.891 1 97.44 327 LYS B N 1
ATOM 5887 C CA . LYS B 1 327 ? 8.023 -21.781 -30.547 1 97.44 327 LYS B CA 1
ATOM 5888 C C . LYS B 1 327 ? 8.281 -21.562 -29.062 1 97.44 327 LYS B C 1
ATOM 5890 O O . LYS B 1 327 ? 8.852 -22.422 -28.391 1 97.44 327 LYS B O 1
ATOM 5895 N N . PHE B 1 328 ? 7.898 -20.375 -28.531 1 97.88 328 PHE B N 1
ATOM 5896 C CA . PHE B 1 328 ? 8.078 -20.062 -27.125 1 97.88 328 PHE B CA 1
ATOM 5897 C C . PHE B 1 328 ? 7.281 -21.031 -26.25 1 97.88 328 PHE B C 1
ATOM 5899 O O . PHE B 1 328 ? 7.77 -21.5 -25.219 1 97.88 328 PHE B O 1
ATOM 5906 N N . TYR B 1 329 ? 6.023 -21.266 -26.672 1 97.81 329 TYR B N 1
ATOM 5907 C CA . TYR B 1 329 ? 5.172 -22.188 -25.922 1 97.81 329 TYR B CA 1
ATOM 5908 C C . TYR B 1 329 ? 5.797 -23.578 -25.828 1 97.81 329 TYR B C 1
ATOM 5910 O O . TYR B 1 329 ? 5.828 -24.188 -24.766 1 97.81 329 TYR B O 1
ATOM 5918 N N . GLU B 1 330 ? 6.273 -24.062 -26.953 1 97.25 330 GLU B N 1
ATOM 5919 C CA . GLU B 1 330 ? 6.898 -25.391 -27 1 97.25 330 GLU B CA 1
ATOM 5920 C C . GLU B 1 330 ? 8.156 -25.438 -26.141 1 97.25 330 GLU B C 1
ATOM 5922 O O . GLU B 1 330 ? 8.43 -26.438 -25.484 1 97.25 330 GLU B O 1
ATOM 5927 N N . GLN B 1 331 ? 8.898 -24.359 -26.188 1 96.62 331 GLN B N 1
ATOM 5928 C CA . GLN B 1 331 ? 10.062 -24.25 -25.312 1 96.62 331 GLN B CA 1
ATOM 5929 C C . GLN B 1 331 ? 9.672 -24.344 -23.844 1 96.62 331 GLN B C 1
ATOM 5931 O O . GLN B 1 331 ? 10.305 -25.062 -23.078 1 96.62 331 GLN B O 1
ATOM 5936 N N . ALA B 1 332 ? 8.648 -23.609 -23.438 1 97.06 332 ALA B N 1
ATOM 5937 C CA . ALA B 1 332 ? 8.164 -23.609 -22.062 1 97.06 332 ALA B CA 1
ATOM 5938 C C . ALA B 1 332 ? 7.598 -24.984 -21.688 1 97.06 332 ALA B C 1
ATOM 5940 O O . ALA B 1 332 ? 7.82 -25.469 -20.578 1 97.06 332 ALA B O 1
ATOM 5941 N N . PHE B 1 333 ? 6.859 -25.562 -22.641 1 95.69 333 PHE B N 1
ATOM 5942 C CA . PHE B 1 333 ? 6.188 -26.828 -22.406 1 95.69 333 PHE B CA 1
ATOM 5943 C C . PHE B 1 333 ? 7.199 -27.938 -22.156 1 95.69 333 PHE B C 1
ATOM 5945 O O . PHE B 1 333 ? 6.953 -28.844 -21.359 1 95.69 333 PHE B O 1
ATOM 5952 N N . LYS B 1 334 ? 8.297 -27.891 -22.828 1 94.25 334 LYS B N 1
ATOM 5953 C CA . LYS B 1 334 ? 9.359 -28.891 -22.703 1 94.25 334 LYS B CA 1
ATOM 5954 C C . LYS B 1 334 ? 9.883 -28.953 -21.266 1 94.25 334 LYS B C 1
ATOM 5956 O O . LYS B 1 334 ? 10.219 -30.016 -20.766 1 94.25 334 LYS B O 1
ATOM 5961 N N . VAL B 1 335 ? 9.859 -27.844 -20.641 1 92.88 335 VAL B N 1
ATOM 5962 C CA . VAL B 1 335 ? 10.5 -27.812 -19.328 1 92.88 335 VAL B CA 1
ATOM 5963 C C . VAL B 1 335 ? 9.445 -27.703 -18.234 1 92.88 335 VAL B C 1
ATOM 5965 O O . VAL B 1 335 ? 9.688 -28.078 -17.094 1 92.88 335 VAL B O 1
ATOM 5968 N N . GLY B 1 336 ? 8.273 -27.188 -18.547 1 93.94 336 GLY B N 1
ATOM 5969 C CA . GLY B 1 336 ? 7.336 -26.812 -17.5 1 93.94 336 GLY B CA 1
ATOM 5970 C C . GLY B 1 336 ? 6.102 -27.703 -17.469 1 93.94 336 GLY B C 1
ATOM 5971 O O . GLY B 1 336 ? 5.348 -27.688 -16.484 1 93.94 336 GLY B O 1
ATOM 5972 N N . ALA B 1 337 ? 5.902 -28.438 -18.516 1 94.12 337 ALA B N 1
ATOM 5973 C CA . ALA B 1 337 ? 4.691 -29.25 -18.562 1 94.12 337 ALA B CA 1
ATOM 5974 C C . ALA B 1 337 ? 4.887 -30.578 -17.828 1 94.12 337 ALA B C 1
ATOM 5976 O O . ALA B 1 337 ? 5.387 -31.547 -18.406 1 94.12 337 ALA B O 1
ATOM 5977 N N . ILE B 1 338 ? 4.535 -30.641 -16.594 1 95.69 338 ILE B N 1
ATOM 5978 C CA . ILE B 1 338 ? 4.605 -31.844 -15.773 1 95.69 338 ILE B CA 1
ATOM 5979 C C . ILE B 1 338 ? 3.213 -32.188 -15.258 1 95.69 338 ILE B C 1
ATOM 5981 O O . ILE B 1 338 ? 2.549 -31.359 -14.633 1 95.69 338 ILE B O 1
ATOM 5985 N N . GLU B 1 339 ? 2.84 -33.406 -15.5 1 94.62 339 GLU B N 1
ATOM 5986 C CA . GLU B 1 339 ? 1.514 -33.844 -15.07 1 94.62 339 GLU B CA 1
ATOM 5987 C C . GLU B 1 339 ? 1.413 -33.875 -13.547 1 94.62 339 GLU B C 1
ATOM 5989 O O . GLU B 1 339 ? 2.326 -34.344 -12.875 1 94.62 339 GLU B O 1
ATOM 5994 N N . ALA B 1 340 ? 0.294 -33.406 -13.047 1 94.81 340 ALA B N 1
ATOM 5995 C CA . ALA B 1 340 ? 0.085 -33.312 -11.602 1 94.81 340 ALA B CA 1
ATOM 5996 C C . ALA B 1 340 ? 0.204 -34.688 -10.938 1 94.81 340 ALA B C 1
ATOM 5998 O O . ALA B 1 340 ? 0.631 -34.781 -9.789 1 94.81 340 ALA B O 1
ATOM 5999 N N . THR B 1 341 ? -0.11 -35.719 -11.648 1 94.69 341 THR B N 1
ATOM 6000 C CA . THR B 1 341 ? -0.085 -37.094 -11.109 1 94.69 341 THR B CA 1
ATOM 6001 C C . THR B 1 341 ? 1.341 -37.5 -10.758 1 94.69 341 THR B C 1
ATOM 6003 O O . THR B 1 341 ? 1.548 -38.438 -9.992 1 94.69 341 THR B O 1
ATOM 6006 N N . GLU B 1 342 ? 2.32 -36.781 -11.266 1 96.19 342 GLU B N 1
ATOM 6007 C CA . GLU B 1 342 ? 3.721 -37.125 -11.039 1 96.19 342 GLU B CA 1
ATOM 6008 C C . GLU B 1 342 ? 4.223 -36.531 -9.719 1 96.19 342 GLU B C 1
ATOM 6010 O O . GLU B 1 342 ? 5.246 -36.969 -9.188 1 96.19 342 GLU B O 1
ATOM 6015 N N . TRP B 1 343 ? 3.516 -35.562 -9.234 1 97.25 343 TRP B N 1
ATOM 6016 C CA . TRP B 1 343 ? 4.125 -34.875 -8.094 1 97.25 343 TRP B CA 1
ATOM 6017 C C . TRP B 1 343 ? 3.072 -34.531 -7.051 1 97.25 343 TRP B C 1
ATOM 6019 O O . TRP B 1 343 ? 3.4 -34.25 -5.891 1 97.25 343 TRP B O 1
ATOM 6029 N N . ALA B 1 344 ? 1.779 -34.5 -7.375 1 97.31 344 ALA B N 1
ATOM 6030 C CA . ALA B 1 344 ? 0.729 -34.062 -6.457 1 97.31 344 ALA B CA 1
ATOM 6031 C C . ALA B 1 344 ? 0.008 -35.25 -5.84 1 97.31 344 ALA B C 1
ATOM 6033 O O . ALA B 1 344 ? -1.187 -35.438 -6.07 1 97.31 344 ALA B O 1
ATOM 6034 N N . TYR B 1 345 ? 0.646 -36.094 -5.07 1 95.12 345 TYR B N 1
ATOM 6035 C CA . TYR B 1 345 ? 0.101 -37.281 -4.383 1 95.12 345 TYR B CA 1
ATOM 6036 C C . TYR B 1 345 ? 0.812 -37.5 -3.055 1 95.12 345 TYR B C 1
ATOM 6038 O O . TYR B 1 345 ? 1.993 -37.188 -2.912 1 95.12 345 TYR B O 1
ATOM 6046 N N . PRO B 1 346 ? 0.108 -38 -2.037 1 95.81 346 PRO B N 1
ATOM 6047 C CA . PRO B 1 346 ? -1.341 -38.219 -2.014 1 95.81 346 PRO B CA 1
ATOM 6048 C C . PRO B 1 346 ? -2.131 -36.906 -2.016 1 95.81 346 PRO B C 1
ATOM 6050 O O . PRO B 1 346 ? -1.654 -35.906 -1.505 1 95.81 346 PRO B O 1
ATOM 6053 N N . THR B 1 347 ? -3.283 -36.969 -2.582 1 95.25 347 THR B N 1
ATOM 6054 C CA . THR B 1 347 ? -4.145 -35.812 -2.656 1 95.25 347 THR B CA 1
ATOM 6055 C C . THR B 1 347 ? -4.68 -35.438 -1.275 1 95.25 347 THR B C 1
ATOM 6057 O O . THR B 1 347 ? -4.559 -36.219 -0.329 1 95.25 347 THR B O 1
ATOM 6060 N N . VAL B 1 348 ? -5.195 -34.25 -1.196 1 93.62 348 VAL B N 1
ATOM 6061 C CA . VAL B 1 348 ? -5.797 -33.812 0.058 1 93.62 348 VAL B CA 1
ATOM 6062 C C . VAL B 1 348 ? -6.914 -34.781 0.457 1 93.62 348 VAL B C 1
ATOM 6064 O O . VAL B 1 348 ? -7.039 -35.156 1.629 1 93.62 348 VAL B O 1
ATOM 6067 N N . VAL B 1 349 ? -7.723 -35.25 -0.513 1 92.94 349 VAL B N 1
ATOM 6068 C CA . VAL B 1 349 ? -8.828 -36.188 -0.271 1 92.94 349 VAL B CA 1
ATOM 6069 C C . VAL B 1 349 ? -8.281 -37.5 0.302 1 92.94 349 VAL B C 1
ATOM 6071 O O . VAL B 1 349 ? -8.828 -38.031 1.275 1 92.94 349 VAL B O 1
ATOM 6074 N N . GLU B 1 350 ? -7.305 -37.938 -0.324 1 95.06 350 GLU B N 1
ATOM 6075 C CA . GLU B 1 350 ? -6.688 -39.188 0.133 1 95.06 350 GLU B CA 1
ATOM 6076 C C . GLU B 1 350 ? -6.129 -39.031 1.545 1 95.06 350 GLU B C 1
ATOM 6078 O O . GLU B 1 350 ? -6.23 -39.969 2.357 1 95.06 350 GLU B O 1
ATOM 6083 N N . ARG B 1 351 ? -5.586 -37.938 1.849 1 94.75 351 ARG B N 1
ATOM 6084 C CA . ARG B 1 351 ? -5.047 -37.688 3.178 1 94.75 351 ARG B CA 1
ATOM 6085 C C . ARG B 1 351 ? -6.16 -37.625 4.219 1 94.75 351 ARG B C 1
ATOM 6087 O O . ARG B 1 351 ? -5.984 -38.094 5.348 1 94.75 351 ARG B O 1
ATOM 6094 N N . LEU B 1 352 ? -7.191 -37 3.869 1 93.5 352 LEU B N 1
ATOM 6095 C CA . LEU B 1 352 ? -8.336 -36.906 4.773 1 93.5 352 LEU B CA 1
ATOM 6096 C C . LEU B 1 352 ? -8.945 -38.281 5.035 1 93.5 352 LEU B C 1
ATOM 6098 O O . LEU B 1 352 ? -9.336 -38.594 6.168 1 93.5 352 LEU B O 1
ATOM 6102 N N . GLU B 1 353 ? -9.055 -39.031 4.012 1 93.44 353 GLU B N 1
ATOM 6103 C CA . GLU B 1 353 ? -9.555 -40.406 4.156 1 93.44 353 GLU B CA 1
ATOM 6104 C C . GLU B 1 353 ? -8.648 -41.219 5.055 1 93.44 353 GLU B C 1
ATOM 6106 O O . GLU B 1 353 ? -9.125 -42 5.895 1 93.44 353 GLU B O 1
ATOM 6111 N N . GLN B 1 354 ? -7.434 -41.094 4.828 1 93 354 GLN B N 1
ATOM 6112 C CA . GLN B 1 354 ? -6.469 -41.812 5.656 1 93 354 GLN B CA 1
ATOM 6113 C C . GLN B 1 354 ? -6.57 -41.375 7.117 1 93 354 GLN B C 1
ATOM 6115 O O . GLN B 1 354 ? -6.52 -42.219 8.016 1 93 354 GLN B O 1
ATOM 6120 N N . ARG B 1 355 ? -6.664 -40.125 7.395 1 90.69 355 ARG B N 1
ATOM 6121 C CA . ARG B 1 355 ? -6.793 -39.625 8.75 1 90.69 355 ARG B CA 1
ATOM 6122 C C . ARG B 1 355 ? -8.055 -40.156 9.422 1 90.69 355 ARG B C 1
ATOM 6124 O O . ARG B 1 355 ? -8.039 -40.5 10.602 1 90.69 355 ARG B O 1
ATOM 6131 N N . LYS B 1 356 ? -9.125 -40.125 8.703 1 90.44 356 LYS B N 1
ATOM 6132 C CA . LYS B 1 356 ? -10.375 -40.656 9.234 1 90.44 356 LYS B CA 1
ATOM 6133 C C . LYS B 1 356 ? -10.258 -42.125 9.586 1 90.44 356 LYS B C 1
ATOM 6135 O O . LYS B 1 356 ? -10.789 -42.562 10.609 1 90.44 356 LYS B O 1
ATOM 6140 N N . ALA B 1 357 ? -9.625 -42.75 8.734 1 92.06 357 ALA B N 1
ATOM 6141 C CA . ALA B 1 357 ? -9.414 -44.188 8.977 1 92.06 357 ALA B CA 1
ATOM 6142 C C . ALA B 1 357 ? -8.562 -44.406 10.219 1 92.06 357 ALA B C 1
ATOM 6144 O O . ALA B 1 357 ? -8.836 -45.312 11.008 1 92.06 357 ALA B O 1
ATOM 6145 N N . GLU B 1 358 ? -7.59 -43.688 10.312 1 90.81 358 GLU B N 1
ATOM 6146 C CA . GLU B 1 358 ? -6.707 -43.781 11.477 1 90.81 358 GLU B CA 1
ATOM 6147 C C . GLU B 1 358 ? -7.441 -43.406 12.758 1 90.81 358 GLU B C 1
ATOM 6149 O O . GLU B 1 358 ? -7.25 -44.062 13.797 1 90.81 358 GLU B O 1
ATOM 6154 N N . GLU B 1 359 ? -8.195 -42.438 12.711 1 89.38 359 GLU B N 1
ATOM 6155 C CA . GLU B 1 359 ? -8.984 -42.031 13.867 1 89.38 359 GLU B CA 1
ATOM 6156 C C . GLU B 1 359 ? -9.977 -43.094 14.258 1 89.38 359 GLU B C 1
ATOM 6158 O O . GLU B 1 359 ? -10.188 -43.375 15.445 1 89.38 359 GLU B O 1
ATOM 6163 N N . GLN B 1 360 ? -10.625 -43.625 13.281 1 89.19 360 GLN B N 1
ATOM 6164 C CA . GLN B 1 360 ? -11.562 -44.719 13.531 1 89.19 360 GLN B CA 1
ATOM 6165 C C . GLN B 1 360 ? -10.844 -45.938 14.141 1 89.19 360 GLN B C 1
ATOM 6167 O O . GLN B 1 360 ? -11.367 -46.562 15.047 1 89.19 360 GLN B O 1
ATOM 6172 N N . ALA B 1 361 ? -9.75 -46.156 13.625 1 91.44 361 ALA B N 1
ATOM 6173 C CA . ALA B 1 361 ? -8.953 -47.281 14.148 1 91.44 361 ALA B CA 1
ATOM 6174 C C . ALA B 1 361 ? -8.57 -47.031 15.602 1 91.44 361 ALA B C 1
ATOM 6176 O O . ALA B 1 361 ? -8.594 -47.969 16.422 1 91.44 361 ALA B O 1
ATOM 6177 N N . GLU B 1 362 ? -8.164 -45.906 15.875 1 89.25 362 GLU B N 1
ATOM 6178 C CA . GLU B 1 362 ? -7.816 -45.562 17.25 1 89.25 362 GLU B CA 1
ATOM 6179 C C . GLU B 1 362 ? -9.031 -45.656 18.172 1 89.25 362 GLU B C 1
ATOM 6181 O O . GLU B 1 362 ? -8.906 -46.094 19.312 1 89.25 362 GLU B O 1
ATOM 6186 N N . ARG B 1 363 ? -10.156 -45.125 17.703 1 87.88 363 ARG B N 1
ATOM 6187 C CA . ARG B 1 363 ? -11.391 -45.25 18.484 1 87.88 363 ARG B CA 1
ATOM 6188 C C . ARG B 1 363 ? -11.758 -46.719 18.719 1 87.88 363 ARG B C 1
ATOM 6190 O O . ARG B 1 363 ? -12.211 -47.094 19.797 1 87.88 363 ARG B O 1
ATOM 6197 N N . ASP B 1 364 ? -11.586 -47.625 17.703 1 90.06 364 ASP B N 1
ATOM 6198 C CA . ASP B 1 364 ? -11.867 -49.031 17.797 1 90.06 364 ASP B CA 1
ATOM 6199 C C . ASP B 1 364 ? -10.914 -49.719 18.766 1 90.06 364 ASP B C 1
ATOM 6201 O O . ASP B 1 364 ? -11.328 -50.594 19.531 1 90.06 364 ASP B O 1
ATOM 6205 N N . GLU B 1 365 ? -9.812 -49.312 18.719 1 89.94 365 GLU B N 1
ATOM 6206 C CA . GLU B 1 365 ? -8.828 -49.875 19.641 1 89.94 365 GLU B CA 1
ATOM 6207 C C . GLU B 1 365 ? -9.141 -49.5 21.078 1 89.94 365 GLU B C 1
ATOM 6209 O O . GLU B 1 365 ? -9.016 -50.312 21.984 1 89.94 365 GLU B O 1
ATOM 6214 N N . GLN B 1 366 ? -9.453 -48.281 21.312 1 88.75 366 GLN B N 1
ATOM 6215 C CA . GLN B 1 366 ? -9.82 -47.844 22.656 1 88.75 366 GLN B CA 1
ATOM 6216 C C . GLN B 1 366 ? -11.078 -48.531 23.156 1 88.75 366 GLN B C 1
ATOM 6218 O O . GLN B 1 366 ? -11.18 -48.875 24.328 1 88.75 366 GLN B O 1
ATOM 6223 N N . ALA B 1 367 ? -11.969 -48.656 22.188 1 87.25 367 ALA B N 1
ATOM 6224 C CA . ALA B 1 367 ? -13.203 -49.375 22.531 1 87.25 367 ALA B CA 1
ATOM 6225 C C . ALA B 1 367 ? -12.914 -50.844 22.875 1 87.25 367 ALA B C 1
ATOM 6227 O O . ALA B 1 367 ? -13.508 -51.375 23.812 1 87.25 367 ALA B O 1
ATOM 6228 N N . ALA B 1 368 ? -12.109 -51.438 22.141 1 84.94 368 ALA B N 1
ATOM 6229 C CA . ALA B 1 368 ? -11.719 -52.812 22.391 1 84.94 368 ALA B CA 1
ATOM 6230 C C . ALA B 1 368 ? -11.008 -52.969 23.734 1 84.94 368 ALA B C 1
ATOM 6232 O O . ALA B 1 368 ? -11.219 -53.938 24.453 1 84.94 368 ALA B O 1
ATOM 6233 N N . LEU B 1 369 ? -10.211 -51.938 24.125 1 85.12 369 LEU B N 1
ATOM 6234 C CA . LEU B 1 369 ? -9.484 -51.938 25.391 1 85.12 369 LEU B CA 1
ATOM 6235 C C . LEU B 1 369 ? -10.43 -51.656 26.547 1 85.12 369 LEU B C 1
ATOM 6237 O O . LEU B 1 369 ? -10.211 -52.125 27.656 1 85.12 369 LEU B O 1
ATOM 6241 N N . ALA B 1 370 ? -11.352 -50.812 26.328 1 78.25 370 ALA B N 1
ATOM 6242 C CA . ALA B 1 370 ? -12.305 -50.469 27.375 1 78.25 370 ALA B CA 1
ATOM 6243 C C . ALA B 1 370 ? -13.289 -51.594 27.641 1 78.25 370 ALA B C 1
ATOM 6245 O O . ALA B 1 370 ? -13.797 -51.75 28.75 1 78.25 370 ALA B O 1
ATOM 6246 N N . ASN B 1 371 ? -13.695 -52.344 26.672 1 72.81 371 ASN B N 1
ATOM 6247 C CA . ASN B 1 371 ? -14.57 -53.5 26.891 1 72.81 371 ASN B CA 1
ATOM 6248 C C . ASN B 1 371 ? -13.922 -54.781 26.422 1 72.81 371 ASN B C 1
ATOM 6250 O O . ASN B 1 371 ? -14.266 -55.312 25.359 1 72.81 371 ASN B O 1
ATOM 6254 N N . PRO B 1 372 ? -13.109 -55.25 27.25 1 66 372 PRO B N 1
ATOM 6255 C CA . PRO B 1 372 ? -12.375 -56.438 26.859 1 66 372 PRO B CA 1
ATOM 6256 C C . PRO B 1 372 ? -13.281 -57.656 26.656 1 66 372 PRO B C 1
ATOM 6258 O O . PRO B 1 372 ? -12.992 -58.531 25.828 1 66 372 PRO B O 1
ATOM 6261 N N . GLU B 1 373 ? -14.328 -57.719 27.359 1 61.06 373 GLU B N 1
ATOM 6262 C CA . GLU B 1 373 ? -15.18 -58.906 27.281 1 61.06 373 GLU B CA 1
ATOM 6263 C C . GLU B 1 373 ? -15.875 -59 25.922 1 61.06 373 GLU B C 1
ATOM 6265 O O . GLU B 1 373 ? -16.016 -60.094 25.375 1 61.06 373 GLU B O 1
ATOM 6270 N N . LYS B 1 374 ? -16.344 -58.062 25.438 1 54.66 374 LYS B N 1
ATOM 6271 C CA . LYS B 1 374 ? -17.062 -58.125 24.172 1 54.66 374 LYS B CA 1
ATOM 6272 C C . LYS B 1 374 ? -16.094 -58.375 23.016 1 54.66 374 LYS B C 1
ATOM 6274 O O . LYS B 1 374 ? -16.5 -58.875 21.953 1 54.66 374 LYS B O 1
ATOM 6279 N N . ALA B 1 375 ? -14.867 -58.031 23.156 1 53 375 ALA B N 1
ATOM 6280 C CA . ALA B 1 375 ? -13.844 -58.281 22.156 1 53 375 ALA B CA 1
ATOM 6281 C C . ALA B 1 375 ? -13.484 -59.781 22.109 1 53 375 ALA B C 1
ATOM 6283 O O . ALA B 1 375 ? -13.195 -60.312 21.047 1 53 375 ALA B O 1
ATOM 6284 N N . GLN B 1 376 ? -13.609 -60.344 23.266 1 50.28 376 GLN B N 1
ATOM 6285 C CA . GLN B 1 376 ? -13.383 -61.781 23.344 1 50.28 376 GLN B CA 1
ATOM 6286 C C . GLN B 1 376 ? -14.547 -62.562 22.734 1 50.28 376 GLN B C 1
ATOM 6288 O O . GLN B 1 376 ? -14.352 -63.625 22.109 1 50.28 376 GLN B O 1
ATOM 6293 N N . VAL B 1 377 ? -15.688 -62.062 22.859 1 51.62 377 VAL B N 1
ATOM 6294 C CA . VAL B 1 377 ? -16.859 -62.844 22.422 1 51.62 377 VAL B CA 1
ATOM 6295 C C . VAL B 1 377 ? -16.969 -62.781 20.906 1 51.62 377 VAL B C 1
ATOM 6297 O O . VAL B 1 377 ? -17.359 -63.781 20.266 1 51.62 377 VAL B O 1
ATOM 6300 N N . ALA B 1 378 ? -16.516 -61.719 20.25 1 50.62 378 ALA B N 1
ATOM 6301 C CA . ALA B 1 378 ? -16.609 -61.656 18.797 1 50.62 378 ALA B CA 1
ATOM 6302 C C . ALA B 1 378 ? -15.602 -62.625 18.141 1 50.62 378 ALA B C 1
ATOM 6304 O O . ALA B 1 378 ? -15.844 -63.156 17.062 1 50.62 378 ALA B O 1
ATOM 6305 N N . GLN B 1 379 ? -14.523 -62.781 18.891 1 46.09 379 GLN B N 1
ATOM 6306 C CA . GLN B 1 379 ? -13.594 -63.781 18.406 1 46.09 379 GLN B CA 1
ATOM 6307 C C . GLN B 1 379 ? -14.148 -65.188 18.625 1 46.09 379 GLN B C 1
ATOM 6309 O O . GLN B 1 379 ? -13.758 -66.125 17.938 1 46.09 379 GLN B O 1
ATOM 6314 N N . VAL B 1 380 ? -14.992 -65.312 19.625 1 51.5 380 VAL B N 1
ATOM 6315 C CA . VAL B 1 380 ? -15.5 -66.688 19.906 1 51.5 380 VAL B CA 1
ATOM 6316 C C . VAL B 1 380 ? -16.562 -67.062 18.891 1 51.5 380 VAL B C 1
ATOM 6318 O O . VAL B 1 380 ? -16.75 -68.25 18.578 1 51.5 380 VAL B O 1
ATOM 6321 N N . VAL B 1 381 ? -17.328 -66.062 18.406 1 50.25 381 VAL B N 1
ATOM 6322 C CA . VAL B 1 381 ? -18.391 -66.438 17.484 1 50.25 381 VAL B CA 1
ATOM 6323 C C . VAL B 1 381 ? -17.797 -66.75 16.094 1 50.25 381 VAL B C 1
ATOM 6325 O O . VAL B 1 381 ? -18.375 -67.5 15.312 1 50.25 381 VAL B O 1
ATOM 6328 N N . LEU B 1 382 ? -16.75 -65.938 15.742 1 45.81 382 LEU B N 1
ATOM 6329 C CA . LEU B 1 382 ? -16.203 -66.25 14.414 1 45.81 382 LEU B CA 1
ATOM 6330 C C . LEU B 1 382 ? -15.242 -67.438 14.445 1 45.81 382 LEU B C 1
ATOM 6332 O O . LEU B 1 382 ? -14.75 -67.875 13.406 1 45.81 382 LEU B O 1
ATOM 6336 N N . ALA B 1 383 ? -15.102 -68 15.688 1 41.34 383 ALA B N 1
ATOM 6337 C CA . ALA B 1 383 ? -14.375 -69.25 15.695 1 41.34 383 ALA B CA 1
ATOM 6338 C C . ALA B 1 383 ? -15.336 -70.438 15.641 1 41.34 383 ALA B C 1
ATOM 6340 O O . ALA B 1 383 ? -16.359 -70.438 16.312 1 41.34 383 ALA B O 1
#

InterPro domains:
  IPR008949 Isoprenoid synthase domain superfamily [G3DSA:1.10.600.10] (1-353)
  IPR008949 Isoprenoid synthase domain superfamily [SSF48576] (1-353)
  IPR010458 Trichodiene synthase, ascomycetes [PIRSF001388] (1-367)
  IPR024652 Trichodiene synthase [PF06330] (4-361)
  IPR024652 Trichodiene synthase [SFLDG01021] (4-314)

Nearest PDB structures (foldseek):
  1jfa-assembly1_A  TM=9.866E-01  e=1.293E-38  Fusarium sporotrichioides
  2ps6-assembly1_A  TM=9.887E-01  e=5.622E-38  Fusarium sporotrichioides
  2ps7-assembly1_A  TM=9.885E-01  e=6.620E-38  Fusarium sporotrichioides
  2aek-assembly1_A  TM=9.881E-01  e=8.810E-38  Fusarium sporotrichioides
  2ps4-assembly1_A  TM=9.863E-01  e=7.483E-38  Fusarium sporotrichioides

Organism: Stachybotrys chartarum (NCBI:txid74722)

Radius of gyration: 29.81 Å; Cα contacts (8 Å, |Δi|>4): 959; chains: 2; bounding box: 50×113×105 Å

Sequence (766 aa):
MEAFPTEYFLGTAVRLLENVKYRDSNYTREERVENLQYAYNKAAAHFAQERQQQILKVSPKRLEASLRTIVGMVVYSWAKVSKELMADLSIHYTYTLILDDSEDDPHPQMLTYFDDLQSGNPQKHPWWMLVNEHFPNVLRHFGPFCSLNLIRSTLDFFEGCWIEQYNFHGFPGSFDYPGFLRRMNGLGHCVGGSLWPKENFNEQEHFLEITSAIAQMENWMVWVNDLMSFYKEFDDPRDQTSLVKNYVVSEGITLNQALEKLTQDTLQSSEQMMVVFSQKDPKIMDTIECFMHGYITWHLCDNRYRLKEIYDRTKDIQTEDAMKFRKFYEQAFKVGAIEATEWAYPTVVERLEQRKAEEQAERDEQAALANPEKAQVAQVVLAMEAFPTEYFLGTAVRLLENVKYRDSNYTREERVENLQYAYNKAAAHFAQERQQQILKVSPKRLEASLRTIVGMVVYSWAKVSKELMADLSIHYTYTLILDDSEDDPHPQMLTYFDDLQSGNPQKHPWWMLVNEHFPNVLRHFGPFCSLNLIRSTLDFFEGCWIEQYNFHGFPGSFDYPGFLRRMNGLGHCVGGSLWPKENFNEQEHFLEITSAIAQMENWMVWVNDLMSFYKEFDDPRDQTSLVKNYVVSEGITLNQALEKLTQDTLQSSEQMMVVFSQKDPKIMDTIECFMHGYITWHLCDNRYRLKEIYDRTKDIQTEDAMKFRKFYEQAFKVGAIEATEWAYPTVVERLEQRKAEEQAERDEQAALANPEKAQVAQVVLA